Protein AF-0000000077086752 (afdb_homodimer)

pLDDT: mean 84.82, std 20.95, range [21.12, 98.88]

Secondary structure (DSSP, 8-state):
------GGGHHHHHHHHH---SS--SSSS--GGGGHHHHHHHHHHHHT----HHHHHHHHHIIIIIHHHIIIIIIS--S-HHHHHHHHHH-TTTTTT--HHHHHHHHHIIIIIHHHHHHHHHHHHHT-TTHHHHHHHHHHHHHHHHHHHHHHHHHTTTTTSS-S--PSSPPS--HHIIIIIIIIIIIIHHHHHHHHHHHHHHHHHHHHHHHHHHHHH-/------GGGHHHHHHHHH---SSS-SSSS--GGGGHHHHHHHHHHHHT----HHHHHHHHHIIIIIHHHIIIIIIS--S-HHHHHHHHHH-TTTTTT--HHHHHHHHHIIIIIHHHHHHHHHHHHHT-TTHHHHHHHHHHHHHHHHHHHHHHHHHTTTTTSS-S--PSSPPS--HHIIIIIIIIIIIIHHHHHHHHHHHHHHHHHHHHHHHHHHHHH-

Structure (mmCIF, N/CA/C/O backbone):
data_AF-0000000077086752-model_v1
#
loop_
_entity.id
_entity.type
_entity.pdbx_description
1 polymer 'EXPERA domain-containing protein'
#
loop_
_atom_site.group_PDB
_atom_site.id
_atom_site.type_symbol
_atom_site.label_atom_id
_atom_site.label_alt_id
_atom_site.label_comp_id
_atom_site.label_asym_id
_atom_site.label_entity_id
_atom_site.label_seq_id
_atom_site.pdbx_PDB_ins_code
_atom_site.Cartn_x
_atom_site.Cartn_y
_atom_site.Cartn_z
_atom_site.occupancy
_atom_site.B_iso_or_equiv
_atom_site.auth_seq_id
_atom_site.auth_comp_id
_atom_site.auth_asym_id
_atom_site.auth_atom_id
_atom_site.pdbx_PDB_model_num
ATOM 1 N N . MET A 1 1 ? 42 -22.797 -12.297 1 21.75 1 MET A N 1
ATOM 2 C CA . MET A 1 1 ? 41.031 -22.609 -11.242 1 21.75 1 MET A CA 1
ATOM 3 C C . MET A 1 1 ? 39.594 -22.625 -11.812 1 21.75 1 MET A C 1
ATOM 5 O O . MET A 1 1 ? 39.281 -21.844 -12.711 1 21.75 1 MET A O 1
ATOM 9 N N . SER A 1 2 ? 38.781 -23.688 -11.711 1 21.12 2 SER A N 1
ATOM 10 C CA . SER A 1 2 ? 37.562 -24.172 -12.312 1 21.12 2 SER A CA 1
ATOM 11 C C . SER A 1 2 ? 36.375 -23.234 -12 1 21.12 2 SER A C 1
ATOM 13 O O . SER A 1 2 ? 36.188 -22.859 -10.844 1 21.12 2 SER A O 1
ATOM 15 N N . HIS A 1 3 ? 35.969 -22.375 -12.922 1 24.59 3 HIS A N 1
ATOM 16 C CA . HIS A 1 3 ? 34.75 -21.578 -12.875 1 24.59 3 HIS A CA 1
ATOM 17 C C . HIS A 1 3 ? 33.562 -22.391 -12.398 1 24.59 3 HIS A C 1
ATOM 19 O O . HIS A 1 3 ? 33.156 -23.344 -13.062 1 24.59 3 HIS A O 1
ATOM 25 N N . LYS A 1 4 ? 33.531 -22.75 -11.164 1 29.64 4 LYS A N 1
ATOM 26 C CA . LYS A 1 4 ? 32.469 -23.562 -10.562 1 29.64 4 LYS A CA 1
ATOM 27 C C . LYS A 1 4 ? 31.094 -23.156 -11.078 1 29.64 4 LYS A C 1
ATOM 29 O O . LYS A 1 4 ? 30.703 -22 -10.953 1 29.64 4 LYS A O 1
ATOM 34 N N . ALA A 1 5 ? 30.516 -23.875 -12.031 1 31.5 5 ALA A N 1
ATOM 35 C CA . ALA A 1 5 ? 29.203 -23.922 -12.672 1 31.5 5 ALA A CA 1
ATOM 36 C C . ALA A 1 5 ? 28.094 -23.953 -11.633 1 31.5 5 ALA A C 1
ATOM 38 O O . ALA A 1 5 ? 27.984 -24.922 -10.867 1 31.5 5 ALA A O 1
ATOM 39 N N . TYR A 1 6 ? 27.859 -22.891 -10.945 1 31.7 6 TYR A N 1
ATOM 40 C CA . TYR A 1 6 ? 26.703 -22.953 -10.047 1 31.7 6 TYR A CA 1
ATOM 41 C C . TYR A 1 6 ? 25.484 -23.484 -10.781 1 31.7 6 TYR A C 1
ATOM 43 O O . TYR A 1 6 ? 25.078 -22.938 -11.812 1 31.7 6 TYR A O 1
ATOM 51 N N . PRO A 1 7 ? 25.062 -24.656 -10.602 1 33.59 7 PRO A N 1
ATOM 52 C CA . PRO A 1 7 ? 23.984 -25.328 -11.336 1 33.59 7 PRO A CA 1
ATOM 53 C C . PRO A 1 7 ? 22.734 -24.453 -11.477 1 33.59 7 PRO A C 1
ATOM 55 O O . PRO A 1 7 ? 22.062 -24.5 -12.508 1 33.59 7 PRO A O 1
ATOM 58 N N . ASN A 1 8 ? 22.328 -23.844 -10.391 1 34.91 8 ASN A N 1
ATOM 59 C CA . ASN A 1 8 ? 21.172 -22.969 -10.547 1 34.91 8 ASN A CA 1
ATOM 60 C C . ASN A 1 8 ? 21.453 -21.828 -11.516 1 34.91 8 ASN A C 1
ATOM 62 O O . ASN A 1 8 ? 20.578 -21 -11.781 1 34.91 8 ASN A O 1
ATOM 66 N N . LEU A 1 9 ? 22.672 -21.641 -11.906 1 34.66 9 LEU A N 1
ATOM 67 C CA . LEU A 1 9 ? 23.141 -20.766 -12.977 1 34.66 9 LEU A CA 1
ATOM 68 C C . LEU A 1 9 ? 22.828 -21.375 -14.344 1 34.66 9 LEU A C 1
ATOM 70 O O . LEU A 1 9 ? 22.984 -20.719 -15.367 1 34.66 9 LEU A O 1
ATOM 74 N N . ALA A 1 10 ? 22.625 -22.688 -14.367 1 39.44 10 ALA A N 1
ATOM 75 C CA . ALA A 1 10 ? 22.344 -23.312 -15.664 1 39.44 10 ALA A CA 1
ATOM 76 C C . ALA A 1 10 ? 21.031 -22.766 -16.25 1 39.44 10 ALA A C 1
ATOM 78 O O . ALA A 1 10 ? 20.953 -22.516 -17.453 1 39.44 10 ALA A O 1
ATOM 79 N N . HIS A 1 11 ? 20.016 -22.672 -15.375 1 36.31 11 HIS A N 1
ATOM 80 C CA . HIS A 1 11 ? 18.812 -22.016 -15.859 1 36.31 11 HIS A CA 1
ATOM 81 C C . HIS A 1 11 ? 19.078 -20.547 -16.188 1 36.31 11 HIS A C 1
ATOM 83 O O . HIS A 1 11 ? 18.391 -19.969 -17.031 1 36.31 11 HIS A O 1
ATOM 89 N N . LEU A 1 12 ? 19.984 -19.953 -15.516 1 36.16 12 LEU A N 1
ATOM 90 C CA . LEU A 1 12 ? 20.469 -18.641 -15.891 1 36.16 12 LEU A CA 1
ATOM 91 C C . LEU A 1 12 ? 21.203 -18.688 -17.234 1 36.16 12 LEU A C 1
ATOM 93 O O . LEU A 1 12 ? 21.109 -17.75 -18.031 1 36.16 12 LEU A O 1
ATOM 97 N N . GLU A 1 13 ? 21.953 -19.766 -17.5 1 39.16 13 GLU A N 1
ATOM 98 C CA . GLU A 1 13 ? 22.625 -19.875 -18.797 1 39.16 13 GLU A CA 1
ATOM 99 C C . GLU A 1 13 ? 21.609 -20 -19.938 1 39.16 13 GLU A C 1
ATOM 101 O O . GLU A 1 13 ? 21.781 -19.375 -20.984 1 39.16 13 GLU A O 1
ATOM 106 N N . THR A 1 14 ? 20.672 -20.953 -19.844 1 37.28 14 THR A N 1
ATOM 107 C CA . THR A 1 14 ? 19.656 -21.016 -20.891 1 37.28 14 THR A CA 1
ATOM 108 C C . THR A 1 14 ? 18.828 -19.75 -20.938 1 37.28 14 THR A C 1
ATOM 110 O O . THR A 1 14 ? 18.453 -19.281 -22.016 1 37.28 14 THR A O 1
ATOM 113 N N . PHE A 1 15 ? 18.391 -19.297 -19.812 1 35.12 15 PHE A N 1
ATOM 114 C CA . PHE A 1 15 ? 17.719 -18 -19.75 1 35.12 15 PHE A CA 1
ATOM 115 C C . PHE A 1 15 ? 18.656 -16.891 -20.234 1 35.12 15 PHE A C 1
ATOM 117 O O . PHE A 1 15 ? 18.219 -15.977 -20.938 1 35.12 15 PHE A O 1
ATOM 124 N N . SER A 1 16 ? 19.875 -16.906 -19.906 1 38.81 16 SER A N 1
ATOM 125 C CA . SER A 1 16 ? 20.859 -16 -20.531 1 38.81 16 SER A CA 1
ATOM 126 C C . SER A 1 16 ? 20.938 -16.219 -22.031 1 38.81 16 SER A C 1
ATOM 128 O O . SER A 1 16 ? 21.094 -15.258 -22.797 1 38.81 16 SER A O 1
ATOM 130 N N . ARG A 1 17 ? 21.016 -17.422 -22.5 1 37.5 17 ARG A N 1
ATOM 131 C CA . ARG A 1 17 ? 21.047 -17.641 -23.953 1 37.5 17 ARG A CA 1
ATOM 132 C C . ARG A 1 17 ? 19.797 -17.094 -24.625 1 37.5 17 ARG A C 1
ATOM 134 O O . ARG A 1 17 ? 19.891 -16.453 -25.672 1 37.5 17 ARG A O 1
ATOM 141 N N . ASP A 1 18 ? 18.609 -17.469 -24.203 1 37.78 18 ASP A N 1
ATOM 142 C CA . ASP A 1 18 ? 17.391 -16.984 -24.859 1 37.78 18 ASP A CA 1
ATOM 143 C C . ASP A 1 18 ? 17.125 -15.523 -24.484 1 37.78 18 ASP A C 1
ATOM 145 O O . ASP A 1 18 ? 16.25 -14.875 -25.078 1 37.78 18 ASP A O 1
ATOM 149 N N . LEU A 1 19 ? 17.422 -15.055 -23.203 1 35.97 19 LEU A N 1
ATOM 150 C CA . LEU A 1 19 ? 17.359 -13.609 -23.016 1 35.97 19 LEU A CA 1
ATOM 151 C C . LEU A 1 19 ? 18.328 -12.891 -23.953 1 35.97 19 LEU A C 1
ATOM 153 O O . LEU A 1 19 ? 19.391 -12.438 -23.516 1 35.97 19 LEU A O 1
ATOM 157 N N . ASN A 1 20 ? 18.922 -13.422 -25.016 1 36.16 20 ASN A N 1
ATOM 158 C CA . ASN A 1 20 ? 19.094 -12.422 -26.062 1 36.16 20 ASN A CA 1
ATOM 159 C C . ASN A 1 20 ? 18.047 -11.32 -25.969 1 36.16 20 ASN A C 1
ATOM 161 O O . ASN A 1 20 ? 17.25 -11.125 -26.891 1 36.16 20 ASN A O 1
ATOM 165 N N . TYR A 1 21 ? 17.172 -11.383 -25 1 36.59 21 TYR A N 1
ATOM 166 C CA . TYR A 1 21 ? 16.125 -10.367 -24.906 1 36.59 21 TYR A CA 1
ATOM 167 C C . TYR A 1 21 ? 16.672 -9 -25.312 1 36.59 21 TYR A C 1
ATOM 169 O O . TYR A 1 21 ? 17.875 -8.82 -25.438 1 36.59 21 TYR A O 1
ATOM 177 N N . THR A 1 22 ? 15.977 -7.805 -24.609 1 38.47 22 THR A N 1
ATOM 178 C CA . THR A 1 22 ? 16 -6.539 -25.328 1 38.47 22 THR A CA 1
ATOM 179 C C . THR A 1 22 ? 17.422 -6.188 -25.766 1 38.47 22 THR A C 1
ATOM 181 O O . THR A 1 22 ? 18.391 -6.785 -25.281 1 38.47 22 THR A O 1
ATOM 184 N N . GLY A 1 23 ? 17.453 -4.969 -26.438 1 36.97 23 GLY A N 1
ATOM 185 C CA . GLY A 1 23 ? 18.203 -4.09 -27.328 1 36.97 23 GLY A CA 1
ATOM 186 C C . GLY A 1 23 ? 19.609 -3.82 -26.859 1 36.97 23 GLY A C 1
ATOM 187 O O . GLY A 1 23 ? 20.359 -3.105 -27.531 1 36.97 23 GLY A O 1
ATOM 188 N N . VAL A 1 24 ? 19.781 -3.555 -25.438 1 40.66 24 VAL A N 1
ATOM 189 C CA . VAL A 1 24 ? 21.047 -2.82 -25.406 1 40.66 24 VAL A CA 1
ATOM 190 C C . VAL A 1 24 ? 22.203 -3.785 -25.594 1 40.66 24 VAL A C 1
ATOM 192 O O . VAL A 1 24 ? 22.297 -4.805 -24.906 1 40.66 24 VAL A O 1
ATOM 195 N N . PRO A 1 25 ? 22.812 -3.879 -26.688 1 42.81 25 PRO A N 1
ATOM 196 C CA . PRO A 1 25 ? 24.078 -4.551 -27 1 42.81 25 PRO A CA 1
ATOM 197 C C . PRO A 1 25 ? 25 -4.645 -25.797 1 42.81 25 PRO A C 1
ATOM 199 O O . PRO A 1 25 ? 25.062 -3.709 -24.984 1 42.81 25 PRO A O 1
ATOM 202 N N . LEU A 1 26 ? 25.406 -5.863 -25.188 1 42.94 26 LEU A N 1
ATOM 203 C CA . LEU A 1 26 ? 26.438 -6.301 -24.234 1 42.94 26 LEU A CA 1
ATOM 204 C C . LEU A 1 26 ? 27.641 -5.371 -24.281 1 42.94 26 LEU A C 1
ATOM 206 O O . LEU A 1 26 ? 28.453 -5.371 -23.359 1 42.94 26 LEU A O 1
ATOM 210 N N . ASP A 1 27 ? 28.188 -5.328 -25.469 1 42.72 27 ASP A N 1
ATOM 211 C CA . ASP A 1 27 ? 29.547 -4.785 -25.562 1 42.72 27 ASP A CA 1
ATOM 212 C C . ASP A 1 27 ? 29.641 -3.418 -24.891 1 42.72 27 ASP A C 1
ATOM 214 O O . ASP A 1 27 ? 30.625 -3.115 -24.234 1 42.72 27 ASP A O 1
ATOM 218 N N . GLY A 1 28 ? 29.297 -2.209 -25.766 1 42.31 28 GLY A N 1
ATOM 219 C CA . GLY A 1 28 ? 29.844 -0.881 -25.562 1 42.31 28 GLY A CA 1
ATOM 220 C C . GLY A 1 28 ? 29.297 -0.188 -24.328 1 42.31 28 GLY A C 1
ATOM 221 O O . GLY A 1 28 ? 28.719 -0.833 -23.453 1 42.31 28 GLY A O 1
ATOM 222 N N . TRP A 1 29 ? 28.578 1.149 -24.453 1 47.09 29 TRP A N 1
ATOM 223 C CA . TRP A 1 29 ? 28.438 2.512 -23.953 1 47.09 29 TRP A CA 1
ATOM 224 C C . TRP A 1 29 ? 27.484 2.557 -22.766 1 47.09 29 TRP A C 1
ATOM 226 O O . TRP A 1 29 ? 26.703 1.638 -22.562 1 47.09 29 TRP A O 1
ATOM 236 N N . ILE A 1 30 ? 27.625 3.592 -21.953 1 63.34 30 ILE A N 1
ATOM 237 C CA . ILE A 1 30 ? 26.828 4.238 -20.922 1 63.34 30 ILE A CA 1
ATOM 238 C C . ILE A 1 30 ? 25.344 4.16 -21.281 1 63.34 30 ILE A C 1
ATOM 240 O O . ILE A 1 30 ? 24.922 4.691 -22.312 1 63.34 30 ILE A O 1
ATOM 244 N N . HIS A 1 31 ? 24.625 3.094 -20.703 1 79.62 31 HIS A N 1
ATOM 245 C CA . HIS A 1 31 ? 23.188 3.041 -20.875 1 79.62 31 HIS A CA 1
ATOM 246 C C . HIS A 1 31 ? 22.531 4.363 -20.484 1 79.62 31 HIS A C 1
ATOM 248 O O . HIS A 1 31 ? 22.938 4.988 -19.5 1 79.62 31 HIS A O 1
ATOM 254 N N . PRO A 1 32 ? 21.703 4.844 -21.281 1 80.88 32 PRO A N 1
ATOM 255 C CA . PRO A 1 32 ? 21.062 6.121 -20.969 1 80.88 32 PRO A CA 1
ATOM 256 C C . PRO A 1 32 ? 20.5 6.172 -19.562 1 80.88 32 PRO A C 1
ATOM 258 O O . PRO A 1 32 ? 20.438 7.242 -18.953 1 80.88 32 PRO A O 1
ATOM 261 N N . MET A 1 33 ? 20.172 5.062 -18.984 1 84.12 33 MET A N 1
ATOM 262 C CA . MET A 1 33 ? 19.609 5.008 -17.641 1 84.12 33 MET A CA 1
ATOM 263 C C . MET A 1 33 ? 20.625 5.473 -16.609 1 84.12 33 MET A C 1
ATOM 265 O O . MET A 1 33 ? 20.266 5.871 -15.5 1 84.12 33 MET A O 1
ATOM 269 N N . THR A 1 34 ? 21.812 5.426 -17.031 1 83.81 34 THR A N 1
ATOM 270 C CA . THR A 1 34 ? 22.859 5.867 -16.109 1 83.81 34 THR A CA 1
ATOM 271 C C . THR A 1 34 ? 22.766 7.371 -15.875 1 83.81 34 THR A C 1
ATOM 273 O O . THR A 1 34 ? 23.172 7.863 -14.82 1 83.81 34 THR A O 1
ATOM 276 N N . PHE A 1 35 ? 22.141 8.07 -16.766 1 88.56 35 PHE A N 1
ATOM 277 C CA . PHE A 1 35 ? 22.094 9.523 -16.672 1 88.56 35 PHE A CA 1
ATOM 278 C C . PHE A 1 35 ? 20.812 9.984 -16.016 1 88.56 35 PHE A C 1
ATOM 280 O O . PHE A 1 35 ? 20.688 11.148 -15.617 1 88.56 35 PHE A O 1
ATOM 287 N N . VAL A 1 36 ? 19.891 9.109 -15.812 1 89.31 36 VAL A N 1
ATOM 288 C CA . VAL A 1 36 ? 18.578 9.477 -15.297 1 89.31 36 VAL A CA 1
ATOM 289 C C . VAL A 1 36 ? 18.719 10.055 -13.891 1 89.31 36 VAL A C 1
ATOM 291 O O . VAL A 1 36 ? 18.203 11.133 -13.602 1 89.31 36 VAL A O 1
ATOM 294 N N . PRO A 1 37 ? 19.469 9.43 -13.023 1 92.5 37 PRO A N 1
ATOM 295 C CA . PRO A 1 37 ? 19.625 10.016 -11.688 1 92.5 37 PRO A CA 1
ATOM 296 C C . PRO A 1 37 ? 20.25 11.406 -11.719 1 92.5 37 PRO A C 1
ATOM 298 O O . PRO A 1 37 ? 19.891 12.273 -10.922 1 92.5 37 PRO A O 1
ATOM 301 N N . ILE A 1 38 ? 21.156 11.57 -12.586 1 94.12 38 ILE A N 1
ATOM 302 C CA . ILE A 1 38 ? 21.859 12.852 -12.703 1 94.12 38 ILE A CA 1
ATOM 303 C C . ILE A 1 38 ? 20.875 13.93 -13.172 1 94.12 38 ILE A C 1
ATOM 305 O O . ILE A 1 38 ? 20.797 15 -12.578 1 94.12 38 ILE A O 1
ATOM 309 N N . VAL A 1 39 ? 20.156 13.617 -14.188 1 95.56 39 VAL A N 1
ATOM 310 C CA . VAL A 1 39 ? 19.203 14.562 -14.766 1 95.56 39 VAL A CA 1
ATOM 311 C C . VAL A 1 39 ? 18.141 14.922 -13.742 1 95.56 39 VAL A C 1
ATOM 313 O O . VAL A 1 39 ? 17.828 16.094 -13.539 1 95.56 39 VAL A O 1
ATOM 316 N N . LEU A 1 40 ? 17.609 13.984 -13.031 1 96.81 40 LEU A N 1
ATOM 317 C CA . LEU A 1 40 ? 16.562 14.234 -12.047 1 96.81 40 LEU A CA 1
ATOM 318 C C . LEU A 1 40 ? 17.094 15.039 -10.867 1 96.81 40 LEU A C 1
ATOM 320 O O . LEU A 1 40 ? 16.406 15.891 -10.32 1 96.81 40 LEU A O 1
ATOM 324 N N . SER A 1 41 ? 18.297 14.742 -10.508 1 97.12 41 SER A N 1
ATOM 325 C CA . SER A 1 41 ? 18.906 15.508 -9.43 1 97.12 41 SER A CA 1
ATOM 326 C C . SER A 1 41 ? 19.094 16.969 -9.828 1 97.12 41 SER A C 1
ATOM 328 O O . SER A 1 41 ? 18.844 17.875 -9.039 1 97.12 41 SER A O 1
ATOM 330 N N . VAL A 1 42 ? 19.578 17.156 -11.039 1 96.5 42 VAL A N 1
ATOM 331 C CA . VAL A 1 42 ? 19.797 18.516 -11.539 1 96.5 42 VAL A CA 1
ATOM 332 C C . VAL A 1 42 ? 18.469 19.25 -11.609 1 96.5 42 VAL A C 1
ATOM 334 O O . VAL A 1 42 ? 18.391 20.438 -11.25 1 96.5 42 VAL A O 1
ATOM 337 N N . ILE A 1 43 ? 17.453 18.625 -12.016 1 96.69 43 ILE A N 1
ATOM 338 C CA . ILE A 1 43 ? 16.125 19.219 -12.055 1 96.69 43 ILE A CA 1
ATOM 339 C C . ILE A 1 43 ? 15.703 19.625 -10.648 1 96.69 43 ILE A C 1
ATOM 341 O O . ILE A 1 43 ? 15.211 20.734 -10.438 1 96.69 43 ILE A O 1
ATOM 345 N N . ALA A 1 44 ? 15.914 18.734 -9.734 1 97.94 44 ALA A N 1
ATOM 346 C CA . ALA A 1 44 ? 15.562 19.031 -8.344 1 97.94 44 ALA A CA 1
ATOM 347 C C . ALA A 1 44 ? 16.359 20.219 -7.812 1 97.94 44 ALA A C 1
ATOM 349 O O . ALA A 1 44 ? 15.812 21.078 -7.125 1 97.94 44 ALA A O 1
ATOM 350 N N . PHE A 1 45 ? 17.641 20.297 -8.195 1 97.69 45 PHE A N 1
ATOM 351 C CA . PHE A 1 45 ? 18.5 21.391 -7.73 1 97.69 45 PHE A CA 1
ATOM 352 C C . PHE A 1 45 ? 18.062 22.719 -8.328 1 97.69 45 PHE A C 1
ATOM 354 O O . PHE A 1 45 ? 18.031 23.734 -7.633 1 97.69 45 PHE A O 1
ATOM 361 N N . ILE A 1 46 ? 17.656 22.672 -9.539 1 97.56 46 ILE A N 1
ATOM 362 C CA . ILE A 1 46 ? 17.328 23.891 -10.258 1 97.56 46 ILE A CA 1
ATOM 363 C C . ILE A 1 46 ? 15.953 24.391 -9.812 1 97.56 46 ILE A C 1
ATOM 365 O O . ILE A 1 46 ? 15.75 25.594 -9.609 1 97.56 46 ILE A O 1
ATOM 369 N N . THR A 1 47 ? 15.039 23.531 -9.602 1 97.88 47 THR A N 1
ATOM 370 C CA . THR A 1 47 ? 13.664 23.938 -9.352 1 97.88 47 THR A CA 1
ATOM 371 C C . THR A 1 47 ? 13.414 24.141 -7.859 1 97.88 47 THR A C 1
ATOM 373 O O . THR A 1 47 ? 12.523 24.891 -7.465 1 97.88 47 THR A O 1
ATOM 376 N N . VAL A 1 48 ? 14.172 23.453 -7.055 1 98.12 48 VAL A N 1
ATOM 377 C CA . VAL A 1 48 ? 13.891 23.469 -5.621 1 98.12 48 VAL A CA 1
ATOM 378 C C . VAL A 1 48 ? 15.07 24.062 -4.871 1 98.12 48 VAL A C 1
ATOM 380 O O . VAL A 1 48 ? 14.906 25.016 -4.09 1 98.12 48 VAL A O 1
ATOM 383 N N . GLY A 1 49 ? 16.203 23.594 -5.023 1 98.31 49 GLY A N 1
ATOM 384 C CA . GLY A 1 49 ? 17.406 24.016 -4.316 1 98.31 49 GLY A CA 1
ATOM 385 C C . GLY A 1 49 ? 18.25 22.859 -3.812 1 98.31 49 GLY A C 1
ATOM 386 O O . GLY A 1 49 ? 17.906 21.703 -4.031 1 98.31 49 GLY A O 1
ATOM 387 N N . ARG A 1 50 ? 19.297 23.156 -3.117 1 97.06 50 ARG A N 1
ATOM 388 C CA . ARG A 1 50 ? 20.234 22.156 -2.615 1 97.06 50 ARG A CA 1
ATOM 389 C C . ARG A 1 50 ? 19.703 21.484 -1.356 1 97.06 50 ARG A C 1
ATOM 391 O O . ARG A 1 50 ? 19.078 22.141 -0.52 1 97.06 50 ARG A O 1
ATOM 398 N N . PRO A 1 51 ? 19.984 20.141 -1.261 1 96.81 51 PRO A N 1
ATOM 399 C CA . PRO A 1 51 ? 19.5 19.438 -0.076 1 96.81 51 PRO A CA 1
ATOM 400 C C . PRO A 1 51 ? 20.188 19.891 1.208 1 96.81 51 PRO A C 1
ATOM 402 O O . PRO A 1 51 ? 21.344 20.312 1.176 1 96.81 51 PRO A O 1
ATOM 405 N N . ARG A 1 52 ? 19.438 19.812 2.209 1 93.56 52 ARG A N 1
ATOM 406 C CA . ARG A 1 52 ? 19.906 20.156 3.551 1 93.56 52 ARG A CA 1
ATOM 407 C C . ARG A 1 52 ? 19.484 19.094 4.559 1 93.56 52 ARG A C 1
ATOM 409 O O . ARG A 1 52 ? 18.297 18.797 4.719 1 93.56 52 ARG A O 1
ATOM 416 N N . GLY A 1 53 ? 20.484 18.484 5.199 1 95.88 53 GLY A N 1
ATOM 417 C CA . GLY A 1 53 ? 20.156 17.5 6.215 1 95.88 53 GLY A CA 1
ATOM 418 C C . GLY A 1 53 ? 19.906 16.109 5.645 1 95.88 53 GLY A C 1
ATOM 419 O O . GLY A 1 53 ? 19.719 15.953 4.434 1 95.88 53 GLY A O 1
ATOM 420 N N . PHE A 1 54 ? 19.75 15.156 6.469 1 97.69 54 PHE A N 1
ATOM 421 C CA . PHE A 1 54 ? 19.672 13.75 6.113 1 97.69 54 PHE A CA 1
ATOM 422 C C . PHE A 1 54 ? 18.391 13.453 5.328 1 97.69 54 PHE A C 1
ATOM 424 O O . PHE A 1 54 ? 18.422 12.758 4.312 1 97.69 54 PHE A O 1
ATOM 431 N N . LEU A 1 55 ? 17.297 14.031 5.773 1 98 55 LEU A N 1
ATOM 432 C CA . LEU A 1 55 ? 16.016 13.672 5.184 1 98 55 LEU A CA 1
ATOM 433 C C . LEU A 1 55 ? 15.883 14.242 3.777 1 98 55 LEU A C 1
ATOM 435 O O . LEU A 1 55 ? 15.25 13.625 2.91 1 98 55 LEU A O 1
ATOM 439 N N . SER A 1 56 ? 16.422 15.43 3.566 1 98.19 56 SER A N 1
ATOM 440 C CA . SER A 1 56 ? 16.375 15.969 2.211 1 98.19 56 SER A CA 1
ATOM 441 C C . SER A 1 56 ? 17.219 15.141 1.257 1 98.19 56 SER A C 1
ATOM 443 O O . SER A 1 56 ? 16.828 14.922 0.107 1 98.19 56 SER A O 1
ATOM 445 N N . TYR A 1 57 ? 18.375 14.656 1.746 1 98.12 57 TYR A N 1
ATOM 446 C CA . TYR A 1 57 ? 19.188 13.758 0.932 1 98.12 57 TYR A CA 1
ATOM 447 C C . TYR A 1 57 ? 18.453 12.453 0.671 1 98.12 57 TYR A C 1
ATOM 449 O O . TYR A 1 57 ? 18.484 11.922 -0.442 1 98.12 57 TYR A O 1
ATOM 457 N N . TRP A 1 58 ? 17.859 11.953 1.698 1 98.5 58 TRP A N 1
ATOM 458 C CA . TRP A 1 58 ? 17.094 10.711 1.582 1 98.5 58 TRP A CA 1
ATOM 459 C C . TRP A 1 58 ? 15.969 10.859 0.565 1 98.5 58 TRP A C 1
ATOM 461 O O . TRP A 1 58 ? 15.789 9.992 -0.298 1 98.5 58 TRP A O 1
ATOM 471 N N . ALA A 1 59 ? 15.203 11.93 0.672 1 98.75 59 ALA A N 1
ATOM 472 C CA . ALA A 1 59 ? 14.102 12.188 -0.253 1 98.75 59 ALA A CA 1
ATOM 473 C C . ALA A 1 59 ? 14.609 12.32 -1.686 1 98.75 59 ALA A C 1
ATOM 475 O O . ALA A 1 59 ? 14.008 11.781 -2.617 1 98.75 59 ALA A O 1
ATOM 476 N N . LEU A 1 60 ? 15.727 12.992 -1.829 1 98.56 60 LEU A N 1
ATOM 477 C CA . LEU A 1 60 ? 16.312 13.195 -3.148 1 98.56 60 LEU A CA 1
ATOM 478 C C . LEU A 1 60 ? 16.797 11.875 -3.74 1 98.56 60 LEU A C 1
ATOM 480 O O . LEU A 1 60 ? 16.562 11.602 -4.922 1 98.56 60 LEU A O 1
ATOM 484 N N . LEU A 1 61 ? 17.469 11.117 -2.949 1 98.12 61 LEU A N 1
ATOM 485 C CA . LEU A 1 61 ? 17.969 9.828 -3.395 1 98.12 61 LEU A CA 1
ATOM 486 C C . LEU A 1 61 ? 16.828 8.914 -3.832 1 98.12 61 LEU A C 1
ATOM 488 O O . LEU A 1 61 ? 16.938 8.195 -4.828 1 98.12 61 LEU A O 1
ATOM 492 N N . ASN A 1 62 ? 15.781 8.898 -3.062 1 98.62 62 ASN A N 1
ATOM 493 C CA . ASN A 1 62 ? 14.617 8.094 -3.41 1 98.62 62 ASN A CA 1
ATOM 494 C C . ASN A 1 62 ? 13.961 8.578 -4.699 1 98.62 62 ASN A C 1
ATOM 496 O O . ASN A 1 62 ? 13.578 7.773 -5.551 1 98.62 62 ASN A O 1
ATOM 500 N N . PHE A 1 63 ? 13.883 9.852 -4.832 1 98.69 63 PHE A N 1
ATOM 501 C CA . PHE A 1 63 ? 13.281 10.461 -6.012 1 98.69 63 PHE A CA 1
ATOM 502 C C . PHE A 1 63 ? 14.117 10.18 -7.254 1 98.69 63 PHE A C 1
ATOM 504 O O . PHE A 1 63 ? 13.594 9.734 -8.273 1 98.69 63 PHE A O 1
ATOM 511 N N . ALA A 1 64 ? 15.344 10.336 -7.156 1 98.12 64 ALA A N 1
ATOM 512 C CA . ALA A 1 64 ? 16.156 10.453 -8.359 1 98.12 64 ALA A CA 1
ATOM 513 C C . ALA A 1 64 ? 16.828 9.117 -8.703 1 98.12 64 ALA A C 1
ATOM 515 O O . ALA A 1 64 ? 17.219 8.891 -9.844 1 98.12 64 ALA A O 1
ATOM 516 N N . LEU A 1 65 ? 16.922 8.281 -7.758 1 97.06 65 LEU A N 1
ATOM 517 C CA . LEU A 1 65 ? 17.75 7.109 -8.016 1 97.06 65 LEU A CA 1
ATOM 518 C C . LEU A 1 65 ? 17 5.832 -7.66 1 97.06 65 LEU A C 1
ATOM 520 O O . LEU A 1 65 ? 16.625 5.059 -8.547 1 97.06 65 LEU A O 1
ATOM 524 N N . ILE A 1 66 ? 16.625 5.625 -6.469 1 97.38 66 ILE A N 1
ATOM 525 C CA . ILE A 1 66 ? 16.203 4.328 -5.957 1 97.38 66 ILE A CA 1
ATOM 526 C C . ILE A 1 66 ? 14.883 3.922 -6.617 1 97.38 66 ILE A C 1
ATOM 528 O O . ILE A 1 66 ? 14.773 2.83 -7.184 1 97.38 66 ILE A O 1
ATOM 532 N N . HIS A 1 67 ? 13.852 4.762 -6.574 1 98.25 67 HIS A N 1
ATOM 533 C CA . HIS A 1 67 ? 12.531 4.402 -7.07 1 98.25 67 HIS A CA 1
ATOM 534 C C . HIS A 1 67 ? 12.539 4.227 -8.586 1 98.25 67 HIS A C 1
ATOM 536 O O . HIS A 1 67 ? 12 3.242 -9.102 1 98.25 67 HIS A O 1
ATOM 542 N N . PRO A 1 68 ? 13.211 5.109 -9.328 1 97.06 68 PRO A N 1
ATOM 543 C CA . PRO A 1 68 ? 13.289 4.859 -10.766 1 97.06 68 PRO A CA 1
ATOM 544 C C . PRO A 1 68 ? 14.086 3.602 -11.109 1 97.06 68 PRO A C 1
ATOM 546 O O . PRO A 1 68 ? 13.719 2.867 -12.031 1 97.06 68 PRO A O 1
ATOM 549 N N . MET A 1 69 ? 15.117 3.354 -10.438 1 95.94 69 MET A N 1
ATOM 550 C CA . MET A 1 69 ? 15.992 2.217 -10.719 1 95.94 69 MET A CA 1
ATOM 551 C C . MET A 1 69 ? 15.25 0.9 -10.523 1 95.94 69 MET A C 1
ATOM 553 O O . MET A 1 69 ? 15.43 -0.041 -11.297 1 95.94 69 MET A O 1
ATOM 557 N N . ASP A 1 70 ? 14.453 0.817 -9.539 1 96.5 70 ASP A N 1
ATOM 558 C CA . ASP A 1 70 ? 13.734 -0.422 -9.25 1 96.5 70 ASP A CA 1
ATOM 559 C C . ASP A 1 70 ? 12.781 -0.778 -10.391 1 96.5 70 ASP A C 1
ATOM 561 O O . ASP A 1 70 ? 12.578 -1.956 -10.688 1 96.5 70 ASP A O 1
ATOM 565 N N . LEU A 1 71 ? 12.164 0.241 -10.961 1 96.69 71 LEU A N 1
ATOM 566 C CA . LEU A 1 71 ? 11.281 -0.055 -12.078 1 96.69 71 LEU A CA 1
ATOM 567 C C . LEU A 1 71 ? 12.078 -0.34 -13.344 1 96.69 71 LEU A C 1
ATOM 569 O O . LEU A 1 71 ? 11.977 -1.428 -13.914 1 96.69 71 LEU A O 1
ATOM 573 N N . PHE A 1 72 ? 12.922 0.514 -13.758 1 95.06 72 PHE A N 1
ATOM 574 C CA . PHE A 1 72 ? 13.555 0.437 -15.078 1 95.06 72 PHE A CA 1
ATOM 575 C C . PHE A 1 72 ? 14.625 -0.647 -15.102 1 95.06 72 PHE A C 1
ATOM 577 O O . PHE A 1 72 ? 14.625 -1.505 -15.984 1 95.06 72 PHE A O 1
ATOM 584 N N . VAL A 1 73 ? 15.492 -0.644 -14.195 1 93.56 73 VAL A N 1
ATOM 585 C CA . VAL A 1 73 ? 16.562 -1.632 -14.164 1 93.56 73 VAL A CA 1
ATOM 586 C C . VAL A 1 73 ? 16.047 -2.941 -13.578 1 93.56 73 VAL A C 1
ATOM 588 O O . VAL A 1 73 ? 16.281 -4.016 -14.133 1 93.56 73 VAL A O 1
ATOM 591 N N . GLY A 1 74 ? 15.406 -2.867 -12.469 1 94.75 74 GLY A N 1
ATOM 592 C CA . GLY A 1 74 ? 14.961 -4.051 -11.75 1 94.75 74 GLY A CA 1
ATOM 593 C C . GLY A 1 74 ? 13.867 -4.812 -12.484 1 94.75 74 GLY A C 1
ATOM 594 O O . GLY A 1 74 ? 14.062 -5.969 -12.867 1 94.75 74 GLY A O 1
ATOM 595 N N . THR A 1 75 ? 12.766 -4.18 -12.742 1 95.38 75 THR A N 1
ATOM 596 C CA . THR A 1 75 ? 11.578 -4.883 -13.211 1 95.38 75 THR A CA 1
ATOM 597 C C . THR A 1 75 ? 11.547 -4.922 -14.734 1 95.38 75 THR A C 1
ATOM 599 O O . THR A 1 75 ? 11.109 -5.914 -15.328 1 95.38 75 THR A O 1
ATOM 602 N N . LEU A 1 76 ? 12.039 -3.934 -15.391 1 93.62 76 LEU A N 1
ATOM 603 C CA . LEU A 1 76 ? 11.945 -3.885 -16.844 1 93.62 76 LEU A CA 1
ATOM 604 C C . LEU A 1 76 ? 13.25 -4.344 -17.484 1 93.62 76 LEU A C 1
ATOM 606 O O . LEU A 1 76 ? 13.312 -4.516 -18.703 1 93.62 76 LEU A O 1
ATOM 610 N N . GLY A 1 77 ? 14.289 -4.504 -16.719 1 91.5 77 GLY A N 1
ATOM 611 C CA . GLY A 1 77 ? 15.57 -4.957 -17.25 1 91.5 77 GLY A CA 1
ATOM 612 C C . GLY A 1 77 ? 16.234 -3.945 -18.156 1 91.5 77 GLY A C 1
ATOM 613 O O . GLY A 1 77 ? 16.984 -4.316 -19.062 1 91.5 77 GLY A O 1
ATOM 614 N N . TYR A 1 78 ? 15.883 -2.695 -17.969 1 89.88 78 TYR A N 1
ATOM 615 C CA . TYR A 1 78 ? 16.406 -1.618 -18.812 1 89.88 78 TYR A CA 1
ATOM 616 C C . TYR A 1 78 ? 17.453 -0.808 -18.062 1 89.88 78 TYR A C 1
ATOM 618 O O . TYR A 1 78 ? 17.125 0.122 -17.312 1 89.88 78 TYR A O 1
ATOM 626 N N . GLY A 1 79 ? 18.703 -1.016 -18.25 1 89.81 79 GLY A N 1
ATOM 627 C CA . GLY A 1 79 ? 19.812 -0.344 -17.578 1 89.81 79 GLY A CA 1
ATOM 628 C C . GLY A 1 79 ? 21.141 -1.015 -17.828 1 89.81 79 GLY A C 1
ATOM 629 O O . GLY A 1 79 ? 21.25 -1.921 -18.656 1 89.81 79 GLY A O 1
ATOM 630 N N . PRO A 1 80 ? 22.141 -0.428 -17.125 1 86.75 80 PRO A N 1
ATOM 631 C CA . PRO A 1 80 ? 23.438 -1.104 -17.25 1 86.75 80 PRO A CA 1
ATOM 632 C C . PRO A 1 80 ? 23.359 -2.592 -16.922 1 86.75 80 PRO A C 1
ATOM 634 O O . PRO A 1 80 ? 22.719 -2.977 -15.938 1 86.75 80 PRO A O 1
ATOM 637 N N . ARG A 1 81 ? 24.047 -3.365 -17.656 1 85.69 81 ARG A N 1
ATOM 638 C CA . ARG A 1 81 ? 23.953 -4.82 -17.594 1 85.69 81 ARG A CA 1
ATOM 639 C C . ARG A 1 81 ? 24.328 -5.324 -16.203 1 85.69 81 ARG A C 1
ATOM 641 O O . ARG A 1 81 ? 23.656 -6.219 -15.664 1 85.69 81 ARG A O 1
ATOM 648 N N . TYR A 1 82 ? 25.359 -4.758 -15.734 1 87.06 82 TYR A N 1
ATOM 649 C CA . TYR A 1 82 ? 25.797 -5.227 -14.43 1 87.06 82 TYR A CA 1
ATOM 650 C C . TYR A 1 82 ? 24.703 -5.023 -13.383 1 87.06 82 TYR A C 1
ATOM 652 O O . TYR A 1 82 ? 24.547 -5.852 -12.484 1 87.06 82 TYR A O 1
ATOM 660 N N . MET A 1 83 ? 23.969 -3.998 -13.523 1 90.94 83 MET A N 1
ATOM 661 C CA . MET A 1 83 ? 22.906 -3.725 -12.562 1 90.94 83 MET A CA 1
ATOM 662 C C . MET A 1 83 ? 21.703 -4.637 -12.812 1 90.94 83 MET A C 1
ATOM 664 O O . MET A 1 83 ? 21.094 -5.141 -11.875 1 90.94 83 MET A O 1
ATOM 668 N N . VAL A 1 84 ? 21.391 -4.773 -14.039 1 91.81 84 VAL A N 1
ATOM 669 C CA . VAL A 1 84 ? 20.281 -5.648 -14.406 1 91.81 84 VAL A CA 1
ATOM 670 C C . VAL A 1 84 ? 20.562 -7.07 -13.93 1 91.81 84 VAL A C 1
ATOM 672 O O . VAL A 1 84 ? 19.688 -7.734 -13.375 1 91.81 84 VAL A O 1
ATOM 675 N N . ASP A 1 85 ? 21.812 -7.508 -14.102 1 90.31 85 ASP A N 1
ATOM 676 C CA . ASP A 1 85 ? 22.234 -8.836 -13.656 1 90.31 85 ASP A CA 1
ATOM 677 C C . ASP A 1 85 ? 22.141 -8.953 -12.141 1 90.31 85 ASP A C 1
ATOM 679 O O . ASP A 1 85 ? 21.734 -9.992 -11.617 1 90.31 85 ASP A O 1
ATOM 683 N N . GLU A 1 86 ? 22.562 -7.891 -11.508 1 90.88 86 GLU A N 1
ATOM 684 C CA . GLU A 1 86 ? 22.5 -7.906 -10.055 1 90.88 86 GLU A CA 1
ATOM 685 C C . GLU A 1 86 ? 21.062 -8.047 -9.562 1 90.88 86 GLU A C 1
ATOM 687 O O . GLU A 1 86 ? 20.797 -8.766 -8.594 1 90.88 86 GLU A O 1
ATOM 692 N N . TYR A 1 87 ? 20.094 -7.418 -10.219 1 92.69 87 TYR A N 1
ATOM 693 C CA . TYR A 1 87 ? 18.688 -7.516 -9.836 1 92.69 87 TYR A CA 1
ATOM 694 C C . TYR A 1 87 ? 18.172 -8.93 -10.055 1 92.69 87 TYR A C 1
ATOM 696 O O . TYR A 1 87 ? 17.297 -9.398 -9.312 1 92.69 87 TYR A O 1
ATOM 704 N N . SER A 1 88 ? 18.672 -9.617 -11 1 91.19 88 SER A N 1
ATOM 705 C CA . SER A 1 88 ? 18.219 -10.977 -11.297 1 91.19 88 SER A CA 1
ATOM 706 C C . SER A 1 88 ? 18.688 -11.953 -10.219 1 91.19 88 SER A C 1
ATOM 708 O O . SER A 1 88 ? 18 -12.945 -9.938 1 91.19 88 SER A O 1
ATOM 710 N N . VAL A 1 89 ? 19.859 -11.672 -9.672 1 89.69 89 VAL A N 1
ATOM 711 C CA . VAL A 1 89 ? 20.422 -12.555 -8.656 1 89.69 89 VAL A CA 1
ATOM 712 C C . VAL A 1 89 ? 19.828 -12.234 -7.293 1 89.69 89 VAL A C 1
ATOM 714 O O . VAL A 1 89 ? 19.516 -13.133 -6.512 1 89.69 89 VAL A O 1
ATOM 717 N N . LEU A 1 90 ? 19.641 -11 -7.113 1 91.88 90 LEU A N 1
ATOM 718 C CA . LEU A 1 90 ? 19.172 -10.547 -5.805 1 91.88 90 LEU A CA 1
ATOM 719 C C . LEU A 1 90 ? 17.75 -11.039 -5.539 1 91.88 90 LEU A C 1
ATOM 721 O O . LEU A 1 90 ? 17.422 -11.438 -4.414 1 91.88 90 LEU A O 1
ATOM 725 N N . ASP A 1 91 ? 16.906 -10.992 -6.551 1 93.88 91 ASP A N 1
ATOM 726 C CA . ASP A 1 91 ? 15.516 -11.422 -6.461 1 93.88 91 ASP A CA 1
ATOM 727 C C . ASP A 1 91 ? 14.93 -11.688 -7.844 1 93.88 91 ASP A C 1
ATOM 729 O O . ASP A 1 91 ? 14.688 -10.758 -8.609 1 93.88 91 ASP A O 1
ATOM 733 N N . THR A 1 92 ? 14.648 -12.945 -8.109 1 93.12 92 THR A N 1
ATOM 734 C CA . THR A 1 92 ? 14.211 -13.344 -9.445 1 93.12 92 THR A CA 1
ATOM 735 C C . THR A 1 92 ? 12.82 -12.797 -9.742 1 93.12 92 THR A C 1
ATOM 737 O O . THR A 1 92 ? 12.375 -12.812 -10.891 1 93.12 92 THR A O 1
ATOM 740 N N . ARG A 1 93 ? 12.172 -12.25 -8.742 1 94.5 93 ARG A N 1
ATOM 741 C CA . ARG A 1 93 ? 10.82 -11.734 -8.938 1 94.5 93 ARG A CA 1
ATOM 742 C C . ARG A 1 93 ? 10.828 -10.469 -9.781 1 94.5 93 ARG A C 1
ATOM 744 O O . ARG A 1 93 ? 9.797 -10.062 -10.32 1 94.5 93 ARG A O 1
ATOM 751 N N . TYR A 1 94 ? 11.922 -9.891 -9.875 1 94.75 94 TYR A N 1
ATOM 752 C CA . TYR A 1 94 ? 12.047 -8.727 -10.742 1 94.75 94 TYR A CA 1
ATOM 753 C C . TYR A 1 94 ? 11.906 -9.117 -12.211 1 94.75 94 TYR A C 1
ATOM 755 O O . TYR A 1 94 ? 10.922 -9.75 -12.602 1 94.75 94 TYR A O 1
ATOM 763 N N . TRP A 1 95 ? 12.742 -8.867 -13.031 1 89.5 95 TRP A N 1
ATOM 764 C CA . TRP A 1 95 ? 12.539 -8.953 -14.469 1 89.5 95 TRP A CA 1
ATOM 765 C C . TRP A 1 95 ? 12.57 -10.406 -14.938 1 89.5 95 TRP A C 1
ATOM 767 O O . TRP A 1 95 ? 12.07 -10.727 -16.016 1 89.5 95 TRP A O 1
ATOM 777 N N . VAL A 1 96 ? 13.023 -11.352 -14.109 1 87.19 96 VAL A N 1
ATOM 778 C CA . VAL A 1 96 ? 13.133 -12.742 -14.539 1 87.19 96 VAL A CA 1
ATOM 779 C C . VAL A 1 96 ? 11.75 -13.391 -14.523 1 87.19 96 VAL A C 1
ATOM 781 O O . VAL A 1 96 ? 11.328 -13.984 -15.523 1 87.19 96 VAL A O 1
ATOM 784 N N . VAL A 1 97 ? 11.047 -13.266 -13.422 1 87.88 97 VAL A N 1
ATOM 785 C CA . VAL A 1 97 ? 9.766 -13.938 -13.242 1 87.88 97 VAL A CA 1
ATOM 786 C C . VAL A 1 97 ? 8.633 -12.93 -13.406 1 87.88 97 VAL A C 1
ATOM 788 O O . VAL A 1 97 ? 7.512 -13.305 -13.766 1 87.88 97 VAL A O 1
ATOM 791 N N . GLN A 1 98 ? 8.945 -11.672 -13.156 1 88.88 98 GLN A N 1
ATOM 792 C CA . GLN A 1 98 ? 7.945 -10.609 -13.156 1 88.88 98 GLN A CA 1
ATOM 793 C C . GLN A 1 98 ? 6.746 -10.977 -12.289 1 88.88 98 GLN A C 1
ATOM 795 O O . GLN A 1 98 ? 5.605 -10.984 -12.766 1 88.88 98 GLN A O 1
ATOM 800 N N . ASP A 1 99 ? 7.078 -11.195 -11.062 1 93.5 99 ASP A N 1
ATOM 801 C CA . ASP A 1 99 ? 6.074 -11.477 -10.039 1 93.5 99 ASP A CA 1
ATOM 802 C C . ASP A 1 99 ? 5.07 -10.336 -9.922 1 93.5 99 ASP A C 1
ATOM 804 O O . ASP A 1 99 ? 5.445 -9.164 -10.023 1 93.5 99 ASP A O 1
ATOM 808 N N . VAL A 1 100 ? 3.867 -10.625 -9.664 1 93.38 100 VAL A N 1
ATOM 809 C CA . VAL A 1 100 ? 2.777 -9.656 -9.641 1 93.38 100 VAL A CA 1
ATOM 810 C C . VAL A 1 100 ? 3.045 -8.602 -8.57 1 93.38 100 VAL A C 1
ATOM 812 O O . VAL A 1 100 ? 3.002 -7.402 -8.844 1 93.38 100 VAL A O 1
ATOM 815 N N . CYS A 1 101 ? 3.354 -8.961 -7.34 1 94.62 101 CYS A N 1
ATOM 816 C CA . CYS A 1 101 ? 3.551 -8.039 -6.23 1 94.62 101 CYS A CA 1
ATOM 817 C C . CYS A 1 101 ? 4.715 -7.094 -6.504 1 94.62 101 CYS A C 1
ATOM 819 O O . CYS A 1 101 ? 4.578 -5.879 -6.375 1 94.62 101 CYS A O 1
ATOM 821 N N . VAL A 1 102 ? 5.805 -7.68 -6.934 1 97 102 VAL A N 1
ATOM 822 C CA . VAL A 1 102 ? 7.02 -6.898 -7.141 1 97 102 VAL A CA 1
ATOM 823 C C . VAL A 1 102 ? 6.828 -5.957 -8.328 1 97 102 VAL A C 1
ATOM 825 O O . VAL A 1 102 ? 7.281 -4.809 -8.297 1 97 102 VAL A O 1
ATOM 828 N N . THR A 1 103 ? 6.168 -6.449 -9.367 1 97.31 103 THR A N 1
ATOM 829 C CA . THR A 1 103 ? 5.898 -5.613 -10.531 1 97.31 103 THR A CA 1
ATOM 830 C C . THR A 1 103 ? 5.027 -4.422 -10.156 1 97.31 103 THR A C 1
ATOM 832 O O . THR A 1 103 ? 5.324 -3.285 -10.531 1 97.31 103 THR A O 1
ATOM 835 N N . ILE A 1 104 ? 3.986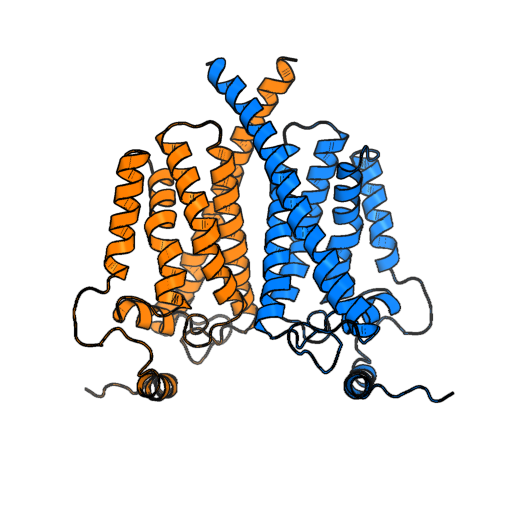 -4.629 -9.383 1 98.06 104 ILE A N 1
ATOM 836 C CA . ILE A 1 104 ? 3.102 -3.545 -8.969 1 98.06 104 ILE A CA 1
ATOM 837 C C . ILE A 1 104 ? 3.873 -2.557 -8.102 1 98.06 104 ILE A C 1
ATOM 839 O O . ILE A 1 104 ? 3.783 -1.342 -8.297 1 98.06 104 ILE A O 1
ATOM 843 N N . VAL A 1 105 ? 4.648 -3.08 -7.184 1 98.44 105 VAL A N 1
ATOM 844 C CA . VAL A 1 105 ? 5.426 -2.219 -6.297 1 98.44 105 VAL A CA 1
ATOM 845 C C . VAL A 1 105 ? 6.367 -1.346 -7.125 1 98.44 105 VAL A C 1
ATOM 847 O O . VAL A 1 105 ? 6.473 -0.141 -6.887 1 98.44 105 VAL A O 1
ATOM 850 N N . SER A 1 106 ? 7.016 -1.926 -8.07 1 98.12 106 SER A N 1
ATOM 851 C CA . SER A 1 106 ? 7.992 -1.207 -8.891 1 98.12 106 SER A CA 1
ATOM 852 C C . SER A 1 106 ? 7.328 -0.086 -9.68 1 98.12 106 SER A C 1
ATOM 854 O O . SER A 1 106 ? 7.867 1.019 -9.773 1 98.12 106 SER A O 1
ATOM 856 N N . PHE A 1 107 ? 6.23 -0.348 -10.195 1 97.94 107 PHE A N 1
ATOM 857 C CA . PHE A 1 107 ? 5.52 0.686 -10.938 1 97.94 107 PHE A CA 1
ATOM 858 C C . PHE A 1 107 ? 5.066 1.804 -10.008 1 97.94 107 PHE A C 1
ATOM 860 O O . PHE A 1 107 ? 5.152 2.982 -10.359 1 97.94 107 PHE A O 1
ATOM 867 N N . LEU A 1 108 ? 4.562 1.438 -8.867 1 98.62 108 LEU A N 1
ATOM 868 C CA . LEU A 1 108 ? 4.129 2.443 -7.902 1 98.62 108 LEU A CA 1
ATOM 869 C C . LEU A 1 108 ? 5.312 3.279 -7.422 1 98.62 108 LEU A C 1
ATOM 871 O O . LEU A 1 108 ? 5.16 4.469 -7.145 1 98.62 108 LEU A O 1
ATOM 875 N N . GLU A 1 109 ? 6.484 2.646 -7.293 1 98.56 109 GLU A N 1
ATOM 876 C CA . GLU A 1 109 ? 7.688 3.375 -6.906 1 98.56 109 GLU A CA 1
ATOM 877 C C . GLU A 1 109 ? 7.977 4.52 -7.871 1 98.56 109 GLU A C 1
ATOM 879 O O . GLU A 1 109 ? 8.258 5.641 -7.449 1 98.56 109 GLU A O 1
ATOM 884 N N . PHE A 1 110 ? 7.812 4.211 -9.055 1 97.75 110 PHE A N 1
ATOM 885 C CA . PHE A 1 110 ? 8.164 5.219 -10.047 1 97.75 110 PHE A CA 1
ATOM 886 C C . PHE A 1 110 ? 7.035 6.227 -10.219 1 97.75 110 PHE A C 1
ATOM 888 O O . PHE A 1 110 ? 7.27 7.434 -10.258 1 97.75 110 PHE A O 1
ATOM 895 N N . ILE A 1 111 ? 5.793 5.816 -10.281 1 98.06 111 ILE A N 1
ATOM 896 C CA . ILE A 1 111 ? 4.66 6.656 -10.656 1 98.06 111 ILE A CA 1
ATOM 897 C C . ILE A 1 111 ? 4.191 7.469 -9.453 1 98.06 111 ILE A C 1
ATOM 899 O O . ILE A 1 111 ? 3.742 8.609 -9.602 1 98.06 111 ILE A O 1
ATOM 903 N N . VAL A 1 112 ? 4.312 6.871 -8.312 1 98.69 112 VAL A N 1
ATOM 904 C CA . VAL A 1 112 ? 3.709 7.52 -7.148 1 98.69 112 VAL A CA 1
ATOM 905 C C . VAL A 1 112 ? 4.797 7.91 -6.152 1 98.69 112 VAL A C 1
ATOM 907 O O . VAL A 1 112 ? 4.938 9.086 -5.809 1 98.69 112 VAL A O 1
ATOM 910 N N . MET A 1 113 ? 5.629 6.992 -5.723 1 98.81 113 MET A N 1
ATOM 911 C CA . MET A 1 113 ? 6.578 7.242 -4.641 1 98.81 113 MET A CA 1
ATOM 912 C C . MET A 1 113 ? 7.625 8.266 -5.059 1 98.81 113 MET A C 1
ATOM 914 O O . MET A 1 113 ? 8 9.141 -4.273 1 98.81 113 MET A O 1
ATOM 918 N N . ALA A 1 114 ? 8.133 8.133 -6.25 1 98.69 114 ALA A N 1
ATOM 919 C CA . ALA A 1 114 ? 9.148 9.086 -6.703 1 98.69 114 ALA A CA 1
ATOM 920 C C . ALA A 1 114 ? 8.609 10.508 -6.699 1 98.69 114 ALA A C 1
ATOM 922 O O . ALA A 1 114 ? 9.195 11.398 -6.082 1 98.69 114 ALA A O 1
ATOM 923 N N . PRO A 1 115 ? 7.504 10.805 -7.34 1 98.62 115 PRO A N 1
ATOM 924 C CA . PRO A 1 115 ? 6.949 12.156 -7.262 1 98.62 115 PRO A CA 1
ATOM 925 C C . PRO A 1 115 ? 6.691 12.609 -5.828 1 98.62 115 PRO A C 1
ATOM 927 O O . PRO A 1 115 ? 6.934 13.773 -5.488 1 98.62 115 PRO A O 1
ATOM 930 N N . LEU A 1 116 ? 6.18 11.75 -5.004 1 98.88 116 LEU A N 1
ATOM 931 C CA . LEU A 1 116 ? 5.941 12.094 -3.607 1 98.88 116 LEU A CA 1
ATOM 932 C C . LEU A 1 116 ? 7.238 12.516 -2.922 1 98.88 116 LEU A C 1
ATOM 934 O O . LEU A 1 116 ? 7.25 13.461 -2.137 1 98.88 116 LEU A O 1
ATOM 938 N N . CYS A 1 117 ? 8.289 11.812 -3.227 1 98.88 117 CYS A N 1
ATOM 939 C CA . CYS A 1 117 ? 9.586 12.148 -2.637 1 98.88 117 CYS A CA 1
ATOM 940 C C . CYS A 1 117 ? 10.094 13.484 -3.154 1 98.88 117 CYS A C 1
ATOM 942 O O . CYS A 1 117 ? 10.75 14.227 -2.426 1 98.88 117 CYS A O 1
ATOM 944 N N . PHE A 1 118 ? 9.781 13.766 -4.398 1 98.81 118 PHE A N 1
ATOM 945 C CA . PHE A 1 118 ? 10.148 15.07 -4.938 1 98.81 118 PHE A CA 1
ATOM 946 C C . PHE A 1 118 ? 9.453 16.188 -4.176 1 98.81 118 PHE A C 1
ATOM 948 O O . PHE A 1 118 ? 10.086 17.172 -3.795 1 98.81 118 PHE A O 1
ATOM 955 N N . PHE A 1 119 ? 8.188 16.047 -3.922 1 98.75 119 PHE A N 1
ATOM 956 C CA . PHE A 1 119 ? 7.441 17.078 -3.223 1 98.75 119 PHE A CA 1
ATOM 957 C C . PHE A 1 119 ? 7.852 17.141 -1.756 1 98.75 119 PHE A C 1
ATOM 959 O O . PHE A 1 119 ? 7.848 18.219 -1.153 1 98.75 119 PHE A O 1
ATOM 966 N N . TRP A 1 120 ? 8.148 16 -1.216 1 98.81 120 TRP A N 1
ATOM 967 C CA . TRP A 1 120 ? 8.695 15.977 0.137 1 98.81 120 TRP A CA 1
ATOM 968 C C . TRP A 1 120 ? 10.016 16.734 0.202 1 98.81 120 TRP A C 1
ATOM 970 O O . TRP A 1 120 ? 10.219 17.562 1.091 1 98.81 120 TRP A O 1
ATOM 980 N N . TYR A 1 121 ? 10.922 16.422 -0.774 1 98.75 121 TYR A N 1
ATOM 981 C CA . TYR A 1 121 ? 12.188 17.141 -0.911 1 98.75 121 TYR A CA 1
ATOM 982 C C . TYR A 1 121 ? 11.961 18.641 -1.007 1 98.75 121 TYR A C 1
ATOM 984 O O . TYR A 1 121 ? 12.602 19.422 -0.302 1 98.75 121 TYR A O 1
ATOM 992 N N . ARG A 1 122 ? 11.039 19.078 -1.854 1 98.5 122 ARG A N 1
ATOM 993 C CA . ARG A 1 122 ? 10.688 20.484 -2.031 1 98.5 122 ARG A CA 1
ATOM 994 C C . ARG A 1 122 ? 10.195 21.094 -0.723 1 98.5 122 ARG A C 1
ATOM 996 O O . ARG A 1 122 ? 10.555 22.219 -0.385 1 98.5 122 ARG A O 1
ATOM 1003 N N . GLY A 1 123 ? 9.359 20.312 -0.04 1 97.88 123 GLY A N 1
ATOM 1004 C CA . GLY A 1 123 ? 8.844 20.781 1.235 1 97.88 123 GLY A CA 1
ATOM 1005 C C . GLY A 1 123 ? 9.93 21.031 2.268 1 97.88 123 GLY A C 1
ATOM 1006 O O . GLY A 1 123 ? 9.891 22.016 3 1 97.88 123 GLY A O 1
ATOM 1007 N N . ILE A 1 124 ? 10.867 20.156 2.299 1 98.12 124 ILE A N 1
ATOM 1008 C CA . ILE A 1 124 ? 11.945 20.281 3.268 1 98.12 124 ILE A CA 1
ATOM 1009 C C . ILE A 1 124 ? 12.828 21.484 2.92 1 98.12 124 ILE A C 1
ATOM 1011 O O . ILE A 1 124 ? 13.109 22.312 3.777 1 98.12 124 ILE A O 1
ATOM 1015 N N . VAL A 1 125 ? 13.242 21.562 1.692 1 98.19 125 VAL A N 1
ATOM 1016 C CA . VAL A 1 125 ? 14.234 22.531 1.26 1 98.19 125 VAL A CA 1
ATOM 1017 C C . VAL A 1 125 ? 13.625 23.938 1.259 1 98.19 125 VAL A C 1
ATOM 1019 O O . VAL A 1 125 ? 14.289 24.906 1.634 1 98.19 125 VAL A O 1
ATOM 1022 N N . GLN A 1 126 ? 12.391 24.109 0.93 1 97.5 126 GLN A N 1
ATOM 1023 C CA . GLN A 1 126 ? 11.773 25.422 0.791 1 97.5 126 GLN A CA 1
ATOM 1024 C C . GLN A 1 126 ? 10.914 25.75 2.01 1 97.5 126 GLN A C 1
ATOM 1026 O O . GLN A 1 126 ? 10.305 26.812 2.068 1 97.5 126 GLN A O 1
ATOM 1031 N N . GLY A 1 127 ? 10.828 24.906 2.9 1 95.5 127 GLY A N 1
ATOM 1032 C CA . GLY A 1 127 ? 10.07 25.172 4.113 1 95.5 127 GLY A CA 1
ATOM 1033 C C . GLY A 1 127 ? 8.594 25.375 3.863 1 95.5 127 GLY A C 1
ATOM 1034 O O . GLY A 1 127 ? 8 26.344 4.34 1 95.5 127 GLY A O 1
ATOM 1035 N N . ARG A 1 128 ? 7.988 24.438 3.15 1 96.12 128 ARG A N 1
ATOM 1036 C CA . ARG A 1 128 ? 6.582 24.562 2.775 1 96.12 128 ARG A CA 1
ATOM 1037 C C . ARG A 1 128 ? 5.68 23.938 3.826 1 96.12 128 ARG A C 1
ATOM 1039 O O . ARG A 1 128 ? 6.074 22.984 4.504 1 96.12 128 ARG A O 1
ATOM 1046 N N . PRO A 1 129 ? 4.461 24.438 3.912 1 95.56 129 PRO A N 1
ATOM 1047 C CA . PRO A 1 129 ? 3.547 23.906 4.926 1 95.56 129 PRO A CA 1
ATOM 1048 C C . PRO A 1 129 ? 3.088 22.484 4.625 1 95.56 129 PRO A C 1
ATOM 1050 O O . PRO A 1 129 ? 2.543 21.812 5.504 1 95.56 129 PRO A O 1
ATOM 1053 N N . ASP A 1 130 ? 3.311 22.016 3.383 1 96.75 130 ASP A N 1
ATOM 1054 C CA . ASP A 1 130 ? 2.828 20.688 3.025 1 96.75 130 ASP A CA 1
ATOM 1055 C C . ASP A 1 130 ? 3.924 19.641 3.203 1 96.75 130 ASP A C 1
ATOM 1057 O O . ASP A 1 130 ? 3.74 18.484 2.844 1 96.75 130 ASP A O 1
ATOM 1061 N N . LYS A 1 131 ? 5.027 20.016 3.771 1 97.56 131 LYS A N 1
ATOM 1062 C CA . LYS A 1 131 ? 6.168 19.125 3.984 1 97.56 131 LYS A CA 1
ATOM 1063 C C . LYS A 1 131 ? 5.754 17.875 4.742 1 97.56 131 LYS A C 1
ATOM 1065 O O . LYS A 1 131 ? 6.047 16.75 4.312 1 97.56 131 LYS A O 1
ATOM 1070 N N . ALA A 1 132 ? 5.055 18.094 5.832 1 97.94 132 ALA A N 1
ATOM 1071 C CA . ALA A 1 132 ? 4.672 16.969 6.691 1 97.94 132 ALA A CA 1
ATOM 1072 C C . ALA A 1 132 ? 3.73 16.016 5.969 1 97.94 132 ALA A C 1
ATOM 1074 O O . ALA A 1 132 ? 3.824 14.797 6.129 1 97.94 132 ALA A O 1
ATOM 1075 N N . PHE A 1 133 ? 2.844 16.578 5.184 1 98.44 133 PHE A N 1
ATOM 1076 C CA . PHE A 1 133 ? 1.917 15.75 4.426 1 98.44 133 PHE A CA 1
ATOM 1077 C C . PHE A 1 133 ? 2.67 14.852 3.453 1 98.44 133 PHE A C 1
ATOM 1079 O O . PHE A 1 133 ? 2.434 13.641 3.408 1 98.44 133 PHE A O 1
ATOM 1086 N N . PHE A 1 134 ? 3.541 15.383 2.678 1 98.81 134 PHE A N 1
ATOM 1087 C CA . PHE A 1 134 ? 4.254 14.609 1.667 1 98.81 134 PHE A CA 1
ATOM 1088 C C . PHE A 1 134 ? 5.219 13.625 2.318 1 98.81 134 PHE A C 1
ATOM 1090 O O . PHE A 1 134 ? 5.449 12.531 1.792 1 98.81 134 PHE A O 1
ATOM 1097 N N . ALA A 1 135 ? 5.781 14 3.455 1 98.81 135 ALA A N 1
ATOM 1098 C CA . ALA A 1 135 ? 6.605 13.062 4.215 1 98.81 135 ALA A CA 1
ATOM 1099 C C . ALA A 1 135 ? 5.801 11.828 4.613 1 98.81 135 ALA A C 1
ATOM 1101 O O . ALA A 1 135 ? 6.27 10.695 4.453 1 98.81 135 ALA A O 1
ATOM 1102 N N . ILE A 1 136 ? 4.625 12.031 5.078 1 98.81 136 ILE A N 1
ATOM 1103 C CA . ILE A 1 136 ? 3.756 10.945 5.52 1 98.81 136 ILE A CA 1
ATOM 1104 C C . ILE A 1 136 ? 3.369 10.078 4.324 1 98.81 136 ILE A C 1
ATOM 1106 O O . ILE A 1 136 ? 3.445 8.852 4.391 1 98.81 136 ILE A O 1
ATOM 1110 N N . GLN A 1 137 ? 2.998 10.695 3.287 1 98.88 137 GLN A N 1
ATOM 1111 C CA . GLN A 1 137 ? 2.557 9.953 2.109 1 98.88 137 GLN A CA 1
ATOM 1112 C C . GLN A 1 137 ? 3.701 9.141 1.512 1 98.88 137 GLN A C 1
ATOM 1114 O O . GLN A 1 137 ? 3.543 7.953 1.231 1 98.88 137 GLN A O 1
ATOM 1119 N N . ALA A 1 138 ? 4.836 9.789 1.303 1 98.88 138 ALA A N 1
ATOM 1120 C CA . ALA A 1 138 ? 5.98 9.07 0.754 1 98.88 138 ALA A CA 1
ATOM 1121 C C . ALA A 1 138 ? 6.352 7.879 1.629 1 98.88 138 ALA A C 1
ATOM 1123 O O . ALA A 1 138 ? 6.547 6.77 1.126 1 98.88 138 ALA A O 1
ATOM 1124 N N . SER A 1 139 ? 6.371 8.117 2.873 1 98.88 139 SER A N 1
ATOM 1125 C CA . SER A 1 139 ? 6.758 7.082 3.826 1 98.88 139 SER A CA 1
ATOM 1126 C C . SER A 1 139 ? 5.719 5.969 3.885 1 98.88 139 SER A C 1
ATOM 1128 O O . SER A 1 139 ? 6.062 4.793 3.982 1 98.88 139 SER A O 1
ATOM 1130 N N . THR A 1 140 ? 4.457 6.301 3.855 1 98.88 140 THR A N 1
ATOM 1131 C CA . THR A 1 140 ? 3.393 5.309 3.904 1 98.88 140 THR A CA 1
ATOM 1132 C C . THR A 1 140 ? 3.443 4.402 2.678 1 98.88 140 THR A C 1
ATOM 1134 O O . THR A 1 140 ? 3.381 3.176 2.803 1 98.88 140 THR A O 1
ATOM 1137 N N . TRP A 1 141 ? 3.521 4.988 1.525 1 98.81 141 TRP A N 1
ATOM 1138 C CA . TRP A 1 141 ? 3.607 4.203 0.297 1 98.81 141 TRP A CA 1
ATOM 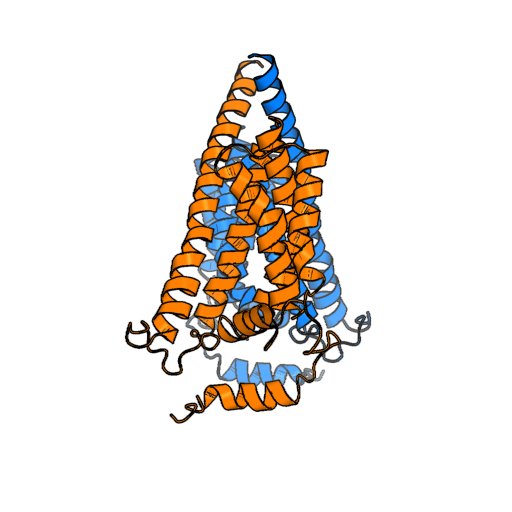1139 C C . TRP A 1 141 ? 4.824 3.287 0.319 1 98.81 141 TRP A C 1
ATOM 1141 O O . TRP A 1 141 ? 4.746 2.131 -0.1 1 98.81 141 TRP A O 1
ATOM 1151 N N . GLN A 1 142 ? 5.938 3.836 0.773 1 98.75 142 GLN A N 1
ATOM 1152 C CA . GLN A 1 142 ? 7.164 3.049 0.844 1 98.75 142 GLN A CA 1
ATOM 1153 C C . GLN A 1 142 ? 7.02 1.892 1.83 1 98.75 142 GLN A C 1
ATOM 1155 O O . GLN A 1 142 ? 7.477 0.779 1.562 1 98.75 142 GLN A O 1
ATOM 1160 N N . LEU A 1 143 ? 6.395 2.172 2.928 1 98.75 143 LEU A N 1
ATOM 1161 C CA . LEU A 1 143 ? 6.164 1.146 3.939 1 98.75 143 LEU A CA 1
ATOM 1162 C C . LEU A 1 143 ? 5.305 0.019 3.381 1 98.75 143 LEU A C 1
ATOM 1164 O O . LEU A 1 143 ? 5.645 -1.157 3.52 1 98.75 143 LEU A O 1
ATOM 1168 N N . ILE A 1 144 ? 4.242 0.354 2.754 1 98.5 144 ILE A N 1
ATOM 1169 C CA . ILE A 1 144 ? 3.314 -0.643 2.234 1 98.5 144 ILE A CA 1
ATOM 1170 C C . ILE A 1 144 ? 3.988 -1.446 1.124 1 98.5 144 ILE A C 1
ATOM 1172 O O . ILE A 1 144 ? 3.855 -2.672 1.068 1 98.5 144 ILE A O 1
ATOM 1176 N N . GLY A 1 145 ? 4.699 -0.75 0.232 1 98.31 145 GLY A N 1
ATOM 1177 C CA . GLY A 1 145 ? 5.457 -1.464 -0.785 1 98.31 145 GLY A CA 1
ATOM 1178 C C . GLY A 1 145 ? 6.41 -2.492 -0.208 1 98.31 145 GLY A C 1
ATOM 1179 O O . GLY A 1 145 ? 6.527 -3.602 -0.733 1 98.31 145 GLY A O 1
ATOM 1180 N N . THR A 1 146 ? 7.066 -2.072 0.828 1 98.31 146 THR A N 1
ATOM 1181 C CA . THR A 1 146 ? 8.008 -2.971 1.482 1 98.31 146 THR A CA 1
ATOM 1182 C C . THR A 1 146 ? 7.285 -4.18 2.074 1 98.31 146 THR A C 1
ATOM 1184 O O . THR A 1 146 ? 7.781 -5.305 1.999 1 98.31 146 THR A O 1
ATOM 1187 N N . ILE A 1 147 ? 6.129 -3.98 2.654 1 98.38 147 ILE A N 1
ATOM 1188 C CA . ILE A 1 147 ? 5.352 -5.074 3.225 1 98.38 147 ILE A CA 1
ATOM 1189 C C . ILE A 1 147 ? 4.996 -6.082 2.133 1 98.38 147 ILE A C 1
ATOM 1191 O O . ILE A 1 147 ? 5.219 -7.285 2.291 1 98.38 147 ILE A O 1
ATOM 1195 N N . PHE A 1 148 ? 4.492 -5.621 1.04 1 97.94 148 PHE A N 1
ATOM 1196 C CA . PHE A 1 148 ? 4.133 -6.523 -0.048 1 97.94 148 PHE A CA 1
ATOM 1197 C C . PHE A 1 148 ? 5.359 -7.258 -0.572 1 97.94 148 PHE A C 1
ATOM 1199 O O . PHE A 1 148 ? 5.289 -8.445 -0.892 1 97.94 148 PHE A O 1
ATOM 1206 N N . TYR A 1 149 ? 6.457 -6.547 -0.695 1 97.44 149 TYR A N 1
ATOM 1207 C CA . TYR A 1 149 ? 7.691 -7.129 -1.208 1 97.44 149 TYR A CA 1
ATOM 1208 C C . TYR A 1 149 ? 8.203 -8.227 -0.284 1 97.44 149 TYR A C 1
ATOM 1210 O O . TYR A 1 149 ? 8.492 -9.344 -0.733 1 97.44 149 TYR A O 1
ATOM 1218 N N . VAL A 1 150 ? 8.227 -7.941 0.964 1 97 150 VAL A N 1
ATOM 1219 C CA . VAL A 1 150 ? 8.859 -8.836 1.937 1 97 150 VAL A CA 1
ATOM 1220 C C . VAL A 1 150 ? 7.906 -9.984 2.271 1 97 150 VAL A C 1
ATOM 1222 O O . VAL A 1 150 ? 8.305 -11.148 2.246 1 97 150 VAL A O 1
ATOM 1225 N N . VAL A 1 151 ? 6.684 -9.68 2.59 1 96.94 151 VAL A N 1
ATOM 1226 C CA . VAL A 1 151 ? 5.734 -10.711 2.982 1 96.94 151 VAL A CA 1
ATOM 1227 C C . VAL A 1 151 ? 5.461 -11.641 1.799 1 96.94 151 VAL A C 1
ATOM 1229 O O . VAL A 1 151 ? 5.289 -12.844 1.976 1 96.94 151 VAL A O 1
ATOM 1232 N N . GLY A 1 152 ? 5.426 -11.055 0.606 1 94.81 152 GLY A N 1
ATOM 1233 C CA . GLY A 1 152 ? 5.273 -11.898 -0.567 1 94.81 152 GLY A CA 1
ATOM 1234 C C . GLY A 1 152 ? 6.348 -12.961 -0.68 1 94.81 152 GLY A C 1
ATOM 1235 O O . GLY A 1 152 ? 6.051 -14.117 -0.991 1 94.81 152 GLY A O 1
ATOM 1236 N N . GLU A 1 153 ? 7.559 -12.586 -0.43 1 93.69 153 GLU A N 1
ATOM 1237 C CA . GLU A 1 153 ? 8.664 -13.539 -0.488 1 93.69 153 GLU A CA 1
ATOM 1238 C C . GLU A 1 153 ? 8.578 -14.555 0.643 1 93.69 153 GLU A C 1
ATOM 1240 O O . GLU A 1 153 ? 8.859 -15.742 0.443 1 93.69 153 GLU A O 1
ATOM 1245 N N . ILE A 1 154 ? 8.195 -14.109 1.783 1 92.31 154 ILE A N 1
ATOM 1246 C CA . ILE A 1 154 ? 8.023 -15.008 2.92 1 92.31 154 ILE A CA 1
ATOM 1247 C C . ILE A 1 154 ? 6.961 -16.047 2.6 1 92.31 154 ILE A C 1
ATOM 1249 O O . ILE A 1 154 ? 7.152 -17.234 2.865 1 92.31 154 ILE A O 1
ATOM 1253 N N . MET A 1 155 ? 5.891 -15.625 2.006 1 92.31 155 MET A N 1
ATOM 1254 C CA . MET A 1 155 ? 4.789 -16.531 1.67 1 92.31 155 MET A CA 1
ATOM 1255 C C . MET A 1 155 ? 5.203 -17.516 0.58 1 92.31 155 MET A C 1
ATOM 1257 O O . MET A 1 155 ? 4.613 -18.578 0.451 1 92.31 155 MET A O 1
ATOM 1261 N N . ASP A 1 156 ? 6.18 -17.156 -0.168 1 89.31 156 ASP A N 1
ATOM 1262 C CA . ASP A 1 156 ? 6.688 -18.031 -1.226 1 89.31 156 ASP A CA 1
ATOM 1263 C C . ASP A 1 156 ? 7.875 -18.844 -0.736 1 89.31 156 ASP A C 1
ATOM 1265 O O . ASP A 1 156 ? 8.609 -19.422 -1.541 1 89.31 156 ASP A O 1
ATOM 1269 N N . ASP A 1 157 ? 8.133 -18.828 0.506 1 88.25 157 ASP A N 1
ATOM 1270 C CA . ASP A 1 157 ? 9.141 -19.656 1.161 1 88.25 157 ASP A CA 1
ATOM 1271 C C . ASP A 1 157 ? 10.539 -19.312 0.666 1 88.25 157 ASP A C 1
ATOM 1273 O O . ASP A 1 157 ? 11.375 -20.188 0.457 1 88.25 157 ASP A O 1
ATOM 1277 N N . PHE A 1 158 ? 10.766 -18.031 0.258 1 89.19 158 PHE A N 1
ATOM 1278 C CA . PHE A 1 158 ? 12.062 -17.484 -0.092 1 89.19 158 PHE A CA 1
ATOM 1279 C C . PHE A 1 158 ? 12.633 -18.156 -1.331 1 89.19 158 PHE A C 1
ATOM 1281 O O . PHE A 1 158 ? 13.852 -18.266 -1.482 1 89.19 158 PHE A O 1
ATOM 1288 N N . LYS A 1 159 ? 11.852 -18.672 -2.168 1 88.06 159 LYS A N 1
ATOM 1289 C CA . LYS A 1 159 ? 12.289 -19.453 -3.318 1 88.06 159 LYS A CA 1
ATOM 1290 C C . LYS A 1 159 ? 12.945 -18.562 -4.371 1 88.06 159 LYS A C 1
ATOM 1292 O O . LYS A 1 159 ? 13.594 -19.047 -5.293 1 88.06 159 LYS A O 1
ATOM 1297 N N . HIS A 1 160 ? 12.766 -17.266 -4.234 1 90.94 160 HIS A N 1
ATOM 1298 C CA . HIS A 1 160 ? 13.258 -16.391 -5.293 1 90.94 160 HIS A CA 1
ATOM 1299 C C . HIS A 1 160 ? 14.609 -15.781 -4.926 1 90.94 160 HIS A C 1
ATOM 1301 O O . HIS A 1 160 ? 15.172 -15 -5.695 1 90.94 160 HIS A O 1
ATOM 1307 N N . LEU A 1 161 ? 15.102 -16.094 -3.779 1 89.44 161 LEU A N 1
ATOM 1308 C CA . LEU A 1 161 ? 16.406 -15.633 -3.336 1 89.44 161 LEU A CA 1
ATOM 1309 C C . LEU A 1 161 ? 17.484 -16.688 -3.609 1 89.44 161 LEU A C 1
ATOM 1311 O O . LEU A 1 161 ? 17.203 -17.875 -3.602 1 89.44 161 LEU A O 1
ATOM 1315 N N . PRO A 1 162 ? 18.594 -16.125 -3.916 1 85.06 162 PRO A N 1
ATOM 1316 C CA . PRO A 1 162 ? 19.656 -17.094 -4.199 1 85.06 162 PRO A CA 1
ATOM 1317 C C . PRO A 1 162 ? 20.062 -17.891 -2.963 1 85.06 162 PRO A C 1
ATOM 1319 O O . PRO A 1 162 ? 20.078 -17.359 -1.851 1 85.06 162 PRO A O 1
ATOM 1322 N N . GLY A 1 163 ? 20.312 -19.078 -3.205 1 72.31 163 GLY A N 1
ATOM 1323 C CA . GLY A 1 163 ? 20.75 -20.016 -2.172 1 72.31 163 GLY A CA 1
ATOM 1324 C C . GLY A 1 163 ? 19.875 -21.266 -2.096 1 72.31 163 GLY A C 1
ATOM 1325 O O . GLY A 1 163 ? 18.672 -21.203 -2.355 1 72.31 163 GLY A O 1
ATOM 1326 N N . ASN A 1 164 ? 20.234 -22.375 -2.496 1 61.41 164 ASN A N 1
ATOM 1327 C CA . ASN A 1 164 ? 19.562 -23.641 -2.754 1 61.41 164 ASN A CA 1
ATOM 1328 C C . ASN A 1 164 ? 19 -24.25 -1.473 1 61.41 164 ASN A C 1
ATOM 1330 O O . ASN A 1 164 ? 18.25 -25.219 -1.521 1 61.41 164 ASN A O 1
ATOM 1334 N N . ASP A 1 165 ? 19.312 -23.812 -0.426 1 63.12 165 ASP A N 1
ATOM 1335 C CA . ASP A 1 165 ? 18.953 -24.594 0.755 1 63.12 165 ASP A CA 1
ATOM 1336 C C . ASP A 1 165 ? 18.312 -23.703 1.817 1 63.12 165 ASP A C 1
ATOM 1338 O O . ASP A 1 165 ? 18.859 -23.531 2.906 1 63.12 165 ASP A O 1
ATOM 1342 N N . PHE A 1 166 ? 17.156 -23.188 1.376 1 62.59 166 PHE A N 1
ATOM 1343 C CA . PHE A 1 166 ? 16.594 -22.297 2.373 1 62.59 166 PHE A CA 1
ATOM 1344 C C . PHE A 1 166 ? 15.906 -23.078 3.486 1 62.59 166 PHE A C 1
ATOM 1346 O O . PHE A 1 166 ? 14.859 -23.703 3.268 1 62.59 166 PHE A O 1
ATOM 1353 N N . VAL A 1 167 ? 16.656 -23.516 4.473 1 66.56 167 VAL A N 1
ATOM 1354 C CA . VAL A 1 167 ? 16.109 -24.031 5.727 1 66.56 167 VAL A CA 1
ATOM 1355 C C . VAL A 1 167 ? 15.938 -22.875 6.719 1 66.56 167 VAL A C 1
ATOM 1357 O O . VAL A 1 167 ? 16.875 -22.125 6.961 1 66.56 167 VAL A O 1
ATOM 1360 N N . TRP A 1 168 ? 14.734 -22.719 7.094 1 71.44 168 TRP A N 1
ATOM 1361 C CA . TRP A 1 168 ? 14.469 -21.609 7.996 1 71.44 168 TRP A CA 1
ATOM 1362 C C . TRP A 1 168 ? 14.961 -21.922 9.406 1 71.44 168 TRP A C 1
ATOM 1364 O O . TRP A 1 168 ? 14.648 -22.984 9.953 1 71.44 168 TRP A O 1
ATOM 1374 N N . PRO A 1 169 ? 15.789 -21.031 9.93 1 72.62 169 PRO A N 1
ATOM 1375 C CA . PRO A 1 169 ? 16.312 -19.797 9.328 1 72.62 169 PRO A CA 1
ATOM 1376 C C . PRO A 1 169 ? 17.594 -20.031 8.516 1 72.62 169 PRO A C 1
ATOM 1378 O O . PRO A 1 169 ? 18.391 -20.922 8.852 1 72.62 169 PRO A O 1
ATOM 1381 N N . PRO A 1 170 ? 17.688 -19.203 7.43 1 75.56 170 PRO A N 1
ATOM 1382 C CA . PRO A 1 170 ? 18.906 -19.391 6.637 1 75.56 170 PRO A CA 1
ATOM 1383 C C . PRO A 1 170 ? 20.188 -19.234 7.465 1 75.56 170 PRO A C 1
ATOM 1385 O O . PRO A 1 170 ? 20.25 -18.375 8.336 1 75.56 170 PRO A O 1
ATOM 1388 N N . LYS A 1 171 ? 21.062 -20.156 7.238 1 78.25 171 LYS A N 1
ATOM 1389 C CA . LYS A 1 171 ? 22.344 -20.172 7.949 1 78.25 171 LYS A CA 1
ATOM 1390 C C . LYS A 1 171 ? 23.297 -19.125 7.367 1 78.25 171 LYS A C 1
ATOM 1392 O O . LYS A 1 171 ? 23.062 -18.594 6.277 1 78.25 171 LYS A O 1
ATOM 1397 N N . PHE A 1 172 ? 24.266 -18.797 8.148 1 84.44 172 PHE A N 1
ATOM 1398 C CA . PHE A 1 172 ? 25.312 -17.859 7.75 1 84.44 172 PHE A CA 1
ATOM 1399 C C . PHE A 1 172 ? 26.5 -18.594 7.148 1 84.44 172 PHE A C 1
ATOM 1401 O O . PHE A 1 172 ? 27.656 -18.297 7.477 1 84.44 172 PHE A O 1
ATOM 1408 N N . ASP A 1 173 ? 26.188 -19.531 6.324 1 79.94 173 ASP A N 1
ATOM 1409 C CA . ASP A 1 173 ? 27.234 -20.453 5.895 1 79.94 173 ASP A CA 1
ATOM 1410 C C . ASP A 1 173 ? 27.672 -20.172 4.461 1 79.94 173 ASP A C 1
ATOM 1412 O O . ASP A 1 173 ? 28.594 -20.797 3.949 1 79.94 173 ASP A O 1
ATOM 1416 N N . SER A 1 174 ? 27.047 -19.328 3.771 1 83.56 174 SER A N 1
ATOM 1417 C CA . SER A 1 174 ? 27.375 -19.062 2.377 1 83.56 174 SER A CA 1
ATOM 1418 C C . SER A 1 174 ? 27.391 -17.562 2.102 1 83.56 174 SER A C 1
ATOM 1420 O O . SER A 1 174 ? 26.609 -16.797 2.684 1 83.56 174 SER A O 1
ATOM 1422 N N . TYR A 1 175 ? 28.359 -17.172 1.244 1 84.62 175 TYR A N 1
ATOM 1423 C CA . TYR A 1 175 ? 28.469 -15.773 0.835 1 84.62 175 TYR A CA 1
ATOM 1424 C C . TYR A 1 175 ? 27.156 -15.289 0.219 1 84.62 175 TYR A C 1
ATOM 1426 O O . TYR A 1 175 ? 26.734 -14.156 0.463 1 84.62 175 TYR A O 1
ATOM 1434 N N . LEU A 1 176 ? 26.609 -16.109 -0.501 1 84.25 176 LEU A N 1
ATOM 1435 C CA . LEU A 1 176 ? 25.359 -15.75 -1.161 1 84.25 176 LEU A CA 1
ATOM 1436 C C . LEU A 1 176 ? 24.25 -15.484 -0.137 1 84.25 176 LEU A C 1
ATOM 1438 O O . LEU A 1 176 ? 23.516 -14.5 -0.252 1 84.25 176 LEU A O 1
ATOM 1442 N N . LYS A 1 177 ? 24.188 -16.297 0.816 1 86.44 177 LYS A N 1
ATOM 1443 C CA . LYS A 1 177 ? 23.188 -16.125 1.861 1 86.44 177 LYS A CA 1
ATOM 1444 C C . LYS A 1 177 ? 23.469 -14.875 2.691 1 86.44 177 LYS A C 1
ATOM 1446 O O . LYS A 1 177 ? 22.547 -14.156 3.066 1 86.44 177 LYS A O 1
ATOM 1451 N N . LEU A 1 178 ? 24.688 -14.648 2.963 1 88.62 178 LEU A N 1
ATOM 1452 C CA . LEU A 1 178 ? 25.078 -13.484 3.744 1 88.62 178 LEU A CA 1
ATOM 1453 C C . LEU A 1 178 ? 24.766 -12.195 2.994 1 88.62 178 LEU A C 1
ATOM 1455 O O . LEU A 1 178 ? 24.188 -11.266 3.566 1 88.62 178 LEU A O 1
ATOM 1459 N N . LYS A 1 179 ? 25.094 -12.156 1.745 1 90.06 179 LYS A N 1
ATOM 1460 C CA . LYS A 1 179 ? 24.922 -10.945 0.953 1 90.06 179 LYS A CA 1
ATOM 1461 C C . LYS A 1 179 ? 23.453 -10.727 0.584 1 90.06 179 LYS A C 1
ATOM 1463 O O . LYS A 1 179 ? 22.906 -9.656 0.827 1 90.06 179 LYS A O 1
ATOM 1468 N N . TYR A 1 180 ? 22.859 -11.719 0.084 1 90.25 180 TYR A N 1
ATOM 1469 C CA . TYR A 1 180 ? 21.547 -11.508 -0.546 1 90.25 180 TYR A CA 1
ATOM 1470 C C . TYR A 1 180 ? 20.422 -11.703 0.456 1 90.25 180 TYR A C 1
ATOM 1472 O O . TYR A 1 180 ? 19.469 -10.922 0.484 1 90.25 180 TYR A O 1
ATOM 1480 N N . PHE A 1 181 ? 20.516 -12.648 1.304 1 90.19 181 PHE A N 1
ATOM 1481 C CA . PHE A 1 181 ? 19.422 -12.867 2.252 1 90.19 181 PHE A CA 1
ATOM 1482 C C . PHE A 1 181 ? 19.578 -11.969 3.473 1 90.19 181 PHE A C 1
ATOM 1484 O O . PHE A 1 181 ? 18.703 -11.164 3.777 1 90.19 181 PHE A O 1
ATOM 1491 N N . TRP A 1 182 ? 20.672 -12.047 4.18 1 91.31 182 TRP A N 1
ATOM 1492 C CA . TRP A 1 182 ? 20.828 -11.375 5.465 1 91.31 182 TRP A CA 1
ATOM 1493 C C . TRP A 1 182 ? 21.062 -9.875 5.27 1 91.31 182 TRP A C 1
ATOM 1495 O O . TRP A 1 182 ? 20.453 -9.055 5.961 1 91.31 182 TRP A O 1
ATOM 1505 N N . PHE A 1 183 ? 21.891 -9.516 4.34 1 92.62 183 PHE A N 1
ATOM 1506 C CA . PHE A 1 183 ? 22.219 -8.102 4.18 1 92.62 183 PHE A CA 1
ATOM 1507 C C . PHE A 1 183 ? 21.141 -7.398 3.352 1 92.62 183 PHE A C 1
ATOM 1509 O O . PHE A 1 183 ? 20.547 -6.426 3.807 1 92.62 183 PHE A O 1
ATOM 1516 N N . ILE A 1 184 ? 20.906 -7.906 2.195 1 91.81 184 ILE A N 1
ATOM 1517 C CA . ILE A 1 184 ? 20 -7.188 1.296 1 91.81 184 ILE A CA 1
ATOM 1518 C C . ILE A 1 184 ? 18.562 -7.43 1.709 1 91.81 184 ILE A C 1
ATOM 1520 O O . ILE A 1 184 ? 17.828 -6.484 2.012 1 91.81 184 ILE A O 1
ATOM 1524 N N . PHE A 1 185 ? 18.172 -8.625 1.814 1 93.06 185 PHE A N 1
ATOM 1525 C CA . PHE A 1 185 ? 16.766 -8.914 2.064 1 93.06 185 PHE A CA 1
ATOM 1526 C C . PHE A 1 185 ? 16.391 -8.547 3.49 1 93.06 185 PHE A C 1
ATOM 1528 O O . PHE A 1 185 ? 15.359 -7.891 3.713 1 93.06 185 PHE A O 1
ATOM 1535 N N . VAL A 1 186 ? 17.172 -8.875 4.465 1 92.94 186 VAL A N 1
ATOM 1536 C CA . VAL A 1 186 ? 16.797 -8.641 5.855 1 92.94 186 VAL A CA 1
ATOM 1537 C C . VAL A 1 186 ? 17.219 -7.238 6.277 1 92.94 186 VAL A C 1
ATOM 1539 O O . VAL A 1 186 ? 16.375 -6.402 6.609 1 92.94 186 VAL A O 1
ATOM 1542 N N . CYS A 1 187 ? 18.438 -6.84 6.172 1 94.31 187 CYS A N 1
ATOM 1543 C CA . CYS A 1 187 ? 18.953 -5.59 6.719 1 94.31 187 CYS A CA 1
ATOM 1544 C C . CYS A 1 187 ? 18.438 -4.395 5.926 1 94.31 187 CYS A C 1
ATOM 1546 O O . CYS A 1 187 ? 17.891 -3.449 6.504 1 94.31 187 CYS A O 1
ATOM 1548 N N . LEU A 1 188 ? 18.562 -4.398 4.672 1 95.19 188 LEU A N 1
ATOM 1549 C CA . LEU A 1 188 ? 18.188 -3.234 3.879 1 95.19 188 LEU A CA 1
ATOM 1550 C C . LEU A 1 188 ? 16.672 -3.029 3.898 1 95.19 188 LEU A C 1
ATOM 1552 O O . LEU A 1 188 ? 16.188 -1.892 3.898 1 95.19 188 LEU A O 1
ATOM 1556 N N . ASN A 1 189 ? 15.961 -4.109 3.93 1 96.62 189 ASN A N 1
ATOM 1557 C CA . ASN A 1 189 ? 14.516 -3.936 3.994 1 96.62 189 ASN A CA 1
ATOM 1558 C C . ASN A 1 189 ? 14.07 -3.404 5.352 1 96.62 189 ASN A C 1
ATOM 1560 O O . ASN A 1 189 ? 13.047 -2.732 5.457 1 96.62 189 ASN A O 1
ATOM 1564 N N . HIS A 1 190 ? 14.812 -3.639 6.383 1 97.19 190 HIS A N 1
ATOM 1565 C CA . HIS A 1 190 ? 14.5 -3.072 7.688 1 97.19 190 HIS A CA 1
ATOM 1566 C C . HIS A 1 190 ? 14.578 -1.549 7.664 1 97.19 190 HIS A C 1
ATOM 1568 O O . HIS A 1 190 ? 13.82 -0.875 8.375 1 97.19 190 HIS A O 1
ATOM 1574 N N . ILE A 1 191 ? 15.422 -1.045 6.867 1 96.75 191 ILE A N 1
ATOM 1575 C CA . ILE A 1 191 ? 15.531 0.401 6.711 1 96.75 191 ILE A CA 1
ATOM 1576 C C . ILE A 1 191 ? 14.227 0.967 6.16 1 96.75 191 ILE A C 1
ATOM 1578 O O . ILE A 1 191 ? 13.75 2.004 6.625 1 96.75 191 ILE A O 1
ATOM 1582 N N . TRP A 1 192 ? 13.633 0.213 5.277 1 97.75 192 TRP A N 1
ATOM 1583 C CA . TRP A 1 192 ? 12.422 0.664 4.602 1 97.75 192 TRP A CA 1
ATOM 1584 C C . TRP A 1 192 ? 11.195 0.471 5.496 1 97.75 192 TRP A C 1
ATOM 1586 O O . TRP A 1 192 ? 10.086 0.839 5.117 1 97.75 192 TRP A O 1
ATOM 1596 N N . VAL A 1 193 ? 11.383 -0.086 6.617 1 98.12 193 VAL A N 1
ATOM 1597 C CA . VAL A 1 193 ? 10.297 -0.21 7.59 1 98.12 193 VAL A CA 1
ATOM 1598 C C . VAL A 1 193 ? 10.477 0.825 8.695 1 98.12 193 VAL A C 1
ATOM 1600 O O . VAL A 1 193 ? 9.57 1.606 8.977 1 98.12 193 VAL A O 1
ATOM 1603 N N . PHE A 1 194 ? 11.648 0.95 9.227 1 98.12 194 PHE A N 1
ATOM 1604 C CA . PHE A 1 194 ? 11.898 1.771 10.406 1 98.12 194 PHE A CA 1
ATOM 1605 C C . PHE A 1 194 ? 11.914 3.252 10.039 1 98.12 194 PHE A C 1
ATOM 1607 O O . PHE A 1 194 ? 11.352 4.082 10.758 1 98.12 194 PHE A O 1
ATOM 1614 N N . LEU A 1 195 ? 12.578 3.564 8.969 1 98.31 195 LEU A N 1
ATOM 1615 C CA . LEU A 1 195 ? 12.688 4.973 8.609 1 98.31 195 LEU A CA 1
ATOM 1616 C C . LEU A 1 195 ? 11.32 5.562 8.273 1 98.31 195 LEU A C 1
ATOM 1618 O O . LEU A 1 195 ? 10.938 6.602 8.812 1 98.31 195 LEU A O 1
ATOM 1622 N N . PRO A 1 196 ? 10.547 4.93 7.449 1 98.62 196 PRO A N 1
ATOM 1623 C CA . PRO A 1 196 ? 9.211 5.457 7.172 1 98.62 196 PRO A CA 1
ATOM 1624 C C . PRO A 1 196 ? 8.352 5.582 8.43 1 98.62 196 PRO A C 1
ATOM 1626 O O . PRO A 1 196 ? 7.633 6.57 8.602 1 98.62 196 PRO A O 1
ATOM 1629 N N . LEU A 1 197 ? 8.438 4.633 9.273 1 98.69 197 LEU A N 1
ATOM 1630 C CA . LEU A 1 197 ? 7.652 4.695 10.508 1 98.69 197 LEU A CA 1
ATOM 1631 C C . LEU A 1 197 ? 8.062 5.895 11.352 1 98.69 197 LEU A C 1
ATOM 1633 O O . LEU A 1 197 ? 7.211 6.574 11.922 1 98.69 197 LEU A O 1
ATOM 1637 N N . THR A 1 198 ? 9.328 6.105 11.445 1 98.69 198 THR A N 1
ATOM 1638 C CA . THR A 1 198 ? 9.844 7.238 12.203 1 98.69 198 THR A CA 1
ATOM 1639 C C . THR A 1 198 ? 9.406 8.555 11.57 1 98.69 198 THR A C 1
ATOM 1641 O O . THR A 1 198 ? 9 9.484 12.273 1 98.69 198 THR A O 1
ATOM 1644 N N . VAL A 1 199 ? 9.508 8.625 10.289 1 98.75 199 VAL A N 1
ATOM 1645 C CA . VAL A 1 199 ? 9.125 9.836 9.57 1 98.75 199 VAL A CA 1
ATOM 1646 C C . VAL A 1 199 ? 7.633 10.094 9.742 1 98.75 199 VAL A C 1
ATOM 1648 O O . VAL A 1 199 ? 7.215 11.227 9.969 1 98.75 199 VAL A O 1
ATOM 1651 N N . ILE A 1 200 ? 6.812 9.086 9.664 1 98.81 200 ILE A N 1
ATOM 1652 C CA . ILE A 1 200 ? 5.371 9.219 9.844 1 98.81 200 ILE A CA 1
ATOM 1653 C C . ILE A 1 200 ? 5.074 9.734 11.25 1 98.81 200 ILE A C 1
ATOM 1655 O O . ILE A 1 200 ? 4.281 10.656 11.422 1 98.81 200 ILE A O 1
ATOM 1659 N N . TYR A 1 201 ? 5.75 9.188 12.195 1 98.5 201 TYR A N 1
ATOM 1660 C CA . TYR A 1 201 ? 5.512 9.57 13.586 1 98.5 201 TYR A CA 1
ATOM 1661 C C . TYR A 1 201 ? 5.895 11.023 13.828 1 98.5 201 TYR A C 1
ATOM 1663 O O . TYR A 1 201 ? 5.133 11.781 14.43 1 98.5 201 TYR A O 1
ATOM 1671 N N . LYS A 1 202 ? 7.039 11.438 13.398 1 98.19 202 LYS A N 1
ATOM 1672 C CA . LYS A 1 202 ? 7.5 12.812 13.578 1 98.19 202 LYS A CA 1
ATOM 1673 C C . LYS A 1 202 ? 6.59 13.797 12.852 1 98.19 202 LYS A C 1
ATOM 1675 O O . LYS A 1 202 ? 6.273 14.867 13.383 1 98.19 202 LYS A O 1
ATOM 1680 N N . SER A 1 203 ? 6.219 13.453 11.672 1 98.19 203 SER A N 1
ATOM 1681 C CA . SER A 1 203 ? 5.348 14.32 10.891 1 98.19 203 SER A CA 1
ATOM 1682 C C . SER A 1 203 ? 3.951 14.398 11.492 1 98.19 203 SER A C 1
ATOM 1684 O O . SER A 1 203 ? 3.295 15.438 11.43 1 98.19 203 SER A O 1
ATOM 1686 N N . TYR A 1 204 ? 3.502 13.242 12 1 98.06 204 TYR A N 1
ATOM 1687 C CA . TYR A 1 204 ? 2.242 13.211 12.734 1 98.06 204 TYR A CA 1
ATOM 1688 C C . TYR A 1 204 ? 2.258 14.211 13.883 1 98.06 204 TYR A C 1
ATOM 1690 O O . TYR A 1 204 ? 1.317 14.992 14.047 1 98.06 204 TYR A O 1
ATOM 1698 N N . ARG A 1 205 ? 3.262 14.227 14.641 1 97.19 205 ARG A N 1
ATOM 1699 C CA . ARG A 1 205 ? 3.395 15.141 15.766 1 97.19 205 ARG A CA 1
ATOM 1700 C C . ARG A 1 205 ? 3.416 16.594 15.305 1 97.19 205 ARG A C 1
ATOM 1702 O O . ARG A 1 205 ? 2.828 17.469 15.945 1 97.19 205 ARG A O 1
ATOM 1709 N N . GLU A 1 206 ? 4.086 16.797 14.25 1 95.44 206 GLU A N 1
ATOM 1710 C CA . GLU A 1 206 ? 4.16 18.141 13.695 1 95.44 206 GLU A CA 1
ATOM 1711 C C . GLU A 1 206 ? 2.777 18.641 13.289 1 95.44 206 GLU A C 1
ATOM 1713 O O . GLU A 1 206 ? 2.424 19.797 13.57 1 95.44 206 GLU A O 1
ATOM 1718 N N . ILE A 1 207 ? 2.035 17.812 12.641 1 95.5 207 ILE A N 1
ATOM 1719 C CA . ILE A 1 207 ? 0.705 18.188 12.172 1 95.5 207 ILE A CA 1
ATOM 1720 C C . ILE A 1 207 ? -0.206 18.453 13.375 1 95.5 207 ILE A C 1
ATOM 1722 O O . ILE A 1 207 ? -0.928 19.453 13.398 1 95.5 207 ILE A O 1
ATOM 1726 N N . ILE A 1 208 ? -0.148 17.578 14.328 1 95.06 208 ILE A N 1
ATOM 1727 C CA . ILE A 1 208 ? -1.021 17.703 15.492 1 95.06 208 ILE A CA 1
ATOM 1728 C C . ILE A 1 208 ? -0.707 19 16.234 1 95.06 208 ILE A C 1
ATOM 1730 O O . ILE A 1 208 ? -1.616 19.703 16.672 1 95.06 208 ILE A O 1
ATOM 1734 N N . GLN A 1 209 ? 0.504 19.281 16.359 1 92.06 209 GLN A N 1
ATOM 1735 C CA . GLN A 1 209 ? 0.9 20.531 17 1 92.06 209 GLN A CA 1
ATOM 1736 C C . GLN A 1 209 ? 0.359 21.734 16.219 1 92.06 209 GLN A C 1
ATOM 1738 O O . GLN A 1 209 ? -0.117 22.703 16.828 1 92.06 209 GLN A O 1
ATOM 1743 N N . GLY A 1 210 ? 0.478 21.672 14.953 1 88.75 210 GLY A N 1
ATOM 1744 C CA . GLY A 1 210 ? -0.027 22.766 14.133 1 88.75 210 GLY A CA 1
ATOM 1745 C C . GLY A 1 210 ? -1.539 22.891 14.164 1 88.75 210 GLY A C 1
ATOM 1746 O O . GLY A 1 210 ? -2.076 24 14.227 1 88.75 210 GLY A O 1
ATOM 1747 N N . MET A 1 211 ? -2.209 21.75 14.188 1 90.12 211 MET A N 1
ATOM 1748 C CA . MET A 1 211 ? -3.67 21.734 14.148 1 90.12 211 MET A CA 1
ATOM 1749 C C . MET A 1 211 ? -4.262 22.141 15.492 1 90.12 211 MET A C 1
ATOM 1751 O O . MET A 1 211 ? -5.367 22.672 15.547 1 90.12 211 MET A O 1
ATOM 1755 N N . THR A 1 212 ? -3.562 21.828 16.516 1 87.19 212 THR A N 1
ATOM 1756 C CA . THR A 1 212 ? -4.012 22.219 17.844 1 87.19 212 THR A CA 1
ATOM 1757 C C . THR A 1 212 ? -3.934 23.734 18.016 1 87.19 212 THR A C 1
ATOM 1759 O O . THR A 1 212 ? -4.781 24.344 18.672 1 87.19 212 THR A O 1
ATOM 1762 N N . MET A 1 213 ? -3.027 24.312 17.484 1 79.19 213 MET A N 1
ATOM 1763 C CA . MET A 1 213 ? -2.902 25.766 17.547 1 79.19 213 MET A CA 1
ATOM 1764 C C . MET A 1 213 ? -4.039 26.438 16.781 1 79.19 213 MET A C 1
ATOM 1766 O O . MET A 1 213 ? -4.527 27.5 17.188 1 79.19 213 MET A O 1
ATOM 1770 N N . LYS A 1 214 ? -4.469 25.828 15.789 1 70.81 214 LYS A N 1
ATOM 1771 C CA . LYS A 1 214 ? -5.602 26.328 15.016 1 70.81 214 LYS A CA 1
ATOM 1772 C C . LYS A 1 214 ? -6.895 26.266 15.82 1 70.81 214 LYS A C 1
ATOM 1774 O O . LYS A 1 214 ? -7.734 27.172 15.742 1 70.81 214 LYS A O 1
ATOM 1779 N N . HIS A 1 215 ? -7.105 25.219 16.531 1 68.38 215 HIS A N 1
ATOM 1780 C CA . HIS A 1 215 ? -8.32 25 17.312 1 68.38 215 HIS A CA 1
ATOM 1781 C C . HIS A 1 215 ? -8.398 25.953 18.484 1 68.38 215 HIS A C 1
ATOM 1783 O O . HIS A 1 215 ? -9.492 26.344 18.922 1 68.38 215 HIS A O 1
ATOM 1789 N N . LYS A 1 216 ? -7.305 26.406 19.031 1 63.59 216 LYS A N 1
ATOM 1790 C CA . LYS A 1 216 ? -7.297 27.359 20.125 1 63.59 216 LYS A CA 1
ATOM 1791 C C . LYS A 1 216 ? -7.602 28.766 19.625 1 63.59 216 LYS A C 1
ATOM 1793 O O . LYS A 1 216 ? -8.141 29.594 20.375 1 63.59 216 LYS A O 1
ATOM 1798 N N . LYS A 1 217 ? -7.359 29.078 18.484 1 57.72 217 LYS A N 1
ATOM 1799 C CA . LYS A 1 217 ? -7.629 30.422 18.016 1 57.72 217 LYS A CA 1
ATOM 1800 C C . LYS A 1 217 ? -9.078 30.578 17.578 1 57.72 217 LYS A C 1
ATOM 1802 O O . LYS A 1 217 ? -9.578 31.703 17.438 1 57.72 217 LYS A O 1
ATOM 1807 N N . LYS A 1 218 ? -9.789 29.562 17.516 1 49.69 218 LYS A N 1
ATOM 1808 C CA . LYS A 1 218 ? -11.211 29.781 17.281 1 49.69 218 LYS A CA 1
ATOM 1809 C C . LYS A 1 218 ? -11.977 29.844 18.609 1 49.69 218 LYS A C 1
ATOM 1811 O O . LYS A 1 218 ? -11.664 29.109 19.547 1 49.69 218 LYS A O 1
ATOM 1816 N N . MET B 1 1 ? -36.5 -29.5 -13.648 1 21.14 1 MET B N 1
ATOM 1817 C CA . MET B 1 1 ? -35.656 -28.406 -14.094 1 21.14 1 MET B CA 1
ATOM 1818 C C . MET B 1 1 ? -34.188 -28.625 -13.672 1 21.14 1 MET B C 1
ATOM 1820 O O . MET B 1 1 ? -33.906 -28.812 -12.484 1 21.14 1 MET B O 1
ATOM 1824 N N 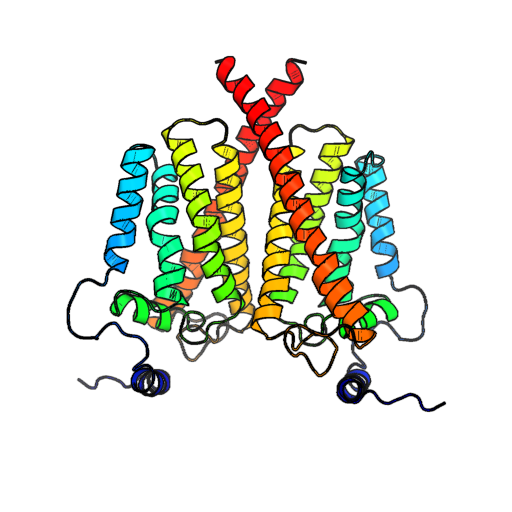. SER B 1 2 ? -33.25 -29.047 -14.508 1 21.33 2 SER B N 1
ATOM 1825 C CA . SER B 1 2 ? -31.922 -29.609 -14.438 1 21.33 2 SER B CA 1
ATOM 1826 C C . SER B 1 2 ? -30.938 -28.609 -13.812 1 21.33 2 SER B C 1
ATOM 1828 O O . SER B 1 2 ? -30.891 -27.453 -14.211 1 21.33 2 SER B O 1
ATOM 1830 N N . HIS B 1 3 ? -30.609 -28.766 -12.57 1 24.94 3 HIS B N 1
ATOM 1831 C CA . HIS B 1 3 ? -29.547 -28.031 -11.891 1 24.94 3 HIS B CA 1
ATOM 1832 C C . HIS B 1 3 ? -28.297 -27.938 -12.75 1 24.94 3 HIS B C 1
ATOM 1834 O O . HIS B 1 3 ? -27.688 -28.953 -13.086 1 24.94 3 HIS B O 1
ATOM 1840 N N . LYS B 1 4 ? -28.344 -27.172 -13.742 1 31.02 4 LYS B N 1
ATOM 1841 C CA . LYS B 1 4 ? -27.25 -26.969 -14.695 1 31.02 4 LYS B CA 1
ATOM 1842 C C . LYS B 1 4 ? -25.906 -26.953 -14 1 31.02 4 LYS B C 1
ATOM 1844 O O . LYS B 1 4 ? -25.672 -26.125 -13.109 1 31.02 4 LYS B O 1
ATOM 1849 N N . ALA B 1 5 ? -25.094 -28.031 -14.016 1 31.72 5 ALA B N 1
ATOM 1850 C CA . ALA B 1 5 ? -23.734 -28.359 -13.609 1 31.72 5 ALA B CA 1
ATOM 1851 C C . ALA B 1 5 ? -22.719 -27.375 -14.188 1 31.72 5 ALA B C 1
ATOM 1853 O O . ALA B 1 5 ? -22.531 -27.328 -15.398 1 31.72 5 ALA B O 1
ATOM 1854 N N . TYR B 1 6 ? -22.75 -26.156 -13.766 1 31.61 6 TYR B N 1
ATOM 1855 C CA . TYR B 1 6 ? -21.688 -25.297 -14.305 1 31.61 6 TYR B CA 1
ATOM 1856 C C . TYR B 1 6 ? -20.328 -25.969 -14.188 1 31.61 6 TYR B C 1
ATOM 1858 O O . TYR B 1 6 ? -19.922 -26.375 -13.094 1 31.61 6 TYR B O 1
ATOM 1866 N N . PRO B 1 7 ? -19.734 -26.438 -15.164 1 33.5 7 PRO B N 1
ATOM 1867 C CA . PRO B 1 7 ? -18.5 -27.234 -15.172 1 33.5 7 PRO B CA 1
ATOM 1868 C C . PRO B 1 7 ? -17.406 -26.625 -14.289 1 33.5 7 PRO B C 1
ATOM 1870 O O . PRO B 1 7 ? -16.641 -27.359 -13.664 1 33.5 7 PRO B O 1
ATOM 1873 N N . ASN B 1 8 ? -17.203 -25.344 -14.414 1 35.47 8 ASN B N 1
ATOM 1874 C CA . ASN B 1 8 ? -16.203 -24.75 -13.531 1 35.47 8 ASN B CA 1
ATOM 1875 C C . ASN B 1 8 ? -16.594 -24.891 -12.062 1 35.47 8 ASN B C 1
ATOM 1877 O O . ASN B 1 8 ? -15.844 -24.5 -11.172 1 35.47 8 ASN B O 1
ATOM 1881 N N . LEU B 1 9 ? -17.781 -25.266 -11.797 1 35.44 9 LEU B N 1
ATOM 1882 C CA . LEU B 1 9 ? -18.328 -25.688 -10.508 1 35.44 9 LEU B CA 1
ATOM 1883 C C . LEU B 1 9 ? -17.844 -27.094 -10.148 1 35.44 9 LEU B C 1
ATOM 1885 O O . LEU B 1 9 ? -18.047 -27.547 -9.023 1 35.44 9 LEU B O 1
ATOM 1889 N N . ALA B 1 10 ? -17.453 -27.844 -11.156 1 40.03 10 ALA B N 1
ATOM 1890 C CA . ALA B 1 10 ? -16.984 -29.188 -10.859 1 40.03 10 ALA B CA 1
ATOM 1891 C C . ALA B 1 10 ? -15.758 -29.156 -9.953 1 40.03 10 ALA B C 1
ATOM 1893 O O . ALA B 1 10 ? -15.633 -29.969 -9.031 1 40.03 10 ALA B O 1
ATOM 1894 N N . HIS B 1 11 ? -14.82 -28.25 -10.289 1 36.94 11 HIS B N 1
ATOM 1895 C CA . HIS B 1 11 ? -13.711 -28.078 -9.359 1 36.94 11 HIS B CA 1
ATOM 1896 C C . HIS B 1 11 ? -14.195 -27.531 -8.023 1 36.94 11 HIS B C 1
ATOM 1898 O O . HIS B 1 11 ? -13.578 -27.781 -6.984 1 36.94 11 HIS B O 1
ATOM 1904 N N . LEU B 1 12 ? -15.234 -26.797 -8.023 1 36.81 12 LEU B N 1
ATOM 1905 C CA . LEU B 1 12 ? -15.914 -26.406 -6.797 1 36.81 12 LEU B CA 1
ATOM 1906 C C . LEU B 1 12 ? -16.531 -27.609 -6.109 1 36.81 12 LEU B C 1
ATOM 1908 O O . LEU B 1 12 ? -16.547 -27.688 -4.879 1 36.81 12 LEU B O 1
ATOM 1912 N N . GLU B 1 13 ? -17.094 -28.547 -6.859 1 39.78 13 GLU B N 1
ATOM 1913 C CA . GLU B 1 13 ? -17.656 -29.734 -6.238 1 39.78 13 GLU B CA 1
ATOM 1914 C C . GLU B 1 13 ? -16.578 -30.578 -5.562 1 39.78 13 GLU B C 1
ATOM 1916 O O . GLU B 1 13 ? -16.781 -31.078 -4.449 1 39.78 13 GLU B O 1
ATOM 1921 N N . THR B 1 14 ? -15.508 -30.953 -6.289 1 38.28 14 THR B N 1
ATOM 1922 C CA . THR B 1 14 ? -14.445 -31.703 -5.625 1 38.28 14 THR B CA 1
ATOM 1923 C C . THR B 1 14 ? -13.82 -30.875 -4.504 1 38.28 14 THR B C 1
ATOM 1925 O O . THR B 1 14 ? -13.438 -31.422 -3.467 1 38.28 14 THR B O 1
ATOM 1928 N N . PHE B 1 15 ? -13.539 -29.641 -4.77 1 35.44 15 PHE B N 1
ATOM 1929 C CA . PHE B 1 15 ? -13.086 -28.75 -3.713 1 35.44 15 PHE B CA 1
ATOM 1930 C C . PHE B 1 15 ? -14.133 -28.609 -2.619 1 35.44 15 PHE B C 1
ATOM 1932 O O . PHE B 1 15 ? -13.805 -28.594 -1.432 1 35.44 15 PHE B O 1
ATOM 1939 N N . SER B 1 16 ? -15.367 -28.547 -2.904 1 39 16 SER B N 1
ATOM 1940 C CA . SER B 1 16 ? -16.422 -28.656 -1.907 1 39 16 SER B CA 1
ATOM 1941 C C . SER B 1 16 ? -16.375 -30 -1.193 1 39 16 SER B C 1
ATOM 1943 O O . SER B 1 16 ? -16.625 -30.078 0.01 1 39 16 SER B O 1
ATOM 1945 N N . ARG B 1 17 ? -16.25 -31.047 -1.87 1 37.56 17 ARG B N 1
ATOM 1946 C CA . ARG B 1 17 ? -16.156 -32.344 -1.195 1 37.56 17 ARG B CA 1
ATOM 1947 C C . ARG B 1 17 ? -14.969 -32.375 -0.242 1 37.56 17 ARG B C 1
ATOM 1949 O O . ARG B 1 17 ? -15.086 -32.875 0.882 1 37.56 17 ARG B O 1
ATOM 1956 N N . ASP B 1 18 ? -13.742 -32.156 -0.699 1 38.16 18 ASP B N 1
ATOM 1957 C CA . ASP B 1 18 ? -12.578 -32.188 0.174 1 38.16 18 ASP B CA 1
ATOM 1958 C C . ASP B 1 18 ? -12.555 -31.016 1.141 1 38.16 18 ASP B C 1
ATOM 1960 O O . ASP B 1 18 ? -11.758 -30.984 2.082 1 38.16 18 ASP B O 1
ATOM 1964 N N . LEU B 1 19 ? -12.992 -29.766 0.737 1 36.44 19 LEU B N 1
ATOM 1965 C CA . LEU B 1 19 ? -13.164 -28.766 1.785 1 36.44 19 LEU B CA 1
ATOM 1966 C C . LEU B 1 19 ? -14.164 -29.25 2.832 1 36.44 19 LEU B C 1
ATOM 1968 O O . LEU B 1 19 ? -15.328 -28.844 2.811 1 36.44 19 LEU B O 1
ATOM 1972 N N . ASN B 1 20 ? -14.602 -30.5 3.02 1 36.91 20 ASN B N 1
ATOM 1973 C CA . ASN B 1 20 ? -14.828 -30.75 4.438 1 36.91 20 ASN B CA 1
ATOM 1974 C C . ASN B 1 20 ? -14 -29.828 5.316 1 36.91 20 ASN B C 1
ATOM 1976 O O . ASN B 1 20 ? -13.07 -30.266 5.996 1 36.91 20 ASN B O 1
ATOM 1980 N N . TYR B 1 21 ? -13.336 -28.859 4.75 1 37.38 21 TYR B N 1
ATOM 1981 C CA . TYR B 1 21 ? -12.547 -27.891 5.504 1 37.38 21 TYR B CA 1
ATOM 1982 C C . TYR B 1 21 ? -13.141 -27.656 6.887 1 37.38 21 TYR B C 1
ATOM 1984 O O . TYR B 1 21 ? -14.305 -27.984 7.133 1 37.38 21 TYR B O 1
ATOM 1992 N N . THR B 1 22 ? -12.461 -26.5 7.652 1 39.06 22 THR B N 1
ATOM 1993 C CA . THR B 1 22 ? -12.5 -26.469 9.109 1 39.06 22 THR B CA 1
ATOM 1994 C C . THR B 1 22 ? -13.922 -26.688 9.617 1 39.06 22 THR B C 1
ATOM 1996 O O . THR B 1 22 ? -14.875 -26.672 8.828 1 39.06 22 THR B O 1
ATOM 1999 N N . GLY B 1 23 ? -13.992 -26.297 10.977 1 37.09 23 GLY B N 1
ATOM 2000 C CA . GLY B 1 23 ? -14.734 -26.531 12.203 1 37.09 23 GLY B CA 1
ATOM 2001 C C . GLY B 1 23 ? -16.219 -26.234 12.07 1 37.09 23 GLY B C 1
ATOM 2002 O O . GLY B 1 23 ? -16.984 -26.438 13.016 1 37.09 23 GLY B O 1
ATOM 2003 N N . VAL B 1 24 ? -16.531 -25.031 11.43 1 40.41 24 VAL B N 1
ATOM 2004 C CA . VAL B 1 24 ? -17.891 -24.75 11.898 1 40.41 24 VAL B CA 1
ATOM 2005 C C . VAL B 1 24 ? -18.875 -25.672 11.188 1 40.41 24 VAL B C 1
ATOM 2007 O O . VAL B 1 24 ? -18.859 -25.781 9.961 1 40.41 24 VAL B O 1
ATOM 2010 N N . PRO B 1 25 ? -19.297 -26.688 11.844 1 43.06 25 PRO B N 1
ATOM 2011 C CA . PRO B 1 25 ? -20.406 -27.531 11.43 1 43.06 25 PRO B CA 1
ATOM 2012 C C . PRO B 1 25 ? -21.406 -26.797 10.539 1 43.06 25 PRO B C 1
ATOM 2014 O O . PRO B 1 25 ? -21.672 -25.609 10.758 1 43.06 25 PRO B O 1
ATOM 2017 N N . LEU B 1 26 ? -21.609 -27.203 9.227 1 43.06 26 LEU B N 1
ATOM 2018 C CA . LEU B 1 26 ? -22.656 -26.906 8.25 1 43.06 26 LEU B CA 1
ATOM 2019 C C . LEU B 1 26 ? -23.969 -26.594 8.953 1 43.06 26 LEU B C 1
ATOM 2021 O O . LEU B 1 26 ? -24.844 -25.953 8.375 1 43.06 26 LEU B O 1
ATOM 2025 N N . ASP B 1 27 ? -24.281 -27.516 9.852 1 42.75 27 ASP B N 1
ATOM 2026 C CA . ASP B 1 27 ? -25.656 -27.516 10.32 1 42.75 27 ASP B CA 1
ATOM 2027 C C . ASP B 1 27 ? -25.969 -26.219 11.086 1 42.75 27 ASP B C 1
ATOM 2029 O O . ASP B 1 27 ? -27.141 -25.859 11.234 1 42.75 27 ASP B O 1
ATOM 2033 N N . GLY B 1 28 ? -25.266 -25.969 12.383 1 45.69 28 GLY B N 1
ATOM 2034 C CA . GLY B 1 28 ? -25.812 -25.016 13.336 1 45.69 28 GLY B CA 1
ATOM 2035 C C . GLY B 1 28 ? -25.656 -23.578 12.898 1 45.69 28 GLY B C 1
ATOM 2036 O O . GLY B 1 28 ? -24.797 -23.25 12.07 1 45.69 28 GLY B O 1
ATOM 2037 N N . TRP B 1 29 ? -26.734 -22.594 13.109 1 48.81 29 TRP B N 1
ATOM 2038 C CA . TRP B 1 29 ? -27.234 -21.281 12.734 1 48.81 29 TRP B CA 1
ATOM 2039 C C . TRP B 1 29 ? -26.094 -20.266 12.672 1 48.81 29 TRP B C 1
ATOM 2041 O O . TRP B 1 29 ? -25.828 -19.672 11.617 1 48.81 29 TRP B O 1
ATOM 2051 N N . ILE B 1 30 ? -26 -19.297 13.664 1 62.16 30 ILE B N 1
ATOM 2052 C CA . ILE B 1 30 ? -25.375 -17.984 13.711 1 62.16 30 ILE B CA 1
ATOM 2053 C C . ILE B 1 30 ? -23.875 -18.141 13.992 1 62.16 30 ILE B C 1
ATOM 2055 O O . ILE B 1 30 ? -23.484 -18.641 15.047 1 62.16 30 ILE B O 1
ATOM 2059 N N . HIS B 1 31 ? -22.953 -18.156 12.938 1 78.94 31 HIS B N 1
ATOM 2060 C CA . HIS B 1 31 ? -21.516 -18.125 13.117 1 78.94 31 HIS B CA 1
ATOM 2061 C C . HIS B 1 31 ? -21.094 -16.938 13.992 1 78.94 31 HIS B C 1
ATOM 2063 O O . HIS B 1 31 ? -21.641 -15.844 13.875 1 78.94 31 HIS B O 1
ATOM 2069 N N . PRO B 1 32 ? -20.266 -17.188 14.938 1 80.69 32 PRO B N 1
ATOM 2070 C CA . PRO B 1 32 ? -19.828 -16.109 15.82 1 80.69 32 PRO B CA 1
ATOM 2071 C C . PRO B 1 32 ? -19.375 -14.859 15.055 1 80.69 32 PRO B C 1
ATOM 2073 O O . PRO B 1 32 ? -19.516 -13.742 15.555 1 80.69 32 PRO B O 1
ATOM 2076 N N . MET B 1 33 ? -18.922 -15.023 13.883 1 84 33 MET B N 1
ATOM 2077 C CA . MET B 1 33 ? -18.453 -13.898 13.07 1 84 33 MET B CA 1
ATOM 2078 C C . MET B 1 33 ? -19.594 -12.945 12.742 1 84 33 MET B C 1
ATOM 2080 O O . MET B 1 33 ? -19.359 -11.773 12.43 1 84 33 MET B O 1
ATOM 2084 N N . THR B 1 34 ? -20.734 -13.469 12.875 1 83.56 34 THR B N 1
ATOM 2085 C CA . THR B 1 34 ? -21.891 -12.633 12.602 1 83.56 34 THR B CA 1
ATOM 2086 C C . THR B 1 34 ? -22.031 -11.547 13.664 1 83.56 34 THR B C 1
ATOM 2088 O O . THR B 1 34 ? -22.578 -10.477 13.398 1 83.56 34 THR B O 1
ATOM 2091 N N . PHE B 1 35 ? -21.453 -11.766 14.797 1 88.44 35 PHE B N 1
ATOM 2092 C CA . PHE B 1 35 ? -21.625 -10.836 15.906 1 88.44 35 PHE B CA 1
ATOM 2093 C C . PHE B 1 35 ? -20.469 -9.852 15.969 1 88.44 35 PHE B C 1
ATOM 2095 O O . PHE B 1 35 ? -20.547 -8.836 16.672 1 88.44 35 PHE B O 1
ATOM 2102 N N . VAL B 1 36 ? -19.453 -10.062 15.219 1 89.19 36 VAL B N 1
ATOM 2103 C CA . VAL B 1 36 ? -18.25 -9.25 15.297 1 89.19 36 VAL B CA 1
ATOM 2104 C C . VAL B 1 36 ? -18.562 -7.812 14.898 1 89.19 36 VAL B C 1
ATOM 2106 O O . VAL B 1 36 ? -18.234 -6.871 15.625 1 89.19 36 VAL B O 1
ATOM 2109 N N . PRO B 1 37 ? -19.297 -7.59 13.836 1 92.31 37 PRO B N 1
ATOM 2110 C CA . PRO B 1 37 ? -19.625 -6.207 13.492 1 92.31 37 PRO B CA 1
ATOM 2111 C C . PRO B 1 37 ? -20.453 -5.508 14.578 1 92.31 37 PRO B C 1
ATOM 2113 O O . PRO B 1 37 ? -20.266 -4.312 14.812 1 92.31 37 PRO B O 1
ATOM 2116 N N . ILE B 1 38 ? -21.297 -6.23 15.164 1 94.06 38 ILE B N 1
ATOM 2117 C CA . ILE B 1 38 ? -22.156 -5.668 16.203 1 94.06 38 ILE B CA 1
ATOM 2118 C C . ILE B 1 38 ? -21.312 -5.27 17.406 1 94.06 38 ILE B C 1
ATOM 2120 O O . ILE B 1 38 ? -21.422 -4.152 17.922 1 94.06 38 ILE B O 1
ATOM 2124 N N . VAL B 1 39 ? -20.484 -6.156 17.812 1 95.56 39 VAL B N 1
ATOM 2125 C CA . VAL B 1 39 ? -19.641 -5.926 18.984 1 95.56 39 VAL B CA 1
ATOM 2126 C C . VAL B 1 39 ? -18.703 -4.742 18.734 1 95.56 39 VAL B C 1
ATOM 2128 O O . VAL B 1 39 ? -18.594 -3.85 19.578 1 95.56 39 VAL B O 1
ATOM 2131 N N . LEU B 1 40 ? -18.109 -4.656 17.594 1 96.75 40 LEU B N 1
ATOM 2132 C CA . LEU B 1 40 ? -17.188 -3.574 17.281 1 96.75 40 LEU B CA 1
ATOM 2133 C C . LEU B 1 40 ? -17.922 -2.242 17.172 1 96.75 40 LEU B C 1
ATOM 2135 O O . LEU B 1 40 ? -17.391 -1.203 17.578 1 96.75 40 LEU B O 1
ATOM 2139 N N . SER B 1 41 ? -19.094 -2.307 16.656 1 97.06 41 SER B N 1
ATOM 2140 C CA . SER B 1 41 ? -19.875 -1.082 16.578 1 97.06 41 SER B CA 1
ATOM 2141 C C . SER B 1 41 ? -20.25 -0.575 17.953 1 97.06 41 SER B C 1
ATOM 2143 O O . SER B 1 41 ? -20.188 0.627 18.234 1 97.06 41 SER B O 1
ATOM 2145 N N . VAL B 1 42 ? -20.672 -1.494 18.797 1 96.5 42 VAL B N 1
ATOM 2146 C CA . VAL B 1 42 ? -21.031 -1.13 20.156 1 96.5 42 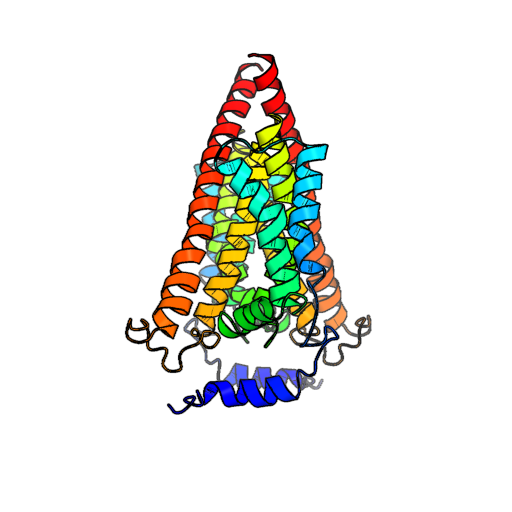VAL B CA 1
ATOM 2147 C C . VAL B 1 42 ? -19.828 -0.556 20.891 1 96.5 42 VAL B C 1
ATOM 2149 O O . VAL B 1 42 ? -19.938 0.434 21.625 1 96.5 42 VAL B O 1
ATOM 2152 N N . ILE B 1 43 ? -18.703 -1.105 20.703 1 96.75 43 ILE B N 1
ATOM 2153 C CA . ILE B 1 43 ? -17.469 -0.592 21.297 1 96.75 43 ILE B CA 1
ATOM 2154 C C . ILE B 1 43 ? -17.219 0.833 20.797 1 96.75 43 ILE B C 1
ATOM 2156 O O . ILE B 1 43 ? -16.906 1.723 21.594 1 96.75 43 ILE B O 1
ATOM 2160 N N . ALA B 1 44 ? -17.375 1.012 19.531 1 97.94 44 ALA B N 1
ATOM 2161 C CA . ALA B 1 44 ? -17.172 2.338 18.953 1 97.94 44 ALA B CA 1
ATOM 2162 C C . ALA B 1 44 ? -18.172 3.342 19.531 1 97.94 44 ALA B C 1
ATOM 2164 O O . ALA B 1 44 ? -17.812 4.477 19.844 1 97.94 44 ALA B O 1
ATOM 2165 N N . PHE B 1 45 ? -19.406 2.896 19.734 1 97.75 45 PHE B N 1
ATOM 2166 C CA . PHE B 1 45 ? -20.453 3.775 20.25 1 97.75 45 PHE B CA 1
ATOM 2167 C C . PHE B 1 45 ? -20.172 4.141 21.703 1 97.75 45 PHE B C 1
ATOM 2169 O O . PHE B 1 45 ? -20.344 5.297 22.109 1 97.75 45 PHE B O 1
ATOM 2176 N N . ILE B 1 46 ? -19.672 3.215 22.422 1 97.62 46 ILE B N 1
ATOM 2177 C CA . ILE B 1 46 ? -19.469 3.412 23.859 1 97.62 46 ILE B CA 1
ATOM 2178 C C . ILE B 1 46 ? -18.219 4.258 24.078 1 97.62 46 ILE B C 1
ATOM 2180 O O . ILE B 1 46 ? -18.203 5.148 24.922 1 97.62 46 ILE B O 1
ATOM 2184 N N . THR B 1 47 ? -17.203 4.043 23.328 1 97.94 47 THR B N 1
ATOM 2185 C CA . THR B 1 47 ? -15.914 4.676 23.594 1 97.94 47 THR B CA 1
ATOM 2186 C C . THR B 1 47 ? -15.805 6.016 22.875 1 97.94 47 THR B C 1
ATOM 2188 O O . THR B 1 47 ? -15.062 6.898 23.312 1 97.94 47 THR B O 1
ATOM 2191 N N . VAL B 1 48 ? -16.516 6.148 21.797 1 98.12 48 VAL B N 1
ATOM 2192 C CA . VAL B 1 48 ? -16.344 7.34 20.969 1 98.12 48 VAL B CA 1
ATOM 2193 C C . VAL B 1 48 ? -17.656 8.125 20.922 1 98.12 48 VAL B C 1
ATOM 2195 O O . VAL B 1 48 ? -17.672 9.32 21.219 1 98.12 48 VAL B O 1
ATOM 2198 N N . GLY B 1 49 ? -18.688 7.562 20.562 1 98.31 49 GLY B N 1
ATOM 2199 C CA . GLY B 1 49 ? -19.984 8.203 20.391 1 98.31 49 GLY B CA 1
ATOM 2200 C C . GLY B 1 49 ? -20.688 7.812 19.109 1 98.31 49 GLY B C 1
ATOM 2201 O O . GLY B 1 49 ? -20.172 7 18.344 1 98.31 49 GLY B O 1
ATOM 2202 N N . ARG B 1 50 ? -21.828 8.375 18.844 1 97.06 50 ARG B N 1
ATOM 2203 C CA . ARG B 1 50 ? -22.641 8.055 17.672 1 97.06 50 ARG B CA 1
ATOM 2204 C C . ARG B 1 50 ? -22.109 8.75 16.422 1 97.06 50 ARG B C 1
ATOM 2206 O O . ARG B 1 50 ? -21.641 9.883 16.484 1 97.06 50 ARG B O 1
ATOM 2213 N N . PRO B 1 51 ? -22.203 7.996 15.281 1 96.81 51 PRO B N 1
ATOM 2214 C CA . PRO B 1 51 ? -21.719 8.594 14.031 1 96.81 51 PRO B CA 1
ATOM 2215 C C . PRO B 1 51 ? -22.547 9.789 13.586 1 96.81 51 PRO B C 1
ATOM 2217 O O . PRO B 1 51 ? -23.75 9.844 13.859 1 96.81 51 PRO B O 1
ATOM 2220 N N . ARG B 1 52 ? -21.875 10.648 12.984 1 93.56 52 ARG B N 1
ATOM 2221 C CA . ARG B 1 52 ? -22.469 11.852 12.422 1 93.56 52 ARG B CA 1
ATOM 2222 C C . ARG B 1 52 ? -21.984 12.094 11 1 93.56 52 ARG B C 1
ATOM 2224 O O . ARG B 1 52 ? -20.781 12.234 10.766 1 93.56 52 ARG B O 1
ATOM 2231 N N . GLY B 1 53 ? -22.922 12.117 10.055 1 95.69 53 GLY B N 1
ATOM 2232 C CA . GLY B 1 53 ? -22.531 12.391 8.68 1 95.69 53 GLY B CA 1
ATOM 2233 C C . GLY B 1 53 ? -22.047 11.164 7.938 1 95.69 53 GLY B C 1
ATOM 2234 O O . GLY B 1 53 ? -21.766 10.133 8.555 1 95.69 53 GLY B O 1
ATOM 2235 N N . PHE B 1 54 ? -21.812 11.289 6.695 1 97.69 54 PHE B N 1
ATOM 2236 C CA . PHE B 1 54 ? -21.5 10.188 5.789 1 97.69 54 PHE B CA 1
ATOM 2237 C C . PHE B 1 54 ? -20.156 9.57 6.117 1 97.69 54 PHE B C 1
ATOM 2239 O O . PHE B 1 54 ? -20.016 8.344 6.172 1 97.69 54 PHE B O 1
ATOM 2246 N N . LEU B 1 55 ? -19.188 10.414 6.379 1 98 55 LEU B N 1
ATOM 2247 C CA . LEU B 1 55 ? -17.812 9.914 6.539 1 98 55 LEU B CA 1
ATOM 2248 C C . LEU B 1 55 ? -17.672 9.148 7.848 1 98 55 LEU B C 1
ATOM 2250 O O . LEU B 1 55 ? -16.906 8.188 7.922 1 98 55 LEU B O 1
ATOM 2254 N N . SER B 1 56 ? -18.344 9.602 8.891 1 98.19 56 SER B N 1
ATOM 2255 C CA . SER B 1 56 ? -18.281 8.844 10.133 1 98.19 56 SER B CA 1
ATOM 2256 C C . SER B 1 56 ? -18.938 7.473 9.984 1 98.19 56 SER B C 1
ATOM 2258 O O . SER B 1 56 ? -18.453 6.48 10.523 1 98.19 56 SER B O 1
ATOM 2260 N N . TYR B 1 57 ? -20.047 7.418 9.219 1 98.12 57 TYR B N 1
ATOM 2261 C CA . TYR B 1 57 ? -20.656 6.125 8.93 1 98.12 57 TYR B CA 1
ATOM 2262 C C . TYR B 1 57 ? -19.719 5.254 8.094 1 98.12 57 TYR B C 1
ATOM 2264 O O . TYR B 1 57 ? -19.609 4.051 8.336 1 98.12 57 TYR B O 1
ATOM 2272 N N . TRP B 1 58 ? -19.141 5.867 7.133 1 98.5 58 TRP B N 1
ATOM 2273 C CA . TRP B 1 58 ? -18.203 5.156 6.266 1 98.5 58 TRP B CA 1
ATOM 2274 C C . TRP B 1 58 ? -17.047 4.594 7.074 1 98.5 58 TRP B C 1
ATOM 2276 O O . TRP B 1 58 ? -16.688 3.424 6.918 1 98.5 58 TRP B O 1
ATOM 2286 N N . ALA B 1 59 ? -16.453 5.414 7.918 1 98.75 59 ALA B N 1
ATOM 2287 C CA . ALA B 1 59 ? -15.328 4.984 8.758 1 98.75 59 ALA B CA 1
ATOM 2288 C C . ALA B 1 59 ? -15.75 3.85 9.688 1 98.75 59 ALA B C 1
ATOM 2290 O O . ALA B 1 59 ? -15.008 2.877 9.859 1 98.75 59 ALA B O 1
ATOM 2291 N N . LEU B 1 60 ? -16.938 3.969 10.227 1 98.56 60 LEU B N 1
ATOM 2292 C CA . LEU B 1 60 ? -17.453 2.949 11.141 1 98.56 60 LEU B CA 1
ATOM 2293 C C . LEU B 1 60 ? -17.688 1.633 10.406 1 98.56 60 LEU B C 1
ATOM 2295 O O . LEU B 1 60 ? -17.344 0.564 10.914 1 98.56 60 LEU B O 1
ATOM 2299 N N . LEU B 1 61 ? -18.281 1.719 9.273 1 98.12 61 LEU B N 1
ATOM 2300 C CA . LEU B 1 61 ? -18.562 0.533 8.477 1 98.12 61 LEU B CA 1
ATOM 2301 C C . LEU B 1 61 ? -17.266 -0.181 8.094 1 98.12 61 LEU B C 1
ATOM 2303 O O . LEU B 1 61 ? -17.203 -1.413 8.109 1 98.12 61 LEU B O 1
ATOM 2307 N N . ASN B 1 62 ? -16.281 0.568 7.691 1 98.62 62 ASN B N 1
ATOM 2308 C CA . ASN B 1 62 ? -14.992 -0.013 7.344 1 98.62 62 ASN B CA 1
ATOM 2309 C C . ASN B 1 62 ? -14.32 -0.661 8.555 1 98.62 62 ASN B C 1
ATOM 2311 O O . ASN B 1 62 ? -13.773 -1.761 8.453 1 98.62 62 ASN B O 1
ATOM 2315 N N . PHE B 1 63 ? -14.422 -0.014 9.625 1 98.69 63 PHE B N 1
ATOM 2316 C CA . PHE B 1 63 ? -13.828 -0.509 10.867 1 98.69 63 PHE B CA 1
ATOM 2317 C C . PHE B 1 63 ? -14.523 -1.783 11.328 1 98.69 63 PHE B C 1
ATOM 2319 O O . PHE B 1 63 ? -13.867 -2.783 11.625 1 98.69 63 PHE B O 1
ATOM 2326 N N . ALA B 1 64 ? -15.773 -1.793 11.344 1 98.06 64 ALA B N 1
ATOM 2327 C CA . ALA B 1 64 ? -16.516 -2.799 12.102 1 98.06 64 ALA B CA 1
ATOM 2328 C C . ALA B 1 64 ? -16.953 -3.945 11.195 1 98.06 64 ALA B C 1
ATOM 2330 O O . ALA B 1 64 ? -17.234 -5.051 11.672 1 98.06 64 ALA B O 1
ATOM 2331 N N . LEU B 1 65 ? -17 -3.686 9.945 1 97 65 LEU B N 1
ATOM 2332 C CA . LEU B 1 65 ? -17.625 -4.703 9.109 1 97 65 LEU B CA 1
ATOM 2333 C C . LEU B 1 65 ? -16.734 -5.059 7.93 1 97 65 LEU B C 1
ATOM 2335 O O . LEU B 1 65 ? -16.188 -6.164 7.871 1 97 65 LEU B O 1
ATOM 2339 N N . ILE B 1 66 ? -16.422 -4.176 7.07 1 97.31 66 ILE B N 1
ATOM 2340 C CA . ILE B 1 66 ? -15.844 -4.465 5.762 1 97.31 66 ILE B CA 1
ATOM 2341 C C . ILE B 1 66 ? -14.438 -5.043 5.934 1 97.31 66 ILE B C 1
ATOM 2343 O O . ILE B 1 66 ? -14.133 -6.117 5.41 1 97.31 66 ILE B O 1
ATOM 2347 N N . HIS B 1 67 ? -13.547 -4.367 6.648 1 98.25 67 HIS B N 1
ATOM 2348 C CA . HIS B 1 67 ? -12.156 -4.785 6.754 1 98.25 67 HIS B CA 1
ATOM 2349 C C . HIS B 1 67 ? -12.031 -6.098 7.523 1 98.25 67 HIS B C 1
ATOM 2351 O O . HIS B 1 67 ? -11.328 -7.012 7.09 1 98.25 67 HIS B O 1
ATOM 2357 N N . PRO B 1 68 ? -12.773 -6.27 8.625 1 97 68 PRO B N 1
ATOM 2358 C CA . PRO B 1 68 ? -12.711 -7.574 9.289 1 97 68 PRO B CA 1
ATOM 2359 C C . PRO B 1 68 ? -13.289 -8.703 8.438 1 97 68 PRO B C 1
ATOM 2361 O O . PRO B 1 68 ? -12.758 -9.812 8.43 1 97 68 PRO B O 1
ATOM 2364 N N . MET B 1 69 ? -14.32 -8.453 7.754 1 95.88 69 MET B N 1
ATOM 2365 C CA . MET B 1 69 ? -14.992 -9.477 6.957 1 95.88 69 MET B CA 1
ATOM 2366 C C . MET B 1 69 ? -14.086 -9.984 5.844 1 95.88 69 MET B C 1
ATOM 2368 O O . MET B 1 69 ? -14.07 -11.18 5.543 1 95.88 69 MET B O 1
ATOM 2372 N N . ASP B 1 70 ? -13.359 -9.133 5.242 1 96.5 70 ASP B N 1
ATOM 2373 C CA . ASP B 1 70 ? -12.492 -9.531 4.141 1 96.5 70 ASP B CA 1
ATOM 2374 C C . ASP B 1 70 ? -11.422 -10.508 4.609 1 96.5 70 ASP B C 1
ATOM 2376 O O . ASP B 1 70 ? -11.031 -11.406 3.865 1 96.5 70 ASP B O 1
ATOM 2380 N N . LEU B 1 71 ? -10.922 -10.273 5.812 1 96.56 71 LEU B N 1
ATOM 2381 C CA . LEU B 1 71 ? -9.922 -11.211 6.312 1 96.56 71 LEU B CA 1
ATOM 2382 C C . LEU B 1 71 ? -10.578 -12.5 6.789 1 96.56 71 LEU B C 1
ATOM 2384 O O . LEU B 1 71 ? -10.281 -13.578 6.27 1 96.56 71 LEU B O 1
ATOM 2388 N N . PHE B 1 72 ? -11.5 -12.445 7.656 1 94.88 72 PHE B N 1
ATOM 2389 C CA . PHE B 1 72 ? -12.016 -13.633 8.336 1 94.88 72 PHE B CA 1
ATOM 2390 C C . PHE B 1 72 ? -12.914 -14.445 7.414 1 94.88 72 PHE B C 1
ATOM 2392 O O . PHE B 1 72 ? -12.727 -15.648 7.262 1 94.88 72 PHE B O 1
ATOM 2399 N N . VAL B 1 73 ? -13.836 -13.836 6.801 1 93.38 73 VAL B N 1
ATOM 2400 C CA . VAL B 1 73 ? -14.75 -14.555 5.922 1 93.38 73 VAL B CA 1
ATOM 2401 C C . VAL B 1 73 ? -14.094 -14.773 4.559 1 93.38 73 VAL B C 1
ATOM 2403 O O . VAL B 1 73 ? -14.125 -15.883 4.023 1 93.38 73 VAL B O 1
ATOM 2406 N N . GLY B 1 74 ? -13.555 -13.766 4.004 1 94.56 74 GLY B N 1
ATOM 2407 C CA . GLY B 1 74 ? -12.992 -13.828 2.662 1 94.56 74 GLY B CA 1
ATOM 2408 C C . GLY B 1 74 ? -11.75 -14.695 2.572 1 94.56 74 GLY B C 1
ATOM 2409 O O . GLY B 1 74 ? -11.742 -15.703 1.861 1 94.56 74 GLY B O 1
ATOM 2410 N N . THR B 1 75 ? -10.742 -14.375 3.312 1 95.06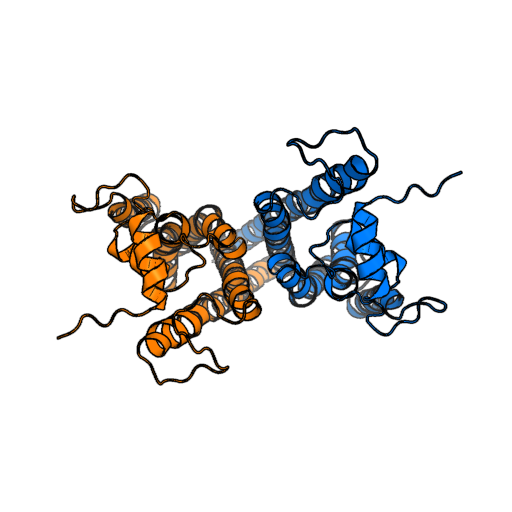 75 THR B N 1
ATOM 2411 C CA . THR B 1 75 ? -9.43 -14.992 3.123 1 95.06 75 THR B CA 1
ATOM 2412 C C . THR B 1 75 ? -9.281 -16.219 4.012 1 95.06 75 THR B C 1
ATOM 2414 O O . THR B 1 75 ? -8.664 -17.203 3.613 1 95.06 75 THR B O 1
ATOM 2417 N N . LEU B 1 76 ? -9.859 -16.219 5.164 1 93.38 76 LEU B N 1
ATOM 2418 C CA . LEU B 1 76 ? -9.672 -17.344 6.082 1 93.38 76 LEU B CA 1
ATOM 2419 C C . LEU B 1 76 ? -10.844 -18.312 6.012 1 93.38 76 LEU B C 1
ATOM 2421 O O . LEU B 1 76 ? -10.797 -19.391 6.598 1 93.38 76 LEU B O 1
ATOM 2425 N N . GLY B 1 77 ? -11.906 -17.953 5.344 1 90.94 77 GLY B N 1
ATOM 2426 C CA . GLY B 1 77 ? -13.07 -18.812 5.199 1 90.94 77 GLY B CA 1
ATOM 2427 C C . GLY B 1 77 ? -13.812 -19.047 6.5 1 90.94 77 GLY B C 1
ATOM 2428 O O . GLY B 1 77 ? -14.43 -20.094 6.691 1 90.94 77 GLY B O 1
ATOM 2429 N N . TYR B 1 78 ? -13.648 -18.109 7.426 1 89.56 78 TYR B N 1
ATOM 2430 C CA . TYR B 1 78 ? -14.266 -18.219 8.742 1 89.56 78 TYR B CA 1
ATOM 2431 C C . TYR B 1 78 ? -15.477 -17.297 8.859 1 89.56 78 TYR B C 1
ATOM 2433 O O . TYR B 1 78 ? -15.328 -16.109 9.172 1 89.56 78 TYR B O 1
ATOM 2441 N N . GLY B 1 79 ? -16.656 -17.75 8.719 1 89.44 79 GLY B N 1
ATOM 2442 C CA . GLY B 1 79 ? -17.906 -16.984 8.773 1 89.44 79 GLY B CA 1
ATOM 2443 C C . GLY B 1 79 ? -19.109 -17.766 8.289 1 89.44 79 GLY B C 1
ATOM 2444 O O . GLY B 1 79 ? -19.016 -18.969 8.055 1 89.44 79 GLY B O 1
ATOM 2445 N N . PRO B 1 80 ? -20.234 -17 8.258 1 86.38 80 PRO B N 1
ATOM 2446 C CA . PRO B 1 80 ? -21.406 -17.688 7.699 1 86.38 80 PRO B CA 1
ATOM 2447 C C . PRO B 1 80 ? -21.141 -18.281 6.32 1 86.38 80 PRO B C 1
ATOM 2449 O O . PRO B 1 80 ? -20.531 -17.641 5.469 1 86.38 80 PRO B O 1
ATOM 2452 N N . ARG B 1 81 ? -21.656 -19.422 6.094 1 85.19 81 ARG B N 1
ATOM 2453 C CA . ARG B 1 81 ? -21.359 -20.203 4.898 1 85.19 81 ARG B CA 1
ATOM 2454 C C . ARG B 1 81 ? -21.734 -19.438 3.635 1 85.19 81 ARG B C 1
ATOM 2456 O O . ARG B 1 81 ? -21 -19.453 2.65 1 85.19 81 ARG B O 1
ATOM 2463 N N . TYR B 1 82 ? -22.875 -18.891 3.723 1 86.56 82 TYR B N 1
ATOM 2464 C CA . TYR B 1 82 ? -23.344 -18.188 2.535 1 86.56 82 TYR B CA 1
ATOM 2465 C C . TYR B 1 82 ? -22.375 -17.078 2.15 1 86.56 82 TYR B C 1
ATOM 2467 O O . TYR B 1 82 ? -22.156 -16.812 0.965 1 86.56 82 TYR B O 1
ATOM 2475 N N . MET B 1 83 ? -21.766 -16.5 3.113 1 90.69 83 MET B N 1
ATOM 2476 C CA . MET B 1 83 ? -20.828 -15.422 2.836 1 90.69 83 MET B CA 1
ATOM 2477 C C . MET B 1 83 ? -19.484 -15.984 2.348 1 90.69 83 MET B C 1
ATOM 2479 O O . MET B 1 83 ? -18.891 -15.438 1.421 1 90.69 83 MET B O 1
ATOM 2483 N N . VAL B 1 84 ? -19.078 -17 2.979 1 91.44 84 VAL B N 1
ATOM 2484 C CA . VAL B 1 84 ? -17.828 -17.641 2.582 1 91.44 84 VAL B CA 1
ATOM 2485 C C . VAL B 1 84 ? -17.938 -18.141 1.142 1 91.44 84 VAL B C 1
ATOM 2487 O O . VAL B 1 84 ? -17.016 -17.953 0.345 1 91.44 84 VAL B O 1
ATOM 2490 N N . ASP B 1 85 ? -19.094 -18.703 0.806 1 89.88 85 ASP B N 1
ATOM 2491 C CA . ASP B 1 85 ? -19.344 -19.188 -0.548 1 89.88 85 ASP B CA 1
ATOM 2492 C C . ASP B 1 85 ? -19.359 -18.031 -1.549 1 89.88 85 ASP B C 1
ATOM 2494 O O . ASP B 1 85 ? -18.844 -18.156 -2.66 1 89.88 85 ASP B O 1
ATOM 2498 N N . GLU B 1 86 ? -19.969 -16.969 -1.104 1 90.62 86 GLU B N 1
ATOM 2499 C CA . GLU B 1 86 ? -20 -15.805 -1.984 1 90.62 86 GLU B CA 1
ATOM 2500 C C . GLU B 1 86 ? -18.594 -15.297 -2.285 1 90.62 86 GLU B C 1
ATOM 2502 O O . GLU B 1 86 ? -18.297 -14.914 -3.418 1 90.62 86 GLU B O 1
ATOM 2507 N N . TYR B 1 87 ? -17.688 -15.312 -1.309 1 92.38 87 TYR B N 1
ATOM 2508 C CA . TYR B 1 87 ? -16.312 -14.867 -1.513 1 92.38 87 TYR B CA 1
ATOM 2509 C C . TYR B 1 87 ? -15.578 -15.797 -2.473 1 92.38 87 TYR B C 1
ATOM 2511 O O . TYR B 1 87 ? -14.711 -15.359 -3.227 1 92.38 87 TYR B O 1
ATOM 2519 N N . SER B 1 88 ? -15.922 -17.016 -2.494 1 90.75 88 SER B N 1
ATOM 2520 C CA . SER B 1 88 ? -15.266 -18 -3.363 1 90.75 88 SER B CA 1
ATOM 2521 C C . SER B 1 88 ? -15.648 -17.781 -4.824 1 90.75 88 SER B C 1
ATOM 2523 O O . SER B 1 88 ? -14.844 -18.031 -5.727 1 90.75 88 SER B O 1
ATOM 2525 N N . VAL B 1 89 ? -16.891 -17.344 -5.016 1 89.12 89 VAL B N 1
ATOM 2526 C CA . VAL B 1 89 ? -17.391 -17.141 -6.375 1 89.12 89 VAL B CA 1
ATOM 2527 C C . VAL B 1 89 ? -16.938 -15.773 -6.887 1 89.12 89 VAL B C 1
ATOM 2529 O O . VAL B 1 89 ? -16.547 -15.633 -8.055 1 8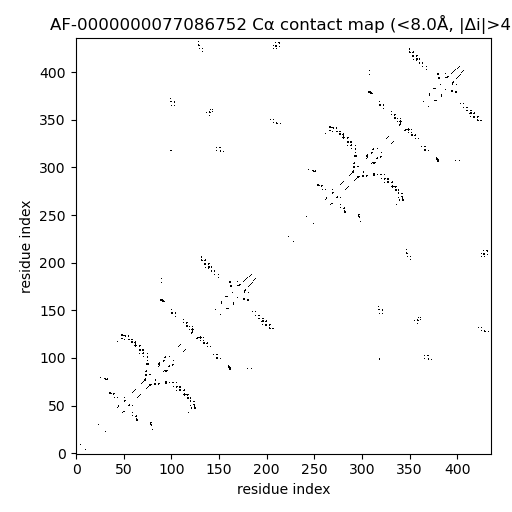9.12 89 VAL B O 1
ATOM 2532 N N . LEU B 1 90 ? -16.938 -14.875 -5.988 1 91.62 90 LEU B N 1
ATOM 2533 C CA . LEU B 1 90 ? -16.625 -13.5 -6.371 1 91.62 90 LEU B CA 1
ATOM 2534 C C . LEU B 1 90 ? -15.172 -13.375 -6.824 1 91.62 90 LEU B C 1
ATOM 2536 O O . LEU B 1 90 ? -14.883 -12.68 -7.797 1 91.62 90 LEU B O 1
ATOM 2540 N N . ASP B 1 91 ? -14.289 -14.039 -6.121 1 93.62 91 ASP B N 1
ATOM 2541 C CA . ASP B 1 91 ? -12.859 -14.016 -6.41 1 93.62 91 ASP B CA 1
ATOM 2542 C C . ASP B 1 91 ? -12.148 -15.195 -5.754 1 93.62 91 ASP B C 1
ATOM 2544 O O . ASP B 1 91 ? -11.984 -15.227 -4.531 1 93.62 91 ASP B O 1
ATOM 2548 N N . THR B 1 92 ? -11.664 -16.109 -6.586 1 92.75 92 THR B N 1
ATOM 2549 C CA . THR B 1 92 ? -11.086 -17.344 -6.066 1 92.75 92 THR B CA 1
ATOM 2550 C C . THR B 1 92 ? -9.766 -17.062 -5.352 1 92.75 92 THR B C 1
ATOM 2552 O O . THR B 1 92 ? -9.25 -17.922 -4.645 1 92.75 92 THR B O 1
ATOM 2555 N N . ARG B 1 93 ? -9.281 -15.852 -5.457 1 94.25 93 ARG B N 1
ATOM 2556 C CA . ARG B 1 93 ? -8.008 -15.516 -4.836 1 94.25 93 ARG B CA 1
ATOM 2557 C C . ARG B 1 93 ? -8.141 -15.445 -3.318 1 94.25 93 ARG B C 1
ATOM 2559 O O . ARG B 1 93 ? -7.141 -15.484 -2.598 1 94.25 93 ARG B O 1
ATOM 2566 N N . TYR B 1 94 ? -9.297 -15.32 -2.887 1 94.56 94 TYR B N 1
ATOM 2567 C CA . TYR B 1 94 ? -9.516 -15.344 -1.445 1 94.56 94 TYR B CA 1
ATOM 2568 C C . TYR B 1 94 ? -9.219 -16.719 -0.869 1 94.56 94 TYR B C 1
ATOM 2570 O O . TYR B 1 94 ? -8.133 -17.266 -1.062 1 94.56 94 TYR B O 1
ATOM 2578 N N . TRP B 1 95 ? -10.016 -17.359 -0.233 1 89.25 95 TRP B N 1
ATOM 2579 C CA . TRP B 1 95 ? -9.703 -18.516 0.585 1 89.25 95 TRP B CA 1
ATOM 2580 C C . TRP B 1 95 ? -9.492 -19.75 -0.287 1 89.25 95 TRP B C 1
ATOM 2582 O O . TRP B 1 95 ? -8.867 -20.734 0.145 1 89.25 95 TRP B O 1
ATOM 2592 N N . VAL B 1 96 ? -9.867 -19.719 -1.584 1 86.81 96 VAL B N 1
ATOM 2593 C CA . VAL B 1 96 ? -9.75 -20.891 -2.436 1 86.81 96 VAL B CA 1
ATOM 2594 C C . VAL B 1 96 ? -8.297 -21.078 -2.861 1 86.81 96 VAL B C 1
ATOM 2596 O O . VAL B 1 96 ? -7.723 -22.156 -2.689 1 86.81 96 VAL B O 1
ATOM 2599 N N . VAL B 1 97 ? -7.703 -20.031 -3.387 1 87.44 97 VAL B N 1
ATOM 2600 C CA . VAL B 1 97 ? -6.348 -20.094 -3.928 1 87.44 97 VAL B CA 1
ATOM 2601 C C . VAL B 1 97 ? -5.363 -19.484 -2.938 1 87.44 97 VAL B C 1
ATOM 2603 O O . VAL B 1 97 ? -4.18 -19.828 -2.932 1 87.44 97 VAL B O 1
ATOM 2606 N N . GLN B 1 98 ? -5.867 -18.578 -2.105 1 88.69 98 GLN B N 1
ATOM 2607 C CA . GLN B 1 98 ? -5.035 -17.812 -1.182 1 88.69 98 GLN B CA 1
ATOM 2608 C C . GLN B 1 98 ? -3.857 -17.172 -1.907 1 88.69 98 GLN B C 1
ATOM 2610 O O . GLN B 1 98 ? -2.701 -17.375 -1.533 1 88.69 98 GLN B O 1
ATOM 2615 N N . ASP B 1 99 ? -4.254 -16.375 -2.85 1 93.31 99 ASP B N 1
ATOM 2616 C CA . ASP B 1 99 ? -3.289 -15.586 -3.611 1 93.31 99 ASP B CA 1
ATOM 2617 C C . ASP B 1 99 ? -2.475 -14.68 -2.693 1 93.31 99 ASP B C 1
ATOM 2619 O O . ASP B 1 99 ? -3.006 -14.125 -1.73 1 93.31 99 ASP B O 1
ATOM 2623 N N . VAL B 1 100 ? -1.256 -14.508 -2.979 1 93.31 100 VAL B N 1
ATOM 2624 C CA . VAL B 1 100 ? -0.323 -13.766 -2.135 1 93.31 100 VAL B CA 1
ATOM 2625 C C . VAL B 1 100 ? -0.804 -12.328 -1.97 1 93.31 100 VAL B C 1
ATOM 2627 O O . VAL B 1 100 ? -0.916 -11.828 -0.847 1 93.31 100 VAL B O 1
ATOM 2630 N N . CYS B 1 101 ? -1.129 -11.625 -3.025 1 94.44 101 CYS B N 1
ATOM 2631 C CA . CYS B 1 101 ? -1.519 -10.227 -2.994 1 94.44 101 CYS B CA 1
ATOM 2632 C C . CYS B 1 101 ? -2.787 -10.023 -2.174 1 94.44 101 CYS B C 1
ATOM 2634 O O . CYS B 1 101 ? -2.832 -9.172 -1.287 1 94.44 101 CYS B O 1
ATOM 2636 N N . VAL B 1 102 ? -3.76 -10.844 -2.447 1 96.88 102 VAL B N 1
ATOM 2637 C CA . VAL B 1 102 ? -5.059 -10.711 -1.794 1 96.88 102 VAL B CA 1
ATOM 2638 C C . VAL B 1 102 ? -4.934 -11.07 -0.316 1 96.88 102 VAL B C 1
ATOM 2640 O O . VAL B 1 102 ? -5.547 -10.43 0.541 1 96.88 102 VAL B O 1
ATOM 2643 N N . THR B 1 103 ? -4.137 -12.086 -0.032 1 97.25 103 THR B N 1
ATOM 2644 C CA . THR B 1 103 ? -3.916 -12.484 1.354 1 97.25 103 THR B CA 1
ATOM 2645 C C . THR B 1 103 ? -3.252 -11.359 2.139 1 97.25 103 THR B C 1
ATOM 2647 O O . THR B 1 103 ? -3.682 -11.023 3.246 1 97.25 103 THR B O 1
ATOM 2650 N N . ILE B 1 104 ? -2.252 -10.719 1.591 1 98 104 ILE B N 1
ATOM 2651 C CA . ILE B 1 104 ? -1.564 -9.625 2.262 1 98 104 ILE B CA 1
ATOM 2652 C C . ILE B 1 104 ? -2.529 -8.461 2.465 1 98 104 ILE B C 1
ATOM 2654 O O . ILE B 1 104 ? -2.604 -7.887 3.555 1 98 104 ILE B O 1
ATOM 2658 N N . VAL B 1 105 ? -3.277 -8.148 1.439 1 98.38 105 VAL B N 1
ATOM 2659 C CA . VAL B 1 105 ? -4.23 -7.051 1.532 1 98.38 105 VAL B CA 1
ATOM 2660 C C . VAL B 1 105 ? -5.23 -7.324 2.656 1 98.38 105 VAL B C 1
ATOM 2662 O O . VAL B 1 105 ? -5.523 -6.438 3.463 1 98.38 105 VAL B O 1
ATOM 2665 N N . SER B 1 106 ? -5.723 -8.516 2.727 1 98.06 106 SER B N 1
ATOM 2666 C CA . SER B 1 106 ? -6.73 -8.875 3.719 1 98.06 106 SER B CA 1
ATOM 2667 C C . SER B 1 106 ? -6.18 -8.75 5.137 1 98.06 106 SER B C 1
ATOM 2669 O O . SER B 1 106 ? -6.863 -8.25 6.031 1 98.06 106 SER B O 1
ATOM 2671 N N . PHE B 1 107 ? -5.027 -9.164 5.324 1 97.94 107 PHE B N 1
ATOM 2672 C CA . PHE B 1 107 ? -4.422 -9.047 6.645 1 97.94 107 PHE B CA 1
ATOM 2673 C C . PHE B 1 107 ? -4.199 -7.582 7.008 1 97.94 107 PHE B C 1
ATOM 2675 O O . PHE B 1 107 ? -4.43 -7.18 8.148 1 97.94 107 PHE B O 1
ATOM 2682 N N . LEU B 1 108 ? -3.73 -6.816 6.062 1 98.62 108 LEU B N 1
ATOM 2683 C CA . LEU B 1 108 ? -3.516 -5.398 6.312 1 98.62 108 LEU B CA 1
ATOM 2684 C C . LEU B 1 108 ? -4.836 -4.691 6.602 1 98.62 108 LEU B C 1
ATOM 2686 O O . LEU B 1 108 ? -4.879 -3.744 7.391 1 98.62 108 LEU B O 1
ATOM 2690 N N . GLU B 1 109 ? -5.91 -5.129 5.926 1 98.56 109 GLU B N 1
ATOM 2691 C CA . GLU B 1 109 ? -7.23 -4.566 6.188 1 98.56 109 GLU B CA 1
ATOM 2692 C C . GLU B 1 109 ? -7.609 -4.703 7.656 1 98.56 109 GLU B C 1
ATOM 2694 O O . GLU B 1 109 ? -8.078 -3.746 8.281 1 98.56 109 GLU B O 1
ATOM 2699 N N . PHE B 1 110 ? -7.324 -5.793 8.133 1 97.75 110 PHE B N 1
ATOM 2700 C CA . PHE B 1 110 ? -7.746 -6.047 9.508 1 97.75 110 PHE B CA 1
ATOM 2701 C C . PHE B 1 110 ? -6.762 -5.43 10.492 1 97.75 110 PHE B C 1
ATOM 2703 O O . PHE B 1 110 ? -7.172 -4.781 11.461 1 97.75 110 PHE B O 1
ATOM 2710 N N . ILE B 1 111 ? -5.473 -5.535 10.305 1 98.06 111 ILE B N 1
ATOM 2711 C CA . ILE B 1 111 ? -4.453 -5.18 11.281 1 98.06 111 ILE B CA 1
ATOM 2712 C C . ILE B 1 111 ? -4.191 -3.676 11.242 1 98.06 111 ILE B C 1
ATOM 2714 O O . ILE B 1 111 ? -3.906 -3.059 12.266 1 98.06 111 ILE B O 1
ATOM 2718 N N . VAL B 1 112 ? -4.309 -3.141 10.07 1 98.69 112 VAL B N 1
ATOM 2719 C CA . VAL B 1 112 ? -3.893 -1.75 9.93 1 98.69 112 VAL B CA 1
ATOM 2720 C C . VAL B 1 112 ? -5.098 -0.883 9.57 1 98.69 112 VAL B C 1
ATOM 2722 O O . VAL B 1 112 ? -5.43 0.061 10.289 1 98.69 112 VAL B O 1
ATOM 2725 N N . MET B 1 113 ? -5.809 -1.197 8.516 1 98.81 113 MET B N 1
ATOM 2726 C CA . MET B 1 113 ? -6.859 -0.328 7.992 1 98.81 113 MET B CA 1
ATOM 2727 C C . MET B 1 113 ? -8.016 -0.212 8.984 1 98.81 113 MET B C 1
ATOM 2729 O O . MET B 1 113 ? -8.562 0.874 9.18 1 98.81 113 MET B O 1
ATOM 2733 N N . ALA B 1 114 ? -8.414 -1.304 9.562 1 98.69 114 ALA B N 1
ATOM 2734 C CA . ALA B 1 114 ? -9.523 -1.255 10.508 1 98.69 114 ALA B CA 1
ATOM 2735 C C . ALA B 1 114 ? -9.195 -0.338 11.688 1 98.69 114 ALA B C 1
ATOM 2737 O O . ALA B 1 114 ? -9.945 0.595 11.984 1 98.69 114 ALA B O 1
ATOM 2738 N N . PRO B 1 115 ? -8.102 -0.524 12.391 1 98.62 115 PRO B N 1
ATOM 2739 C CA . PRO B 1 115 ? -7.762 0.411 13.461 1 98.62 115 PRO B CA 1
ATOM 2740 C C . PRO B 1 115 ? -7.672 1.856 12.977 1 98.62 115 PRO B C 1
ATOM 2742 O O . PRO B 1 115 ? -8.102 2.775 13.68 1 98.62 115 PRO B O 1
ATOM 2745 N N . LEU B 1 116 ? -7.098 2.084 11.836 1 98.88 116 LEU B N 1
ATOM 2746 C CA . LEU B 1 116 ? -7.012 3.436 11.297 1 98.88 116 LEU B CA 1
ATOM 2747 C C . LEU B 1 116 ? -8.398 4.043 11.117 1 98.88 116 LEU B C 1
ATOM 2749 O O . LEU B 1 116 ? -8.609 5.223 11.406 1 98.88 116 LEU B O 1
ATOM 2753 N N . CYS B 1 117 ? -9.32 3.234 10.672 1 98.88 117 CYS B N 1
ATOM 2754 C CA . CYS B 1 117 ? -10.688 3.713 10.484 1 98.88 117 CYS B CA 1
ATOM 2755 C C . CYS B 1 117 ? -11.344 4.012 11.828 1 98.88 117 CYS B C 1
ATOM 2757 O O . CYS B 1 117 ? -12.156 4.93 11.93 1 98.88 117 CYS B O 1
ATOM 2759 N N . PHE B 1 118 ? -10.984 3.227 12.82 1 98.81 118 PHE B N 1
ATOM 2760 C CA . PHE B 1 118 ? -11.5 3.506 14.156 1 98.81 118 PHE B CA 1
ATOM 2761 C C . PHE B 1 118 ? -11.023 4.871 14.648 1 98.81 118 PHE B C 1
ATOM 2763 O O . PHE B 1 118 ? -11.82 5.66 15.156 1 98.81 118 PHE B O 1
ATOM 2770 N N . PHE B 1 119 ? -9.781 5.172 14.469 1 98.75 119 PHE B N 1
ATOM 2771 C CA . PHE B 1 119 ? -9.234 6.445 14.93 1 98.75 119 PHE B CA 1
ATOM 2772 C C . PHE B 1 119 ? -9.758 7.594 14.07 1 98.75 119 PHE B C 1
ATOM 2774 O O . PHE B 1 119 ? -9.953 8.703 14.57 1 98.75 119 PHE B O 1
ATOM 2781 N N . TRP B 1 120 ? -9.93 7.309 12.812 1 98.75 120 TRP B N 1
ATOM 2782 C CA . TRP B 1 120 ? -10.562 8.297 11.945 1 98.75 120 TRP B CA 1
ATOM 2783 C C . TRP B 1 120 ? -11.984 8.602 12.414 1 98.75 120 TRP B C 1
ATOM 2785 O O . TRP B 1 120 ? -12.367 9.766 12.531 1 98.75 120 TRP B O 1
ATOM 2795 N N . TYR B 1 121 ? -12.75 7.512 12.68 1 98.75 121 TYR B N 1
ATOM 2796 C CA . TYR B 1 121 ? -14.094 7.641 13.234 1 98.75 121 TYR B CA 1
ATOM 2797 C C . TYR B 1 121 ? -14.078 8.477 14.516 1 98.75 121 TYR B C 1
ATOM 2799 O O . TYR B 1 121 ? -14.875 9.406 14.664 1 98.75 121 TYR B O 1
ATOM 2807 N N . ARG B 1 122 ? -13.18 8.188 15.438 1 98.5 122 ARG B N 1
ATOM 2808 C CA . ARG B 1 122 ? -13.023 8.922 16.688 1 98.5 122 ARG B CA 1
ATOM 2809 C C . ARG B 1 122 ? -12.719 10.391 16.422 1 98.5 122 ARG B C 1
ATOM 2811 O O . ARG B 1 122 ? -13.258 11.273 17.094 1 98.5 122 ARG B O 1
ATOM 2818 N N . GLY B 1 123 ? -11.828 10.609 15.461 1 97.88 123 GLY B N 1
ATOM 2819 C CA . GLY B 1 123 ? -11.477 11.977 15.109 1 97.88 123 GLY B CA 1
ATOM 2820 C C . GLY B 1 123 ? -12.656 12.781 14.609 1 97.88 123 GLY B C 1
ATOM 2821 O O . GLY B 1 123 ? -12.812 13.953 14.961 1 97.88 123 GLY B O 1
ATOM 2822 N N . ILE B 1 124 ? -13.461 12.164 13.828 1 98.12 124 ILE B N 1
ATOM 2823 C CA . ILE B 1 124 ? -14.617 12.844 13.258 1 98.12 124 ILE B CA 1
ATOM 2824 C C . ILE B 1 124 ? -15.633 13.141 14.359 1 98.12 124 ILE B C 1
ATOM 2826 O O . ILE B 1 124 ? -16.094 14.281 14.5 1 98.12 124 ILE B O 1
ATOM 2830 N N . VAL B 1 125 ? -15.969 12.148 15.133 1 98.12 125 VAL B N 1
ATOM 2831 C CA . VAL B 1 125 ? -17.062 12.227 16.094 1 98.12 125 VAL B CA 1
ATOM 2832 C C . VAL B 1 125 ? -16.656 13.141 17.25 1 98.12 125 VAL B C 1
ATOM 2834 O O . VAL B 1 125 ? -17.484 13.906 17.75 1 98.12 125 VAL B O 1
ATOM 2837 N N . GLN B 1 126 ? -15.438 13.156 17.672 1 97.5 126 GLN B N 1
ATOM 2838 C CA . GLN B 1 126 ? -15.008 13.906 18.859 1 97.5 126 GLN B CA 1
ATOM 2839 C C . GLN B 1 126 ? -14.297 15.195 18.453 1 97.5 126 GLN B C 1
ATOM 2841 O O . GLN B 1 126 ? -13.852 15.961 19.312 1 97.5 126 GLN B O 1
ATOM 2846 N N . GLY B 1 127 ? -14.148 15.422 17.25 1 95.44 127 GLY B N 1
ATOM 2847 C CA . GLY B 1 127 ? -13.531 16.656 16.781 1 95.44 127 GLY B CA 1
ATOM 2848 C C . GLY B 1 127 ? -12.078 16.797 17.203 1 95.44 127 GLY B C 1
ATOM 2849 O O . GLY B 1 127 ? -11.672 17.828 17.734 1 95.44 127 GLY B O 1
ATOM 2850 N N . ARG B 1 128 ? -11.312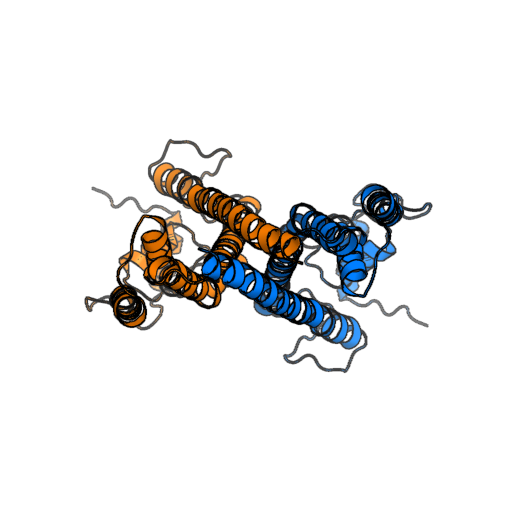 15.758 16.922 1 96.12 128 ARG B N 1
ATOM 2851 C CA . ARG B 1 128 ? -9.914 15.734 17.344 1 96.12 128 ARG B CA 1
ATOM 2852 C C . ARG B 1 128 ? -9.008 16.328 16.281 1 96.12 128 ARG B C 1
ATOM 2854 O O . ARG B 1 128 ? -9.312 16.266 15.086 1 96.12 128 ARG B O 1
ATOM 2861 N N . PRO B 1 129 ? -7.879 16.891 16.719 1 95.5 129 PRO B N 1
ATOM 2862 C CA . PRO B 1 129 ? -6.977 17.516 15.758 1 95.5 129 PRO B CA 1
ATOM 2863 C C . PRO B 1 129 ? -6.289 16.516 14.836 1 95.5 129 PRO B C 1
ATOM 2865 O O . PRO B 1 129 ? -5.715 16.891 13.82 1 95.5 129 PRO B O 1
ATOM 2868 N N . ASP B 1 130 ? -6.363 15.203 15.195 1 96.69 130 ASP B N 1
ATOM 2869 C CA . ASP B 1 130 ? -5.668 14.211 14.391 1 96.69 130 ASP B CA 1
ATOM 2870 C C . ASP B 1 130 ? -6.609 13.578 13.367 1 96.69 130 ASP B C 1
ATOM 2872 O O . ASP B 1 130 ? -6.238 12.633 12.672 1 96.69 130 ASP B O 1
ATOM 2876 N N . LYS B 1 131 ? -7.793 14.094 13.234 1 97.5 131 LYS B N 1
ATOM 2877 C CA . LYS B 1 131 ? -8.805 13.578 12.32 1 97.5 131 LYS B CA 1
ATOM 2878 C C . LYS B 1 131 ? -8.273 13.508 10.891 1 97.5 131 LYS B C 1
ATOM 2880 O O . LYS B 1 131 ? -8.367 12.469 10.234 1 97.5 131 LYS B O 1
ATOM 2885 N N . ALA B 1 132 ? -7.688 14.609 10.461 1 97.94 132 ALA B N 1
ATOM 2886 C CA . ALA B 1 132 ? -7.215 14.688 9.078 1 97.94 132 ALA B CA 1
ATOM 2887 C C . ALA B 1 132 ? -6.094 13.688 8.82 1 97.94 132 ALA B C 1
ATOM 2889 O O . ALA B 1 132 ? -6.023 13.086 7.75 1 97.94 132 ALA B O 1
ATOM 2890 N N . PHE B 1 133 ? -5.242 13.516 9.805 1 98.44 133 PHE B N 1
ATOM 2891 C CA . PHE B 1 133 ? -4.152 12.555 9.672 1 98.44 133 PHE B CA 1
ATOM 2892 C C . PHE B 1 133 ? -4.699 11.148 9.477 1 98.44 133 PHE B C 1
ATOM 2894 O O . PHE B 1 133 ? -4.285 10.438 8.562 1 98.44 133 PHE B O 1
ATOM 2901 N N . PHE B 1 134 ? -5.578 10.719 10.305 1 98.81 134 PHE B N 1
ATOM 2902 C CA . PHE B 1 134 ? -6.098 9.359 10.25 1 98.81 134 PHE B CA 1
ATOM 2903 C C . PHE B 1 134 ? -6.957 9.156 9.008 1 98.81 134 PHE B C 1
ATOM 2905 O O . PHE B 1 134 ? -6.988 8.062 8.43 1 98.81 134 PHE B O 1
ATOM 2912 N N . ALA B 1 135 ? -7.648 10.211 8.586 1 98.81 135 ALA B N 1
ATOM 2913 C CA . ALA B 1 135 ? -8.375 10.148 7.324 1 98.81 135 ALA B CA 1
ATOM 2914 C C . ALA B 1 135 ? -7.438 9.852 6.156 1 98.81 135 ALA B C 1
ATOM 2916 O O . ALA B 1 135 ? -7.727 8.992 5.32 1 98.81 135 ALA B O 1
ATOM 2917 N N . ILE B 1 136 ? -6.34 10.508 6.121 1 98.81 136 ILE B N 1
ATOM 2918 C CA . ILE B 1 136 ? -5.355 10.344 5.059 1 98.81 136 ILE B CA 1
ATOM 2919 C C . ILE B 1 136 ? -4.762 8.938 5.113 1 98.81 136 ILE B C 1
ATOM 2921 O O . ILE B 1 136 ? -4.664 8.258 4.086 1 98.81 136 ILE B O 1
ATOM 2925 N N . GLN B 1 137 ? -4.414 8.523 6.254 1 98.88 137 GLN B N 1
ATOM 2926 C CA . GLN B 1 137 ? -3.787 7.219 6.402 1 98.88 137 GLN B CA 1
ATOM 2927 C C . GLN B 1 137 ? -4.758 6.098 6.031 1 98.88 137 GLN B C 1
ATOM 2929 O O . GLN B 1 137 ? -4.406 5.199 5.262 1 98.88 137 GLN B O 1
ATOM 2934 N N . ALA B 1 138 ? -5.941 6.16 6.59 1 98.88 138 ALA B N 1
ATOM 2935 C CA . ALA B 1 138 ? -6.934 5.133 6.266 1 98.88 138 ALA B CA 1
ATOM 2936 C C . ALA B 1 138 ? -7.191 5.078 4.762 1 98.88 138 ALA B C 1
ATOM 2938 O O . ALA B 1 138 ? -7.188 3.998 4.168 1 98.88 138 ALA B O 1
ATOM 2939 N N . SER B 1 139 ? -7.34 6.203 4.203 1 98.88 139 SER B N 1
ATOM 2940 C CA . SER B 1 139 ? -7.641 6.297 2.777 1 98.88 139 SER B CA 1
ATOM 2941 C C . SER B 1 139 ? -6.457 5.84 1.931 1 98.88 139 SER B C 1
ATOM 2943 O O . SER B 1 139 ? -6.637 5.176 0.907 1 98.88 139 SER B O 1
ATOM 2945 N N . THR B 1 140 ? -5.258 6.188 2.305 1 98.88 140 THR B N 1
ATOM 2946 C CA . THR B 1 140 ? -4.066 5.797 1.561 1 98.88 140 THR B CA 1
ATOM 2947 C C . THR B 1 140 ? -3.895 4.281 1.57 1 98.88 140 THR B C 1
ATOM 2949 O O . THR B 1 140 ? -3.662 3.67 0.524 1 98.88 140 THR B O 1
ATOM 2952 N N . TRP B 1 141 ? -3.98 3.693 2.717 1 98.81 141 TRP B N 1
ATOM 2953 C CA . TRP B 1 141 ? -3.863 2.242 2.824 1 98.81 141 TRP B CA 1
ATOM 2954 C C . TRP B 1 141 ? -4.934 1.547 1.992 1 98.81 141 TRP B C 1
ATOM 2956 O O . TRP B 1 141 ? -4.66 0.547 1.325 1 98.81 141 TRP B O 1
ATOM 2966 N N . GLN B 1 142 ? -6.137 2.08 2.078 1 98.75 142 GLN B N 1
ATOM 2967 C CA . GLN B 1 142 ? -7.238 1.499 1.317 1 98.75 142 GLN B CA 1
ATOM 2968 C C . GLN B 1 142 ? -6.996 1.628 -0.184 1 98.75 142 GLN B C 1
ATOM 2970 O O . GLN B 1 142 ? -7.27 0.696 -0.943 1 98.75 142 GLN B O 1
ATOM 2975 N N . LEU B 1 143 ? -6.508 2.756 -0.575 1 98.75 143 LEU B N 1
ATOM 2976 C CA . LEU B 1 143 ? -6.203 2.996 -1.981 1 98.75 143 LEU B CA 1
ATOM 2977 C C . LEU B 1 143 ? -5.148 2.016 -2.484 1 98.75 143 LEU B C 1
ATOM 2979 O O . LEU B 1 143 ? -5.328 1.387 -3.529 1 98.75 143 LEU B O 1
ATOM 2983 N N . ILE B 1 144 ? -4.102 1.856 -1.76 1 98.5 144 ILE B N 1
ATOM 2984 C CA . ILE B 1 144 ? -3.002 0.992 -2.172 1 98.5 144 ILE B CA 1
ATOM 2985 C C . ILE B 1 144 ? -3.471 -0.462 -2.197 1 98.5 144 ILE B C 1
ATOM 2987 O O . ILE B 1 144 ? -3.156 -1.205 -3.129 1 98.5 144 ILE B O 1
ATOM 2991 N N . GLY B 1 145 ? -4.207 -0.861 -1.165 1 98.25 145 GLY B N 1
ATOM 2992 C CA . GLY B 1 145 ? -4.773 -2.199 -1.179 1 98.25 145 GLY B CA 1
ATOM 2993 C C . GLY B 1 145 ? -5.613 -2.48 -2.412 1 98.25 145 GLY B C 1
ATOM 2994 O O . GLY B 1 145 ? -5.535 -3.568 -2.988 1 98.25 145 GLY B O 1
ATOM 2995 N N . THR B 1 146 ? -6.395 -1.501 -2.742 1 98.31 146 THR B N 1
ATOM 2996 C CA . THR B 1 146 ? -7.246 -1.645 -3.918 1 98.31 146 THR B CA 1
ATOM 2997 C C . THR B 1 146 ? -6.402 -1.774 -5.184 1 98.31 146 THR B C 1
ATOM 2999 O O . THR B 1 146 ? -6.719 -2.568 -6.07 1 98.31 146 THR B O 1
ATOM 3002 N N . ILE B 1 147 ? -5.336 -1.032 -5.293 1 98.38 147 ILE B N 1
ATOM 3003 C CA . ILE B 1 147 ? -4.449 -1.107 -6.449 1 98.38 147 ILE B CA 1
ATOM 3004 C C . ILE B 1 147 ? -3.873 -2.518 -6.57 1 98.38 147 ILE B C 1
ATOM 3006 O O . ILE B 1 147 ? -3.93 -3.131 -7.637 1 98.38 147 ILE B O 1
ATOM 3010 N N . PHE B 1 148 ? -3.357 -3.039 -5.512 1 97.94 148 PHE B N 1
ATOM 3011 C CA . PHE B 1 148 ? -2.789 -4.383 -5.543 1 97.94 148 PHE B CA 1
ATOM 3012 C C . PHE B 1 148 ? -3.854 -5.41 -5.906 1 97.94 148 PHE B C 1
ATOM 3014 O O . PHE B 1 148 ? -3.586 -6.348 -6.664 1 97.94 148 PHE B O 1
ATOM 3021 N N . TYR B 1 149 ? -5.035 -5.25 -5.348 1 97.44 149 TYR B N 1
ATOM 3022 C CA . TYR B 1 149 ? -6.129 -6.184 -5.594 1 97.44 149 TYR B CA 1
ATOM 3023 C C . TYR B 1 149 ? -6.539 -6.168 -7.062 1 97.44 149 TYR B C 1
ATOM 3025 O O . TYR B 1 149 ? -6.629 -7.223 -7.699 1 97.44 149 TYR B O 1
ATOM 3033 N N . VAL B 1 150 ? -6.699 -5.012 -7.586 1 96.94 150 VAL B N 1
ATOM 3034 C CA . VAL B 1 150 ? -7.258 -4.852 -8.93 1 96.94 150 VAL B CA 1
ATOM 3035 C C . VAL B 1 150 ? -6.176 -5.125 -9.969 1 96.94 150 VAL B C 1
ATOM 3037 O O . VAL B 1 150 ? -6.395 -5.891 -10.914 1 96.94 150 VAL B O 1
ATOM 3040 N N . VAL B 1 151 ? -5.039 -4.527 -9.828 1 96.88 151 VAL B N 1
ATOM 3041 C CA . VAL B 1 151 ? -3.975 -4.688 -10.812 1 96.88 151 VAL B CA 1
ATOM 3042 C C . VAL B 1 151 ? -3.486 -6.137 -10.82 1 96.88 151 VAL B C 1
ATOM 3044 O O . VAL B 1 151 ? -3.143 -6.68 -11.875 1 96.88 151 VAL B O 1
ATOM 3047 N N . GLY B 1 152 ? -3.461 -6.727 -9.633 1 94.88 152 GLY B N 1
ATOM 3048 C CA . GLY B 1 152 ? -3.102 -8.133 -9.586 1 94.88 152 GLY B CA 1
ATOM 3049 C C . GLY B 1 152 ? -3.998 -9.008 -10.445 1 94.88 152 GLY B C 1
ATOM 3050 O O . GLY B 1 152 ? -3.518 -9.898 -11.148 1 94.88 152 GLY B O 1
ATOM 3051 N N . GLU B 1 153 ? -5.273 -8.758 -10.391 1 93.69 153 GLU B N 1
ATOM 3052 C CA . GLU B 1 153 ? -6.223 -9.531 -11.195 1 93.69 153 GLU B CA 1
ATOM 3053 C C . GLU B 1 153 ? -6.059 -9.219 -12.68 1 93.69 153 GLU B C 1
ATOM 3055 O O . GLU B 1 153 ? -6.16 -10.117 -13.523 1 93.69 153 GLU B O 1
ATOM 3060 N N . ILE B 1 154 ? -5.82 -7.996 -12.977 1 92.19 154 ILE B N 1
ATOM 3061 C CA . ILE B 1 154 ? -5.602 -7.598 -14.359 1 92.19 154 ILE B CA 1
ATOM 3062 C C . ILE B 1 154 ? -4.375 -8.32 -14.914 1 92.19 154 ILE B C 1
ATOM 3064 O O . ILE B 1 154 ? -4.406 -8.836 -16.031 1 92.19 154 ILE B O 1
ATOM 3068 N N . MET B 1 155 ? -3.342 -8.383 -14.141 1 92.38 155 MET B N 1
ATOM 3069 C CA . MET B 1 155 ? -2.102 -9.031 -14.562 1 92.38 155 MET B CA 1
ATOM 3070 C C . MET B 1 155 ? -2.295 -10.531 -14.727 1 92.38 155 MET B C 1
ATOM 3072 O O . MET B 1 155 ? -1.548 -11.188 -15.453 1 92.38 155 MET B O 1
ATOM 3076 N N . ASP B 1 156 ? -3.26 -11.047 -14.078 1 89.38 156 ASP B N 1
ATOM 3077 C CA . ASP B 1 156 ? -3.561 -12.469 -14.172 1 89.38 156 ASP B CA 1
ATOM 3078 C C . ASP B 1 156 ? -4.652 -12.734 -15.211 1 89.38 156 ASP B C 1
ATOM 3080 O O . ASP B 1 156 ? -5.238 -13.812 -15.234 1 89.38 156 ASP B O 1
ATOM 3084 N N . ASP B 1 157 ? -4.988 -11.773 -15.953 1 88.25 157 ASP B N 1
ATOM 3085 C CA . ASP B 1 157 ? -5.91 -11.883 -17.078 1 88.25 157 ASP B CA 1
ATOM 3086 C C . ASP B 1 157 ? -7.309 -12.273 -16.609 1 88.25 157 ASP B C 1
ATOM 3088 O O . ASP B 1 157 ? -7.984 -13.078 -17.25 1 88.25 157 ASP B O 1
ATOM 3092 N N . PHE B 1 158 ? -7.684 -11.883 -15.375 1 89 158 PHE B N 1
ATOM 3093 C CA . PHE B 1 158 ? -9.023 -12.016 -14.812 1 89 158 PHE B CA 1
ATOM 3094 C C . PHE B 1 158 ? -9.398 -13.484 -14.656 1 89 158 PHE B C 1
ATOM 3096 O O . PHE B 1 158 ? -10.57 -13.844 -14.734 1 89 158 PHE B O 1
ATOM 3103 N N . LYS B 1 159 ? -8.492 -14.344 -14.516 1 87.75 159 LYS B N 1
ATOM 3104 C CA . LYS B 1 159 ? -8.734 -15.781 -14.477 1 87.75 159 LYS B CA 1
ATOM 3105 C C . LYS B 1 159 ? -9.43 -16.188 -13.188 1 87.75 159 LYS B C 1
ATOM 3107 O O . LYS B 1 159 ? -9.938 -17.312 -13.07 1 87.75 159 LYS B O 1
ATOM 3112 N N . HIS B 1 160 ? -9.461 -15.289 -12.219 1 90.56 160 HIS B N 1
ATOM 3113 C CA . HIS B 1 160 ? -10 -15.695 -10.93 1 90.56 160 HIS B CA 1
ATOM 3114 C C . HIS B 1 160 ? -11.445 -15.234 -10.766 1 90.56 160 HIS B C 1
ATOM 3116 O O . HIS B 1 160 ? -12.062 -15.469 -9.727 1 90.56 160 HIS B O 1
ATOM 3122 N N . LEU B 1 161 ? -11.961 -14.586 -11.727 1 89.06 161 LEU B N 1
ATOM 3123 C CA . LEU B 1 161 ? -13.352 -14.141 -11.719 1 89.06 161 LEU B CA 1
ATOM 3124 C C . LEU B 1 161 ? -14.242 -15.125 -12.469 1 89.06 161 LEU B C 1
ATOM 3126 O O . LEU B 1 161 ? -13.789 -15.789 -13.406 1 89.06 161 LEU B O 1
ATOM 3130 N N . PRO B 1 162 ? -15.398 -15.195 -11.922 1 84.44 162 PRO B N 1
ATOM 3131 C CA . PRO B 1 162 ? -16.281 -16.141 -12.609 1 84.44 162 PRO B CA 1
ATOM 3132 C C . PRO B 1 162 ? -16.672 -15.688 -14.016 1 84.44 162 PRO B C 1
ATOM 3134 O O . PRO B 1 162 ? -16.828 -14.484 -14.258 1 84.44 162 PRO B O 1
ATOM 3137 N N . GLY B 1 163 ? -16.734 -16.625 -14.828 1 71.31 163 GLY B N 1
ATOM 3138 C CA . GLY B 1 163 ? -17.094 -16.422 -16.219 1 71.31 163 GLY B CA 1
ATOM 3139 C C . GLY B 1 163 ? -16.062 -16.938 -17.188 1 71.31 163 GLY B C 1
ATOM 3140 O O . GLY B 1 163 ? -14.859 -16.922 -16.906 1 71.31 163 GLY B O 1
ATOM 3141 N N . ASN B 1 164 ? -16.172 -18.016 -17.828 1 61.06 164 ASN B N 1
ATOM 3142 C CA . ASN B 1 164 ? -15.297 -18.859 -18.641 1 61.06 164 ASN B CA 1
ATOM 3143 C C . ASN B 1 164 ? -14.734 -18.109 -19.844 1 61.06 164 ASN B C 1
ATOM 3145 O O . ASN B 1 164 ? -13.828 -18.594 -20.516 1 61.06 164 ASN B O 1
ATOM 3149 N N . ASP B 1 165 ? -15.211 -17.062 -20.172 1 62.66 165 ASP B N 1
ATOM 3150 C CA . ASP B 1 165 ? -14.812 -16.547 -21.484 1 62.66 165 ASP B CA 1
ATOM 3151 C C . ASP B 1 165 ? -14.383 -15.086 -21.375 1 62.66 165 ASP B C 1
ATOM 3153 O O . ASP B 1 165 ? -15.023 -14.203 -21.969 1 62.66 165 ASP B O 1
ATOM 3157 N N . PHE B 1 166 ? -13.297 -14.953 -20.578 1 62.12 166 PHE B N 1
ATOM 3158 C CA . PHE B 1 166 ? -12.953 -13.547 -20.422 1 62.12 166 PHE B CA 1
ATOM 3159 C C . PHE B 1 166 ? -12.242 -13.023 -21.672 1 62.12 166 PHE B C 1
ATOM 3161 O O . PHE B 1 166 ? -11.086 -13.383 -21.922 1 62.12 166 PHE B O 1
ATOM 3168 N N . VAL B 1 167 ? -12.984 -12.664 -22.703 1 65.94 167 VAL B N 1
ATOM 3169 C CA . VAL B 1 167 ? -12.461 -11.875 -23.812 1 65.94 167 VAL B CA 1
ATOM 3170 C C . VAL B 1 167 ? -12.539 -10.391 -23.469 1 65.94 167 VAL B C 1
ATOM 3172 O O . VAL B 1 167 ? -13.594 -9.891 -23.094 1 65.94 167 VAL B O 1
ATOM 3175 N N . TRP B 1 168 ? -11.406 -9.836 -23.453 1 70.62 168 TRP B N 1
ATOM 3176 C CA . TRP B 1 168 ? -11.375 -8.422 -23.094 1 70.62 168 TRP B CA 1
ATOM 3177 C C . TRP B 1 168 ? -11.906 -7.562 -24.234 1 70.62 168 TRP B C 1
ATOM 3179 O O . TRP B 1 168 ? -11.477 -7.703 -25.375 1 70.62 168 TRP B O 1
ATOM 3189 N N . PRO B 1 169 ? -12.891 -6.727 -23.891 1 72.56 169 PRO B N 1
ATOM 3190 C CA . PRO B 1 169 ? -13.555 -6.559 -22.594 1 72.56 169 PRO B CA 1
ATOM 3191 C C . PRO B 1 169 ? -14.711 -7.531 -22.391 1 72.56 169 PRO B C 1
ATOM 3193 O O . PRO B 1 169 ? -15.391 -7.898 -23.359 1 72.56 169 PRO B O 1
ATOM 3196 N N . PRO B 1 170 ? -14.875 -7.91 -21.094 1 75.75 170 PRO B N 1
ATOM 3197 C CA . PRO B 1 170 ? -15.992 -8.828 -20.859 1 75.75 170 PRO B CA 1
ATOM 3198 C C . PRO B 1 170 ? -17.328 -8.266 -21.344 1 75.75 170 PRO B C 1
ATOM 3200 O O . PRO B 1 170 ? -17.594 -7.07 -21.188 1 75.75 170 PRO B O 1
ATOM 3203 N N . LYS B 1 171 ? -18.047 -9.125 -22.016 1 78.12 171 LYS B N 1
ATOM 3204 C CA . LYS B 1 171 ? -19.359 -8.75 -22.547 1 78.12 171 LYS B CA 1
ATOM 3205 C C . LYS B 1 171 ? -20.406 -8.727 -21.453 1 78.12 171 LYS B C 1
ATOM 3207 O O . LYS B 1 171 ? -20.188 -9.242 -20.344 1 78.12 171 LYS B O 1
ATOM 3212 N N . PHE B 1 172 ? -21.469 -8.031 -21.719 1 84.31 172 PHE B N 1
ATOM 3213 C CA . PHE B 1 172 ? -22.609 -7.941 -20.812 1 84.31 172 PHE B CA 1
ATOM 3214 C C . PHE B 1 172 ? -23.641 -9.023 -21.125 1 84.31 172 PHE B C 1
ATOM 3216 O O . PHE B 1 172 ? -24.844 -8.75 -21.188 1 84.31 172 PHE B O 1
ATOM 3223 N N . ASP B 1 173 ? -23.141 -10.203 -21.344 1 79.56 173 ASP B N 1
ATOM 3224 C CA . ASP B 1 173 ? -24 -11.242 -21.891 1 79.56 173 ASP B CA 1
ATOM 3225 C C . ASP B 1 173 ? -24.375 -12.266 -20.828 1 79.56 173 ASP B C 1
ATOM 3227 O O . ASP B 1 173 ? -25.172 -13.172 -21.094 1 79.56 173 ASP B O 1
ATOM 3231 N N . SER B 1 174 ? -23.812 -12.219 -19.719 1 83.19 174 SER B N 1
ATOM 3232 C CA . SER B 1 174 ? -24.094 -13.211 -18.672 1 83.19 174 SER B CA 1
ATOM 3233 C C . SER B 1 174 ? -24.297 -12.539 -17.328 1 83.19 174 SER B C 1
ATOM 3235 O O . SER B 1 174 ? -23.688 -11.523 -17.016 1 83.19 174 SER B O 1
ATOM 3237 N N . TYR B 1 175 ? -25.25 -13.125 -16.578 1 84.25 175 TYR B N 1
ATOM 3238 C CA . TYR B 1 175 ? -25.531 -12.641 -15.227 1 84.25 175 TYR B CA 1
ATOM 3239 C C . TYR B 1 175 ? -24.281 -12.656 -14.367 1 84.25 175 TYR B C 1
ATOM 3241 O O . TYR B 1 175 ? -24.047 -11.742 -13.578 1 84.25 175 TYR B O 1
ATOM 3249 N N . LEU B 1 176 ? -23.547 -13.641 -14.555 1 84 176 LEU B N 1
ATOM 3250 C CA . LEU B 1 176 ? -22.328 -13.773 -13.773 1 84 176 LEU B CA 1
ATOM 3251 C C . LEU B 1 176 ? -21.359 -12.641 -14.094 1 84 176 LEU B C 1
ATOM 3253 O O . LEU B 1 176 ? -20.766 -12.055 -13.188 1 84 176 LEU B O 1
ATOM 3257 N N . LYS B 1 177 ? -21.234 -12.367 -15.312 1 86.12 177 LYS B N 1
ATOM 3258 C CA . LYS B 1 177 ? -20.344 -11.289 -15.727 1 86.12 177 LYS B CA 1
ATOM 3259 C C . LYS B 1 177 ? -20.859 -9.93 -15.258 1 86.12 177 LYS B C 1
ATOM 3261 O O . LYS B 1 177 ? -20.078 -9.07 -14.836 1 86.12 177 LYS B O 1
ATOM 3266 N N . LEU B 1 178 ? -22.125 -9.758 -15.328 1 88.31 178 LEU B N 1
ATOM 3267 C CA . LEU B 1 178 ? -22.734 -8.5 -14.898 1 88.31 178 LEU B CA 1
ATOM 3268 C C . LEU B 1 178 ? -22.562 -8.297 -13.398 1 88.31 178 LEU B C 1
ATOM 3270 O O . LEU B 1 178 ? -22.172 -7.211 -12.961 1 88.31 178 LEU B O 1
ATOM 3274 N N . LYS B 1 179 ? -22.797 -9.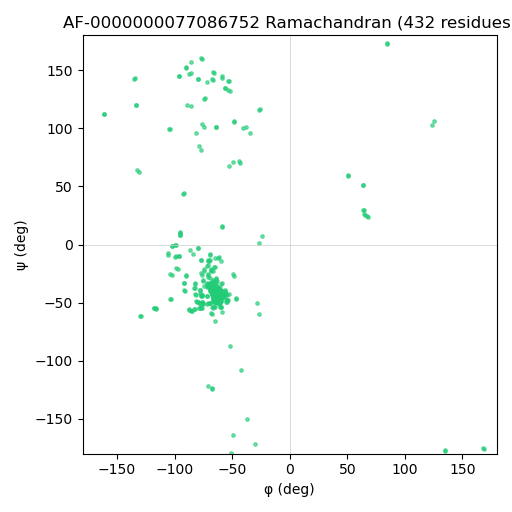312 -12.648 1 89.88 179 LYS B N 1
ATOM 3275 C CA . LYS B 1 179 ? -22.75 -9.203 -11.195 1 89.88 179 LYS B CA 1
ATOM 3276 C C . LYS B 1 179 ? -21.297 -9.156 -10.695 1 89.88 179 LYS B C 1
ATOM 3278 O O . LYS B 1 179 ? -20.938 -8.258 -9.938 1 89.88 179 LYS B O 1
ATOM 3283 N N . TYR B 1 180 ? -20.531 -10.047 -11.141 1 89.88 180 TYR B N 1
ATOM 3284 C CA . TYR B 1 180 ? -19.234 -10.234 -10.492 1 89.88 180 TYR B CA 1
ATOM 3285 C C . TYR B 1 180 ? -18.156 -9.383 -11.172 1 89.88 180 TYR B C 1
ATOM 3287 O O . TYR B 1 180 ? -17.344 -8.766 -10.492 1 89.88 180 TYR B O 1
ATOM 3295 N N . PHE B 1 181 ? -18.172 -9.281 -12.438 1 89.88 181 PHE B N 1
ATOM 3296 C CA . PHE B 1 181 ? -17.125 -8.5 -13.102 1 89.88 181 PHE B CA 1
ATOM 3297 C C . PHE B 1 181 ? -17.516 -7.023 -13.133 1 89.88 181 PHE B C 1
ATOM 3299 O O . PHE B 1 181 ? -16.781 -6.18 -12.602 1 89.88 181 PHE B O 1
ATOM 3306 N N . TRP B 1 182 ? -18.625 -6.676 -13.688 1 91.06 182 TRP B N 1
ATOM 3307 C CA . TRP B 1 182 ? -18.969 -5.277 -13.938 1 91.06 182 TRP B CA 1
ATOM 3308 C C . TRP B 1 182 ? -19.406 -4.586 -12.648 1 91.06 182 TRP B C 1
ATOM 3310 O O . TRP B 1 182 ? -18.969 -3.469 -12.359 1 91.06 182 TRP B O 1
ATOM 3320 N N . PHE B 1 183 ? -20.203 -5.23 -11.867 1 92.31 183 PHE B N 1
ATOM 3321 C CA . PHE B 1 183 ? -20.719 -4.574 -10.672 1 92.31 183 PHE B CA 1
ATOM 3322 C C . PHE B 1 183 ? -19.703 -4.664 -9.531 1 92.31 183 PHE B C 1
ATOM 3324 O O . PHE B 1 183 ? -19.281 -3.641 -8.992 1 92.31 183 PHE B O 1
ATOM 3331 N N . ILE B 1 184 ? -19.312 -5.844 -9.227 1 91.62 184 ILE B N 1
ATOM 3332 C CA . ILE B 1 184 ? -18.469 -6.004 -8.047 1 91.62 184 ILE B CA 1
ATOM 3333 C C . ILE B 1 184 ? -17.031 -5.609 -8.383 1 91.62 184 ILE B C 1
ATOM 3335 O O . ILE B 1 184 ? -16.469 -4.707 -7.762 1 91.62 184 ILE B O 1
ATOM 3339 N N . PHE B 1 185 ? -16.484 -6.176 -9.367 1 92.94 185 PHE B N 1
ATOM 3340 C CA . PHE B 1 185 ? -15.07 -5.945 -9.648 1 92.94 185 PHE B CA 1
ATOM 3341 C C . PHE B 1 185 ? -14.852 -4.535 -10.18 1 92.94 185 PHE B C 1
ATOM 3343 O O . PHE B 1 185 ? -13.953 -3.826 -9.719 1 92.94 185 PHE B O 1
ATOM 3350 N N . VAL B 1 186 ? -15.641 -4.059 -11.078 1 92.81 186 VAL B N 1
ATOM 3351 C CA . VAL B 1 186 ? -15.406 -2.762 -11.695 1 92.81 186 VAL B CA 1
ATOM 3352 C C . VAL B 1 186 ? -16.062 -1.661 -10.859 1 92.81 186 VAL B C 1
ATOM 3354 O O . VAL B 1 186 ? -15.367 -0.787 -10.336 1 92.81 186 VAL B O 1
ATOM 3357 N N . CYS B 1 187 ? -17.312 -1.689 -10.578 1 94.12 187 CYS B N 1
ATOM 3358 C CA . CYS B 1 187 ? -18.047 -0.598 -9.945 1 94.12 187 CYS B CA 1
ATOM 3359 C C . CYS B 1 187 ? -17.656 -0.453 -8.477 1 94.12 187 CYS B C 1
ATOM 3361 O O . CYS B 1 187 ? -17.297 0.639 -8.031 1 94.12 187 CYS B O 1
ATOM 3363 N N . LEU B 1 188 ? -17.672 -1.471 -7.746 1 95.06 188 LEU B N 1
ATOM 3364 C CA . LEU B 1 188 ? -17.406 -1.365 -6.312 1 95.06 188 LEU B CA 1
ATOM 3365 C C . LEU B 1 188 ? -15.953 -1.016 -6.051 1 95.06 188 LEU B C 1
ATOM 3367 O O . LEU B 1 188 ? -15.641 -0.285 -5.105 1 95.06 188 LEU B O 1
ATOM 3371 N N . ASN B 1 189 ? -15.094 -1.512 -6.879 1 96.56 189 ASN B N 1
ATOM 3372 C CA . ASN B 1 189 ? -13.695 -1.155 -6.676 1 96.56 189 ASN B CA 1
ATOM 3373 C C . ASN B 1 189 ? -13.43 0.304 -7.035 1 96.56 189 ASN B C 1
ATOM 3375 O O . ASN B 1 189 ? -12.523 0.928 -6.484 1 96.56 189 ASN B O 1
ATOM 3379 N N . HIS B 1 190 ? -14.203 0.879 -7.883 1 97.19 190 HIS B N 1
ATOM 3380 C CA . HIS B 1 190 ? -14.07 2.299 -8.188 1 97.19 190 HIS B CA 1
ATOM 3381 C C . HIS B 1 190 ? -14.367 3.158 -6.965 1 97.19 190 HIS B C 1
ATOM 3383 O O . HIS B 1 190 ? -13.773 4.227 -6.797 1 97.19 190 HIS B O 1
ATOM 3389 N N . ILE B 1 191 ? -15.219 2.701 -6.156 1 96.62 191 ILE B N 1
ATOM 3390 C CA . ILE B 1 191 ? -15.539 3.41 -4.918 1 96.62 191 ILE B CA 1
ATOM 3391 C C . ILE B 1 191 ? -14.289 3.49 -4.039 1 96.62 191 ILE B C 1
ATOM 3393 O O . ILE B 1 191 ? -14 4.539 -3.453 1 96.62 191 ILE B O 1
ATOM 3397 N N . TRP B 1 192 ? -13.531 2.43 -4.066 1 97.75 192 TRP B N 1
ATOM 3398 C CA . TRP B 1 192 ? -12.352 2.334 -3.211 1 97.75 192 TRP B CA 1
ATOM 3399 C C . TRP B 1 192 ? -11.18 3.111 -3.807 1 97.75 192 TRP B C 1
ATOM 3401 O O . TRP B 1 192 ? -10.109 3.193 -3.203 1 97.75 192 TRP B O 1
ATOM 3411 N N . VAL B 1 193 ? -11.359 3.658 -4.941 1 98.06 193 VAL B N 1
ATOM 3412 C CA . VAL B 1 193 ? -10.344 4.516 -5.543 1 98.06 193 VAL B CA 1
ATOM 3413 C C . VAL B 1 193 ? -10.758 5.98 -5.402 1 98.06 193 VAL B C 1
ATOM 3415 O O . VAL B 1 193 ? -10 6.801 -4.883 1 98.06 193 VAL B O 1
ATOM 3418 N N . PHE B 1 194 ? -11.969 6.301 -5.703 1 98.12 194 PHE B N 1
ATOM 3419 C CA . PHE B 1 194 ? -12.422 7.688 -5.777 1 98.12 194 PHE B CA 1
ATOM 3420 C C . PHE B 1 194 ? -12.633 8.258 -4.383 1 98.12 194 PHE B C 1
ATOM 3422 O O . PHE B 1 194 ? -12.25 9.398 -4.109 1 98.12 194 PHE B O 1
ATOM 3429 N N . LEU B 1 195 ? -13.242 7.492 -3.541 1 98.31 195 LEU B N 1
ATOM 3430 C CA . LEU B 1 195 ? -13.539 8.016 -2.211 1 98.31 195 LEU B CA 1
ATOM 3431 C C . LEU B 1 195 ? -12.25 8.297 -1.44 1 98.31 195 LEU B C 1
ATOM 3433 O O . LEU B 1 195 ? -12.062 9.391 -0.908 1 98.31 195 LEU B O 1
ATOM 3437 N N . PRO B 1 196 ? -11.336 7.383 -1.396 1 98.62 196 PRO B N 1
ATOM 3438 C CA . PRO B 1 196 ? -10.07 7.668 -0.71 1 98.62 196 PRO B CA 1
ATOM 3439 C C . PRO B 1 196 ? -9.336 8.867 -1.306 1 98.62 196 PRO B C 1
ATOM 3441 O O . PRO B 1 196 ? -8.781 9.688 -0.567 1 98.62 196 PRO B O 1
ATOM 3444 N N . LEU B 1 197 ? -9.336 8.969 -2.572 1 98.69 197 LEU B N 1
ATOM 3445 C CA . LEU B 1 197 ? -8.664 10.094 -3.205 1 98.69 197 LEU B CA 1
ATOM 3446 C C . LEU B 1 197 ? -9.305 11.414 -2.785 1 98.69 197 LEU B C 1
ATOM 3448 O O . LEU B 1 197 ? -8.609 12.398 -2.521 1 98.69 197 LEU B O 1
ATOM 3452 N N . THR B 1 198 ? -10.602 11.422 -2.762 1 98.62 198 THR B N 1
ATOM 3453 C CA . THR B 1 198 ? -11.328 12.617 -2.352 1 98.62 198 THR B CA 1
ATOM 3454 C C . THR B 1 198 ? -11.047 12.953 -0.89 1 98.62 198 THR B C 1
ATOM 3456 O O . THR B 1 198 ? -10.828 14.117 -0.542 1 98.62 198 THR B O 1
ATOM 3459 N N . VAL B 1 199 ? -11.047 11.953 -0.075 1 98.75 199 VAL B N 1
ATOM 3460 C CA . VAL B 1 199 ? -10.797 12.148 1.349 1 98.75 199 VAL B CA 1
ATOM 3461 C C . VAL B 1 199 ? -9.367 12.656 1.555 1 98.75 199 VAL B C 1
ATOM 3463 O O . VAL B 1 199 ? -9.141 13.562 2.355 1 98.75 199 VAL B O 1
ATOM 3466 N N . ILE B 1 200 ? -8.406 12.125 0.863 1 98.81 200 ILE B N 1
ATOM 3467 C CA . ILE B 1 200 ? -7.016 12.555 0.965 1 98.81 200 ILE B CA 1
ATOM 3468 C C . ILE B 1 200 ? -6.898 14.023 0.548 1 98.81 200 ILE B C 1
ATOM 3470 O O . ILE B 1 200 ? -6.262 14.82 1.239 1 98.81 200 ILE B O 1
ATOM 3474 N N . TYR B 1 201 ? -7.562 14.344 -0.5 1 98.56 201 TYR B N 1
ATOM 3475 C CA . TYR B 1 201 ? -7.484 15.711 -1.015 1 98.56 201 TYR B CA 1
ATOM 3476 C C . TYR B 1 201 ? -8.086 16.703 -0.027 1 98.56 201 TYR B C 1
ATOM 3478 O O . TYR B 1 201 ? -7.488 17.734 0.264 1 98.56 201 TYR B O 1
ATOM 3486 N N . LYS B 1 202 ? -9.242 16.438 0.475 1 98.19 202 LYS B N 1
ATOM 3487 C CA . LYS B 1 202 ? -9.914 17.328 1.424 1 98.19 202 LYS B CA 1
ATOM 3488 C C . LYS B 1 202 ? -9.109 17.453 2.713 1 98.19 202 LYS B C 1
ATOM 3490 O O . LYS B 1 202 ? -8.984 18.547 3.268 1 98.19 202 LYS B O 1
ATOM 3495 N N . SER B 1 203 ? -8.602 16.375 3.18 1 98.19 203 SER B N 1
ATOM 3496 C CA . SER B 1 203 ? -7.809 16.391 4.406 1 98.19 203 SER B CA 1
ATOM 3497 C C . SER B 1 203 ? -6.484 17.109 4.203 1 98.19 203 SER B C 1
ATOM 3499 O O . SER B 1 203 ? -5.98 17.766 5.117 1 98.19 203 SER B O 1
ATOM 3501 N N . TYR B 1 204 ? -5.914 16.891 3.006 1 98 204 TYR B N 1
ATOM 3502 C CA . TYR B 1 204 ? -4.719 17.656 2.635 1 98 204 TYR B CA 1
ATOM 3503 C C . TYR B 1 204 ? -4.965 19.156 2.742 1 98 204 TYR B C 1
ATOM 3505 O O . TYR B 1 204 ? -4.16 19.875 3.332 1 98 204 TYR B O 1
ATOM 3513 N N . ARG B 1 205 ? -6.012 19.609 2.227 1 97.19 205 ARG B N 1
ATOM 3514 C CA . ARG B 1 205 ? -6.355 21.031 2.264 1 97.19 205 ARG B CA 1
ATOM 3515 C C . ARG B 1 205 ? -6.555 21.5 3.699 1 97.19 205 ARG B C 1
ATOM 3517 O O . ARG B 1 205 ? -6.152 22.609 4.051 1 97.19 205 ARG B O 1
ATOM 3524 N N . GLU B 1 206 ? -7.168 20.688 4.438 1 95.44 206 GLU B N 1
ATOM 3525 C CA . GLU B 1 206 ? -7.395 21.031 5.84 1 95.44 206 GLU B CA 1
ATOM 3526 C C . GLU B 1 206 ? -6.074 21.203 6.586 1 95.44 206 GLU B C 1
ATOM 3528 O O . GLU B 1 206 ? -5.91 22.156 7.359 1 95.44 206 GLU B O 1
ATOM 3533 N N . ILE B 1 207 ? -5.176 20.297 6.367 1 95.56 207 ILE B N 1
ATOM 3534 C CA . ILE B 1 207 ? -3.883 20.344 7.043 1 95.56 207 ILE B CA 1
ATOM 3535 C C . ILE B 1 207 ? -3.107 21.578 6.605 1 95.56 207 ILE B C 1
ATOM 3537 O O . ILE B 1 207 ? -2.541 22.297 7.434 1 95.56 207 ILE B O 1
ATOM 3541 N N . ILE B 1 208 ? -3.109 21.828 5.324 1 95.06 208 ILE B N 1
ATOM 3542 C CA . ILE B 1 208 ? -2.35 22.953 4.797 1 95.06 208 ILE B CA 1
ATOM 3543 C C . ILE B 1 208 ? -2.904 24.25 5.359 1 95.06 208 ILE B C 1
ATOM 3545 O O . ILE B 1 208 ? -2.143 25.156 5.723 1 95.06 208 ILE B O 1
ATOM 3549 N N . GLN B 1 209 ? -4.145 24.344 5.43 1 92.06 209 GLN B N 1
ATOM 3550 C CA . GLN B 1 209 ? -4.766 25.531 6.016 1 92.06 209 GLN B CA 1
ATOM 3551 C C . GLN B 1 209 ? -4.352 25.703 7.477 1 92.06 209 GLN B C 1
ATOM 3553 O O . GLN B 1 209 ? -4.07 26.812 7.918 1 92.06 209 GLN B O 1
ATOM 3558 N N . GLY B 1 210 ? -4.355 24.625 8.172 1 88.81 210 GLY B N 1
ATOM 3559 C CA . GLY B 1 210 ? -3.957 24.688 9.57 1 88.81 210 GLY B CA 1
ATOM 3560 C C . GLY B 1 210 ? -2.486 25 9.758 1 88.81 210 GLY B C 1
ATOM 3561 O O . GLY B 1 210 ? -2.123 25.766 10.648 1 88.81 210 GLY B O 1
ATOM 3562 N N . MET B 1 211 ? -1.664 24.453 8.883 1 90.25 211 MET B N 1
ATOM 3563 C CA . MET B 1 211 ? -0.219 24.609 9.008 1 90.25 211 MET B CA 1
ATOM 3564 C C . MET B 1 211 ? 0.209 26.016 8.57 1 90.25 211 MET B C 1
ATOM 3566 O O . MET B 1 211 ? 1.225 26.531 9.031 1 90.25 211 MET B O 1
ATOM 3570 N N . THR B 1 212 ? -0.523 26.547 7.664 1 87.31 212 THR B N 1
ATOM 3571 C CA . THR B 1 212 ? -0.235 27.906 7.211 1 87.31 212 THR B CA 1
ATOM 3572 C C . THR B 1 212 ? -0.549 28.922 8.312 1 87.31 212 THR B C 1
ATOM 3574 O O . THR B 1 212 ? 0.149 29.922 8.453 1 87.31 212 THR B O 1
ATOM 3577 N N . MET B 1 213 ? -1.477 28.703 9.016 1 79.12 213 MET B N 1
ATOM 3578 C CA . MET B 1 213 ? -1.815 29.578 10.133 1 79.12 213 MET B CA 1
ATOM 3579 C C . MET B 1 213 ? -0.737 29.547 11.211 1 79.12 213 MET B C 1
ATOM 3581 O O . MET B 1 213 ? -0.439 30.562 11.836 1 79.12 213 MET B O 1
ATOM 3585 N N . LYS B 1 214 ? -0.15 28.453 11.344 1 70.44 214 LYS B N 1
ATOM 3586 C CA . LYS B 1 214 ? 0.951 28.297 12.289 1 70.44 214 LYS B CA 1
ATOM 3587 C C . LYS B 1 214 ? 2.176 29.094 11.844 1 70.44 214 LYS B C 1
ATOM 3589 O O . LYS B 1 214 ? 2.877 29.688 12.672 1 70.44 214 LYS B O 1
ATOM 3594 N N . HIS B 1 215 ? 2.488 29.094 10.594 1 68.19 215 HIS B N 1
ATOM 3595 C CA . HIS B 1 215 ? 3.664 29.75 10.055 1 68.19 215 HIS B CA 1
ATOM 3596 C C . HIS B 1 215 ? 3.508 31.266 10.102 1 68.19 215 HIS B C 1
ATOM 3598 O O . HIS B 1 215 ? 4.496 32 10.234 1 68.19 215 HIS B O 1
ATOM 3604 N N . LYS B 1 216 ? 2.318 31.812 10.055 1 63.59 216 LYS B N 1
ATOM 3605 C CA . LYS B 1 216 ? 2.092 33.25 10.156 1 63.59 216 LYS B CA 1
ATOM 3606 C C . LYS B 1 216 ? 2.221 33.719 11.602 1 63.59 216 LYS B C 1
ATOM 3608 O O . LYS B 1 216 ? 2.576 34.875 11.852 1 63.59 216 LYS B O 1
ATOM 3613 N N . LYS B 1 217 ? 2.039 32.938 12.516 1 57 217 LYS B N 1
ATOM 3614 C CA . LYS B 1 217 ? 2.141 33.406 13.891 1 57 217 LYS B CA 1
ATOM 3615 C C . LYS B 1 217 ? 3.584 33.344 14.391 1 57 217 LYS B C 1
ATOM 3617 O O . LYS B 1 217 ? 3.924 33.969 15.406 1 57 217 LYS B O 1
ATOM 3622 N N . LYS B 1 218 ? 4.449 32.844 13.648 1 49.44 218 LYS B N 1
ATOM 3623 C CA . LYS B 1 218 ? 5.84 33 14.062 1 49.44 218 LYS B CA 1
ATOM 3624 C C . LYS B 1 218 ? 6.488 34.188 13.391 1 49.44 218 LYS B C 1
ATOM 3626 O O . LYS B 1 218 ? 6.234 34.469 12.211 1 49.44 218 LYS B O 1
#

Foldseek 3Di:
DDPPPPVVCVVVVVVVVVCCPDDDDPDDDFQPLNCQLVVQLVVLCVPARDFDDDLLVVLSCLQRPDLQCCQQCFAVVRGDVVSNVVSCQLFVCHNNVVPPLSNVLSVCSHPPLNVLSSVLSNCVRVVDPCNLVSLLVNLVSLQVSLCSVLVVCVVVVVVGHDDDDPDPPDDPPDPSCVPRPVVPNPVVSVCSNVVSVVSNVVSVVVVVVVVVVVVVVD/DDPPPPVVCVVVVVVVVVCCPDDDDPPDDFQPLNCQLVVQLVVLCVPARDFDDDLLVVLSCLQRPDLQCCQQCFAVVRGDVVSNVVSCQLFVCHNNVVPVLSNVLSVCSHPPLNVLSSVLSNCVRVVDPCNLVSLLVNLVSLQVSLCSVLVVCVVVVVVGHDDPDPDPPDDPPDPSCVPRPVVPNPVVSVCSNVVSVVSNVVSVVVVVVVVVVVVVVD

Organism: Amphimedon queenslandica (NCBI:txid400682)

InterPro domains:
  IPR007905 Emopamil-binding protein [PTHR14207] (84-217)
  IPR033118 EXPERA domain [PF05241] (83-203)
  IPR033118 EXPERA domain [PS51751] (55-200)

Radius of gyration: 24.49 Å; Cα contacts (8 Å, |Δi|>4): 547; chains: 2; bounding box: 77×66×51 Å

Sequence (436 aa):
MSHKAYPNLAHLETFSRDLNYTGVPLDGWIHPMTFVPIVLSVIAFITVGRPRGFLSYWALLNFALIHPMDLFVGTLGYGPRYMVDEYSVLDTRYWVVQDVCVTIVSFLEFIVMAPLCFFWYRGIVQGRPDKAFFAIQASTWQLIGTIFYVVGEIMDDFKHLPGNDFVWPPKFDSYLKLKYFWFIFVCLNHIWVFLPLTVIYKSYREIIQGMTMKHKKKMSHKAYPNLAHLETFSRDLNYTGVPLDGWIHPMTFVPIVLSVIAFITVGRPRGFLSYWALLNFALIHPMDLFVGTLGYGPRYMVDEYSVLDTRYWVVQDVCVTIVSFLEFIVMAPLCFFWYRGIVQGRPDKAFFAIQASTWQLIGTIFYVVGEIMDDFKHLPGNDFVWPPKFDSYLKLKYFWFIFVCLNHIWVFLPLTVIYKSYREIIQGMTMKHKKK

Nearest PDB structures (foldseek):
  8w0r-assembly1_A  TM=6.641E-01  e=4.558E-06  Homo sapiens
  6oht-assembly1_A  TM=6.603E-01  e=9.240E-05  Homo sapiens
  8w0r-assembly1_A  TM=6.592E-01  e=6.319E-06  Homo sapiens
  6oht-assembly1_A  TM=6.611E-01  e=7.787E-05  Homo sapiens
  4q7c-assembly1_B  TM=2.060E-01  e=3.949E+00  Archaeoglobus fulgidus DSM 4304

Solvent-accessible surface area (backbone atoms only — not comparable to full-atom values): 22342 Å² total; per-residue (Å²): 136,80,79,76,75,54,63,83,43,48,62,45,45,52,46,49,61,68,51,67,48,85,81,74,71,85,78,79,78,87,38,71,56,69,46,46,35,55,52,45,44,50,49,43,40,71,75,60,42,70,71,60,66,69,65,26,46,50,23,44,44,37,30,27,38,53,22,45,41,42,25,38,20,30,42,65,52,50,41,46,61,72,58,29,52,48,32,44,52,53,31,27,40,27,48,73,65,53,33,62,59,49,45,52,40,23,49,42,25,41,72,46,40,14,56,30,17,46,50,20,27,39,13,60,62,64,65,42,63,54,19,45,56,28,39,32,51,29,22,49,55,47,32,52,42,45,48,49,50,52,52,44,36,57,75,54,66,49,70,49,37,58,64,93,68,80,46,91,71,70,63,86,81,41,72,55,31,42,50,40,44,50,41,46,55,46,50,52,47,46,49,46,48,52,51,25,52,52,46,33,51,55,28,49,52,52,49,35,57,26,30,46,56,48,59,66,73,99,135,79,80,76,76,53,65,83,46,46,61,46,47,55,47,50,61,68,50,69,50,84,79,74,64,88,77,74,83,85,38,72,56,68,46,47,34,56,53,45,44,51,50,43,39,72,76,59,43,70,72,60,66,69,66,26,45,50,23,44,43,37,29,28,38,52,22,44,41,42,25,36,21,29,40,66,54,49,43,47,61,72,56,28,52,47,33,45,52,53,31,26,40,26,48,75,65,53,33,63,63,49,45,52,40,21,50,42,24,42,73,46,39,15,56,30,17,47,51,20,25,39,13,59,62,64,66,41,61,54,20,44,57,27,41,34,50,28,22,49,54,46,33,51,40,46,48,49,51,51,51,45,37,57,76,53,67,50,71,48,38,58,62,92,68,78,47,89,71,71,62,86,81,42,70,55,29,41,50,41,44,51,41,47,55,47,50,52,46,46,49,44,46,52,51,25,51,50,46,33,51,53,31,49,52,52,47,37,56,26,31,45,55,48,59,68,74,100